Protein AF-A0A9W7CLB6-F1 (afdb_monomer_lite)

Radius of gyration: 30.17 Å; chains: 1; bounding box: 90×68×102 Å

Secondary structure (DSSP, 8-state):
---------GGGGGTT-EEEEEETTEEEEEEEEEEEEEEEEETTEEEEEEEEEEEETTS-EEEEEHHHHHHHHHHHHHHHHHTS---PPP-----------------------PPPPP------------------S--S-------TT-S-TT----GGGTT-TT--HHHHHHHHHHHHHTTT-------GGG----TT------SSGGGS-HHHHHHHHHHHHHHHHHEEEE-STTSSSTTS-EEEESS-B-TT-EEEETTSEEE-S-HHHHHHHS-TTSEEEETTTEEEE-EETTTTEE-GGGGPEETTTT--TT----EEEEEE--TTSPPEEEEEE-S-B-TTPEEEE--S-TTS-------------------

Organism: NCBI:txid1606542

pLDDT: mean 73.71, std 23.37, range [30.56, 98.38]

InterPro domains:
  IPR046341 SET domain superfamily [G3DSA:2.170.270.10] (236-364)
  IPR046341 SET domain superfamily [SSF82199] (236-361)

Structure (mmCIF, N/CA/C/O backbone):
data_AF-A0A9W7CLB6-F1
#
_entry.id   AF-A0A9W7CLB6-F1
#
loop_
_atom_site.group_PDB
_atom_site.id
_atom_site.type_symbol
_atom_site.label_atom_id
_atom_site.label_alt_id
_atom_site.label_comp_id
_atom_site.label_asym_id
_atom_site.label_entity_id
_atom_site.label_seq_id
_atom_site.pdbx_PDB_ins_code
_atom_site.Cartn_x
_atom_site.Cartn_y
_atom_site.Cartn_z
_atom_site.occupancy
_atom_site.B_iso_or_equiv
_atom_site.auth_seq_id
_atom_site.auth_comp_id
_atom_site.auth_asym_id
_atom_site.auth_atom_id
_atom_site.pdbx_PDB_model_num
ATOM 1 N N . MET A 1 1 ? 44.789 -1.490 -10.602 1.00 32.53 1 MET A N 1
ATOM 2 C CA . MET A 1 1 ? 44.683 -1.699 -9.144 1.00 32.53 1 MET A CA 1
ATOM 3 C C . MET A 1 1 ? 45.188 -0.434 -8.471 1.00 32.53 1 MET A C 1
ATOM 5 O O . MET A 1 1 ? 46.337 -0.093 -8.722 1.00 32.53 1 MET A O 1
ATOM 9 N N . PRO A 1 2 ? 44.352 0.323 -7.743 1.00 36.62 2 PRO A N 1
ATOM 10 C CA . PRO A 1 2 ? 44.818 1.525 -7.064 1.00 36.62 2 PRO A CA 1
ATOM 11 C C . PRO A 1 2 ? 45.708 1.137 -5.875 1.00 36.62 2 PRO A C 1
ATOM 13 O O . PRO A 1 2 ? 45.377 0.236 -5.103 1.00 36.62 2 PRO A O 1
ATOM 16 N N . ILE A 1 3 ? 46.862 1.792 -5.775 1.00 36.03 3 ILE A N 1
ATOM 17 C CA . ILE A 1 3 ? 47.863 1.595 -4.723 1.00 36.03 3 ILE A CA 1
ATOM 18 C C . ILE A 1 3 ? 47.366 2.326 -3.468 1.00 36.03 3 ILE A C 1
ATOM 20 O O . ILE A 1 3 ? 47.190 3.542 -3.491 1.00 36.03 3 ILE A O 1
ATOM 24 N N . ARG A 1 4 ? 47.108 1.584 -2.384 1.00 44.03 4 ARG A N 1
ATOM 25 C CA . ARG A 1 4 ? 46.712 2.137 -1.078 1.00 44.03 4 ARG A CA 1
ATOM 26 C C . ARG A 1 4 ? 47.956 2.682 -0.365 1.00 44.03 4 ARG A C 1
ATOM 28 O O . ARG A 1 4 ? 48.816 1.906 0.039 1.00 44.03 4 ARG A O 1
ATOM 35 N N . GLY A 1 5 ? 48.065 4.002 -0.229 1.00 43.81 5 GLY A N 1
ATOM 36 C CA . GLY A 1 5 ? 49.067 4.645 0.631 1.00 43.81 5 GLY A CA 1
ATOM 37 C C . GLY A 1 5 ? 48.574 4.756 2.084 1.00 43.81 5 GLY A C 1
ATOM 38 O O . GLY A 1 5 ? 47.368 4.910 2.292 1.00 43.81 5 GLY A O 1
ATOM 39 N N . PRO A 1 6 ? 49.456 4.693 3.100 1.00 46.22 6 PRO A N 1
ATOM 40 C CA . PRO A 1 6 ? 49.062 4.866 4.496 1.00 46.22 6 PRO A CA 1
ATOM 41 C C . PRO A 1 6 ? 48.657 6.326 4.755 1.00 46.22 6 PRO A C 1
ATOM 43 O O . PRO A 1 6 ? 49.488 7.227 4.809 1.00 46.22 6 PRO A O 1
ATOM 46 N N . SER A 1 7 ? 47.352 6.563 4.889 1.00 48.47 7 SER A N 1
ATOM 47 C CA . SER A 1 7 ? 46.765 7.881 5.147 1.00 48.47 7 SER A CA 1
ATOM 48 C C . SER A 1 7 ? 46.710 8.163 6.652 1.00 48.47 7 SER A C 1
ATOM 50 O O . SER A 1 7 ? 45.874 7.599 7.359 1.00 48.47 7 SER A O 1
ATOM 52 N N . SER A 1 8 ? 47.542 9.088 7.145 1.00 49.72 8 SER A N 1
ATOM 53 C CA . SER A 1 8 ? 47.421 9.657 8.494 1.00 49.72 8 SER A CA 1
ATOM 54 C C . SER A 1 8 ? 46.192 10.572 8.566 1.00 49.72 8 SER A C 1
ATOM 56 O O . SER A 1 8 ? 46.267 11.765 8.275 1.00 49.72 8 SER A O 1
ATOM 58 N N . SER A 1 9 ? 45.033 10.016 8.915 1.00 57.03 9 SER A N 1
ATOM 59 C CA . SER A 1 9 ? 43.810 10.794 9.133 1.00 57.03 9 SER A CA 1
ATOM 60 C C . SER A 1 9 ? 43.336 10.644 10.576 1.00 57.03 9 SER A C 1
ATOM 62 O O . SER A 1 9 ? 43.473 9.576 11.172 1.00 57.03 9 SER A O 1
ATOM 64 N N . ALA A 1 10 ? 42.762 11.716 11.130 1.00 66.31 10 ALA A N 1
ATOM 65 C CA . ALA A 1 10 ? 42.238 11.824 12.498 1.00 66.31 10 ALA A CA 1
ATOM 66 C C . ALA A 1 10 ? 41.215 10.729 12.892 1.00 66.31 10 ALA A C 1
ATOM 68 O O . ALA A 1 10 ? 40.840 10.595 14.058 1.00 66.31 10 ALA A O 1
ATOM 69 N N . HIS A 1 11 ? 40.775 9.926 11.924 1.00 75.62 11 HIS A N 1
ATOM 70 C CA . HIS A 1 11 ? 39.826 8.829 12.082 1.00 75.62 11 HIS A CA 1
ATOM 71 C C . HIS A 1 11 ? 40.475 7.511 12.519 1.00 75.62 11 HIS A C 1
ATOM 73 O O . HIS A 1 11 ? 39.757 6.579 12.875 1.00 75.62 11 HIS A O 1
ATOM 79 N N . SER A 1 12 ? 41.811 7.441 12.581 1.00 82.31 12 SER A N 1
ATOM 80 C CA . SER A 1 12 ? 42.527 6.285 13.140 1.00 82.31 12 SER A CA 1
ATOM 81 C C . SER A 1 12 ? 42.141 5.989 14.594 1.00 82.31 12 SER A C 1
ATOM 83 O O . SER A 1 12 ? 42.194 4.839 15.014 1.00 82.31 12 SER A O 1
ATOM 85 N N . SER A 1 13 ? 41.683 7.003 15.337 1.00 92.44 13 SER A N 1
ATOM 86 C CA . SER A 1 13 ? 41.226 6.880 16.728 1.00 92.44 13 SER A CA 1
ATOM 87 C C . SER A 1 13 ? 39.992 5.990 16.918 1.00 92.44 13 SER A C 1
ATOM 89 O O . SER A 1 13 ? 39.757 5.520 18.028 1.00 92.44 13 SER A O 1
ATOM 91 N N . LEU A 1 14 ? 39.206 5.750 15.862 1.00 95.12 14 LEU A N 1
ATOM 92 C CA . LEU A 1 14 ? 38.011 4.903 15.921 1.00 95.12 14 LEU A CA 1
ATOM 93 C C . LEU A 1 14 ? 38.302 3.436 15.580 1.00 95.12 14 LEU A C 1
ATOM 95 O O . LEU A 1 14 ? 37.466 2.577 15.852 1.00 95.12 14 LEU A O 1
ATOM 99 N N . ILE A 1 15 ? 39.467 3.126 15.003 1.00 97.00 15 ILE A N 1
ATOM 100 C CA . ILE A 1 15 ? 39.836 1.748 14.665 1.00 97.00 15 ILE A CA 1
ATOM 101 C C . ILE A 1 15 ? 40.026 0.953 15.963 1.00 97.00 15 ILE A C 1
ATOM 103 O O . ILE A 1 15 ? 40.732 1.376 16.875 1.00 97.00 15 ILE A O 1
ATOM 107 N N . GLY A 1 16 ? 39.370 -0.203 16.050 1.00 97.25 16 GLY A N 1
ATOM 108 C CA . GLY A 1 16 ? 39.305 -1.043 17.246 1.00 97.25 16 GLY A CA 1
ATOM 109 C C . GLY A 1 16 ? 38.159 -0.698 18.204 1.00 97.25 16 GLY A C 1
ATOM 110 O O . GLY A 1 16 ? 37.926 -1.447 19.153 1.00 97.25 16 GLY A O 1
ATOM 111 N N . ALA A 1 17 ? 37.411 0.388 17.971 1.00 97.75 17 ALA A N 1
ATOM 112 C CA . ALA A 1 17 ? 36.248 0.709 18.790 1.00 97.75 17 ALA A CA 1
ATOM 113 C C . ALA A 1 17 ? 35.102 -0.289 18.547 1.00 97.75 17 ALA A C 1
ATOM 115 O O . ALA A 1 17 ? 34.842 -0.716 17.417 1.00 97.75 17 ALA A O 1
ATOM 116 N N . ARG A 1 18 ? 34.400 -0.643 19.629 1.00 98.12 18 ARG A N 1
ATOM 117 C CA . ARG A 1 18 ? 33.198 -1.482 19.593 1.00 98.12 18 ARG A CA 1
ATOM 118 C C . ARG A 1 18 ? 31.977 -0.633 19.271 1.00 98.12 18 ARG A C 1
ATOM 120 O O . ARG A 1 18 ? 31.802 0.448 19.833 1.00 98.12 18 ARG A O 1
ATOM 127 N N . ILE A 1 19 ? 31.113 -1.152 18.411 1.00 98.06 19 ILE A N 1
ATOM 128 C CA . ILE A 1 19 ? 29.846 -0.522 18.050 1.00 98.06 19 ILE A CA 1
ATOM 129 C C . ILE A 1 19 ? 28.678 -1.483 18.256 1.00 98.06 19 ILE A C 1
ATOM 131 O O . ILE A 1 19 ? 28.870 -2.687 18.390 1.00 98.06 19 ILE A O 1
ATOM 135 N N . SER A 1 20 ? 27.467 -0.933 18.295 1.00 96.75 20 SER A N 1
ATOM 136 C CA . SER A 1 20 ? 26.214 -1.677 18.435 1.00 96.75 20 SER A CA 1
ATOM 137 C C . SER A 1 20 ? 25.175 -1.068 17.498 1.00 96.75 20 SER A C 1
ATOM 139 O O . SER A 1 20 ? 24.708 0.039 17.776 1.00 96.75 20 SER A O 1
ATOM 141 N N . LYS A 1 21 ? 24.788 -1.773 16.430 1.00 96.94 21 LYS A N 1
ATOM 142 C CA . LYS A 1 21 ? 23.794 -1.319 15.441 1.00 96.94 21 LYS A CA 1
ATOM 143 C C . LYS A 1 21 ? 22.551 -2.205 15.486 1.00 96.94 21 LYS A C 1
ATOM 145 O O . LYS A 1 21 ? 22.640 -3.420 15.643 1.00 96.94 21 LYS A O 1
ATOM 150 N N . ALA A 1 22 ? 21.376 -1.589 15.397 1.00 94.06 22 ALA A N 1
ATOM 151 C CA . ALA A 1 22 ? 20.113 -2.313 15.332 1.00 94.06 22 ALA A CA 1
ATOM 152 C C . ALA A 1 22 ? 19.725 -2.546 13.869 1.00 94.06 22 ALA A C 1
ATOM 154 O O . ALA A 1 22 ? 19.572 -1.589 13.112 1.00 94.06 22 ALA A O 1
ATOM 155 N N . PHE A 1 23 ? 19.519 -3.806 13.496 1.00 90.69 23 PHE A N 1
ATOM 156 C CA . PHE A 1 23 ? 18.953 -4.196 12.209 1.00 90.69 23 PHE A CA 1
ATOM 157 C C . PHE A 1 23 ? 17.572 -4.808 12.461 1.00 90.69 23 PHE A C 1
ATOM 159 O O . PHE A 1 23 ? 17.425 -5.960 12.882 1.00 90.69 23 PHE A O 1
ATOM 166 N N . GLY A 1 24 ? 16.532 -3.996 12.264 1.00 90.75 24 GLY A N 1
ATOM 167 C CA . GLY A 1 24 ? 15.174 -4.348 12.674 1.00 90.75 24 GLY A CA 1
ATOM 168 C C . GLY A 1 24 ? 15.062 -4.444 14.198 1.00 90.75 24 GLY A C 1
ATOM 169 O O . GLY A 1 24 ? 15.310 -3.468 14.899 1.00 90.75 24 GLY A O 1
ATOM 170 N N . GLN A 1 25 ? 14.677 -5.616 14.709 1.00 90.12 25 GLN A N 1
ATOM 171 C CA . GLN A 1 25 ? 14.531 -5.870 16.152 1.00 90.12 25 GLN A CA 1
ATOM 172 C C . GLN A 1 25 ? 15.773 -6.508 16.792 1.00 90.12 25 GLN A C 1
ATOM 174 O O . GLN A 1 25 ? 15.820 -6.665 18.011 1.00 90.12 25 GLN A O 1
ATOM 179 N N . THR A 1 26 ? 16.768 -6.891 15.988 1.00 92.50 26 THR A N 1
ATOM 180 C CA . THR A 1 26 ? 17.979 -7.553 16.485 1.00 92.50 26 THR A CA 1
ATOM 181 C C . THR A 1 26 ? 19.124 -6.556 16.518 1.00 92.50 26 THR A C 1
ATOM 183 O O . THR A 1 26 ? 19.287 -5.736 15.614 1.00 92.50 26 THR A O 1
ATOM 186 N N . LEU A 1 27 ? 19.897 -6.600 17.596 1.00 94.75 27 LEU A N 1
ATOM 187 C CA . LEU A 1 27 ? 21.010 -5.700 17.827 1.00 94.75 27 LEU A CA 1
ATOM 188 C C . LEU A 1 27 ? 22.315 -6.476 17.682 1.00 94.75 27 LEU A C 1
ATOM 190 O O . LEU A 1 27 ? 22.497 -7.504 18.332 1.00 94.75 27 LEU A O 1
ATOM 194 N N . TYR A 1 28 ? 23.195 -5.958 16.836 1.00 97.00 28 TYR A N 1
ATOM 195 C CA . TYR A 1 28 ? 24.441 -6.591 16.441 1.00 97.00 28 TYR A CA 1
ATOM 196 C C . TYR A 1 28 ? 25.599 -5.747 16.954 1.00 97.00 28 TYR A C 1
ATOM 198 O O . TYR A 1 28 ? 25.659 -4.535 16.720 1.00 97.00 28 TYR A O 1
ATOM 206 N N . ASP A 1 29 ? 26.495 -6.392 17.694 1.00 97.62 29 ASP A N 1
ATOM 207 C CA . ASP A 1 29 ? 27.717 -5.772 18.179 1.00 97.62 29 ASP A CA 1
ATOM 208 C C . ASP A 1 29 ? 28.848 -6.072 17.171 1.00 97.62 29 ASP A C 1
ATOM 210 O O . ASP A 1 29 ? 28.919 -7.159 16.594 1.00 97.62 29 ASP A O 1
ATOM 214 N N . GLY A 1 30 ? 29.715 -5.094 16.923 1.00 97.81 30 GLY A N 1
ATOM 215 C CA . GLY A 1 30 ? 30.791 -5.201 15.937 1.00 97.81 30 GLY A CA 1
ATOM 216 C C . GLY A 1 30 ? 32.005 -4.361 16.302 1.00 97.81 30 GLY A C 1
ATOM 217 O O . GLY A 1 30 ? 32.012 -3.660 17.318 1.00 97.81 30 GLY A O 1
ATOM 218 N N . THR A 1 31 ? 33.050 -4.445 15.483 1.00 98.38 31 THR A N 1
ATOM 219 C CA . THR A 1 31 ? 34.316 -3.730 15.694 1.00 98.38 31 THR A CA 1
ATOM 220 C C . THR A 1 31 ? 34.742 -3.027 14.412 1.00 98.38 31 THR A C 1
ATOM 222 O O . THR A 1 31 ? 34.723 -3.631 13.342 1.00 98.38 31 THR A O 1
ATOM 225 N N . ILE A 1 32 ? 35.147 -1.761 14.517 1.00 98.00 32 ILE A N 1
ATOM 226 C CA . ILE A 1 32 ? 35.712 -1.015 13.385 1.00 98.00 32 ILE A CA 1
ATOM 227 C C . ILE A 1 32 ? 37.117 -1.563 13.108 1.00 98.00 32 ILE A C 1
ATOM 229 O O . ILE A 1 32 ? 37.985 -1.488 13.977 1.00 98.00 32 ILE A O 1
ATOM 233 N N . VAL A 1 33 ? 37.349 -2.120 11.920 1.00 97.75 33 VAL A N 1
ATOM 234 C CA . VAL A 1 33 ? 38.601 -2.818 11.574 1.00 97.75 33 VAL A CA 1
ATOM 235 C C . VAL A 1 33 ? 39.525 -1.999 10.676 1.00 97.75 33 VAL A C 1
ATOM 237 O O . VAL A 1 33 ? 40.743 -2.133 10.783 1.00 97.75 33 VAL A O 1
ATOM 240 N N . SER A 1 34 ? 38.987 -1.122 9.827 1.00 96.12 34 SER A N 1
ATOM 241 C CA . SER A 1 34 ? 39.792 -0.256 8.960 1.00 96.12 34 SER A CA 1
ATOM 242 C C . SER A 1 34 ? 39.068 1.037 8.595 1.00 96.12 34 SER A C 1
ATOM 244 O O . SER A 1 34 ? 37.857 1.167 8.762 1.00 96.12 34 SER A O 1
ATOM 246 N N . ALA A 1 35 ? 39.836 2.009 8.106 1.00 95.44 35 ALA A N 1
ATOM 247 C CA . ALA A 1 35 ? 39.342 3.256 7.542 1.00 95.44 35 ALA A CA 1
ATOM 248 C C . ALA A 1 35 ? 39.885 3.383 6.118 1.00 95.44 35 ALA A C 1
ATOM 250 O O . ALA A 1 35 ? 41.103 3.399 5.929 1.00 95.44 35 ALA A O 1
ATOM 251 N N . ASP A 1 36 ? 38.995 3.467 5.138 1.00 93.88 36 ASP A N 1
ATOM 252 C CA . ASP A 1 36 ? 39.336 3.631 3.729 1.00 93.88 36 ASP A CA 1
ATOM 253 C C . ASP A 1 36 ? 38.816 4.991 3.232 1.00 93.88 36 ASP A C 1
ATOM 255 O O . ASP A 1 36 ? 37.812 5.519 3.711 1.00 93.88 36 ASP A O 1
ATOM 259 N N . LYS A 1 37 ? 39.519 5.594 2.270 1.00 91.94 37 LYS A N 1
ATOM 260 C CA . LYS A 1 37 ? 39.044 6.792 1.567 1.00 91.94 37 LYS A CA 1
ATOM 261 C C . LYS A 1 37 ? 38.362 6.369 0.275 1.00 91.94 37 LYS A C 1
ATOM 263 O O . LYS A 1 37 ? 38.975 5.689 -0.548 1.00 91.94 37 LYS A O 1
ATOM 268 N N . VAL A 1 38 ? 37.126 6.803 0.083 1.00 87.88 38 VAL A N 1
ATOM 269 C CA . VAL A 1 38 ? 36.344 6.584 -1.130 1.00 87.88 38 VAL A CA 1
ATOM 270 C C . VAL A 1 38 ? 36.201 7.919 -1.850 1.00 87.88 38 VAL A C 1
ATOM 272 O O . VAL A 1 38 ? 35.761 8.912 -1.280 1.00 87.88 38 VAL A O 1
ATOM 275 N N . VAL A 1 39 ? 36.603 7.952 -3.120 1.00 86.88 39 VAL A N 1
ATOM 276 C CA . VAL A 1 39 ? 36.433 9.132 -3.972 1.00 86.88 39 VAL A CA 1
ATOM 277 C C . VAL A 1 39 ? 35.115 8.978 -4.724 1.00 86.88 39 VAL A C 1
ATOM 279 O O . VAL A 1 39 ? 35.026 8.209 -5.683 1.00 86.88 39 VAL A O 1
ATOM 282 N N . GLY A 1 40 ? 34.086 9.678 -4.256 1.00 83.75 40 GLY A N 1
ATOM 283 C CA . GLY A 1 40 ? 32.790 9.790 -4.913 1.00 83.75 40 GLY A CA 1
ATOM 284 C C . GLY A 1 40 ? 32.780 10.895 -5.971 1.00 83.75 40 GLY A C 1
ATOM 285 O O . GLY A 1 40 ? 33.636 11.781 -5.990 1.00 83.75 40 GLY A O 1
ATOM 286 N N . LYS A 1 41 ? 31.794 10.845 -6.869 1.00 80.06 41 LYS A N 1
ATOM 287 C CA . LYS A 1 41 ? 31.455 11.964 -7.755 1.00 80.06 41 LYS A CA 1
ATOM 288 C C . LYS A 1 41 ? 30.032 12.392 -7.453 1.00 80.06 41 LYS A C 1
ATOM 290 O O . LYS A 1 41 ? 29.113 11.640 -7.764 1.00 80.06 41 LYS A O 1
ATOM 295 N N . ASP A 1 42 ? 29.870 13.592 -6.917 1.00 72.19 42 ASP A N 1
ATOM 296 C CA . ASP A 1 42 ? 28.565 14.235 -6.783 1.00 72.19 42 ASP A CA 1
ATOM 297 C C . ASP A 1 42 ? 28.570 15.531 -7.599 1.00 72.19 42 ASP A C 1
ATOM 299 O O . ASP A 1 42 ? 29.527 16.307 -7.557 1.00 72.19 42 ASP A O 1
ATOM 303 N N . GLY A 1 43 ? 27.575 15.706 -8.468 1.00 78.00 43 GLY A N 1
ATOM 304 C CA . GLY A 1 43 ? 27.499 16.855 -9.382 1.00 78.00 43 GLY A CA 1
ATOM 305 C C . GLY A 1 43 ? 28.699 17.052 -10.331 1.00 78.00 43 GLY A C 1
ATOM 306 O O . GLY A 1 43 ? 28.836 18.116 -10.927 1.00 78.00 43 GLY A O 1
ATOM 307 N N . GLY A 1 44 ? 29.582 16.057 -10.486 1.00 79.75 44 GLY A N 1
ATOM 308 C CA . GLY A 1 44 ? 30.807 16.155 -11.292 1.00 79.75 44 GLY A CA 1
ATOM 309 C C . GLY A 1 44 ? 32.051 16.640 -10.533 1.00 79.75 44 GLY A C 1
ATOM 310 O O . GLY A 1 44 ? 33.145 16.580 -11.097 1.00 79.75 44 GLY A O 1
ATOM 311 N N . ALA A 1 45 ? 31.920 17.038 -9.265 1.00 76.31 45 ALA A N 1
ATOM 312 C CA . ALA A 1 45 ? 33.049 17.298 -8.377 1.00 76.31 45 ALA A CA 1
ATOM 313 C C . ALA A 1 45 ? 33.498 15.996 -7.691 1.00 76.31 45 ALA A C 1
ATOM 315 O O . ALA A 1 45 ? 32.675 15.153 -7.329 1.00 76.31 45 ALA A O 1
ATOM 316 N N . ALA A 1 46 ? 34.811 15.809 -7.535 1.00 83.19 46 ALA A N 1
ATOM 317 C CA . ALA A 1 46 ? 35.353 14.701 -6.756 1.00 83.19 46 ALA A CA 1
ATOM 318 C C . ALA A 1 46 ? 35.199 15.023 -5.264 1.00 83.19 46 ALA A C 1
ATOM 320 O O . ALA A 1 46 ? 35.782 15.995 -4.786 1.00 83.19 46 ALA A O 1
ATOM 321 N N . ILE A 1 47 ? 34.417 14.217 -4.548 1.00 85.44 47 ILE A N 1
ATOM 322 C CA . ILE A 1 47 ? 34.261 14.315 -3.096 1.00 85.44 47 ILE A CA 1
ATOM 323 C C . ILE A 1 47 ? 35.030 13.150 -2.477 1.00 85.44 47 ILE A C 1
ATOM 325 O O . ILE A 1 47 ? 34.791 11.992 -2.814 1.00 85.44 47 ILE A O 1
ATOM 329 N N . GLU A 1 48 ? 35.986 13.452 -1.600 1.00 87.75 48 GLU A N 1
ATOM 330 C CA . GLU A 1 48 ? 36.672 12.438 -0.799 1.00 87.75 48 GLU A CA 1
ATOM 331 C C . GLU A 1 48 ? 35.882 12.192 0.487 1.00 87.75 48 GLU A C 1
ATOM 333 O O . GLU A 1 48 ? 35.919 13.005 1.411 1.00 87.75 48 GLU A O 1
ATOM 338 N N . GLU A 1 49 ? 35.195 11.056 0.570 1.00 90.38 49 GLU A N 1
ATOM 339 C CA . GLU A 1 49 ? 34.551 10.609 1.801 1.00 90.38 49 GLU A CA 1
ATOM 340 C C . GLU A 1 49 ? 35.381 9.509 2.452 1.00 90.38 49 GLU A C 1
ATOM 342 O O . GLU A 1 49 ? 35.883 8.591 1.806 1.00 90.38 49 GLU A O 1
ATOM 347 N N . SER A 1 50 ? 35.570 9.608 3.763 1.00 92.00 50 SER A N 1
ATOM 348 C CA . SER A 1 50 ? 36.228 8.557 4.534 1.00 92.00 50 SER A CA 1
ATOM 349 C C . SER A 1 50 ? 35.168 7.618 5.101 1.00 92.00 50 SER A C 1
ATOM 351 O O . SER A 1 50 ? 34.231 8.055 5.771 1.00 92.00 50 SER A O 1
ATOM 353 N N . VAL A 1 51 ? 35.340 6.330 4.828 1.00 95.19 51 VAL A N 1
ATOM 354 C CA . VAL A 1 51 ? 34.417 5.253 5.177 1.00 95.19 51 VAL A CA 1
ATOM 355 C C . VAL A 1 51 ? 35.124 4.304 6.145 1.00 95.19 51 VAL A C 1
ATOM 357 O O . VAL A 1 51 ? 36.316 4.021 6.012 1.00 95.19 51 VAL A O 1
ATOM 360 N N . LEU A 1 52 ? 34.408 3.858 7.172 1.00 96.44 52 LEU A N 1
ATOM 361 C CA . LEU A 1 52 ? 34.908 2.977 8.220 1.00 96.44 52 LEU A CA 1
ATOM 362 C C . LEU A 1 52 ? 34.334 1.579 8.021 1.00 96.44 52 LEU A C 1
ATOM 364 O O . LEU A 1 52 ? 33.122 1.397 8.079 1.00 96.44 52 LEU A O 1
ATOM 368 N N . HIS A 1 53 ? 35.209 0.599 7.834 1.00 97.56 53 HIS A N 1
ATOM 369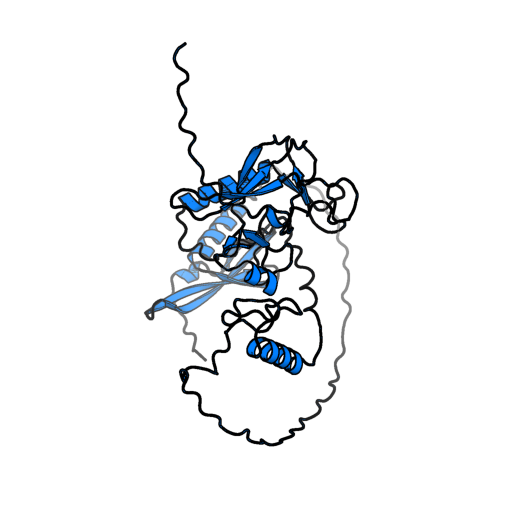 C CA . HIS A 1 53 ? 34.821 -0.793 7.667 1.00 97.56 53 HIS A CA 1
ATOM 370 C C . HIS A 1 53 ? 34.612 -1.446 9.035 1.00 97.56 53 HIS A C 1
ATOM 372 O O . HIS A 1 53 ? 35.484 -1.381 9.913 1.00 97.56 53 HIS A O 1
ATOM 378 N N . VAL A 1 54 ? 33.464 -2.084 9.222 1.00 98.06 54 VAL A N 1
ATOM 379 C CA . VAL A 1 54 ? 33.055 -2.758 10.453 1.00 98.06 54 VAL A CA 1
ATOM 380 C C . VAL A 1 54 ? 32.907 -4.242 10.188 1.00 98.06 54 VAL A C 1
ATOM 382 O O . VAL A 1 54 ? 32.251 -4.641 9.233 1.00 98.06 54 VAL A O 1
ATOM 385 N N . LYS A 1 55 ? 33.446 -5.054 11.098 1.00 98.25 55 LYS A N 1
ATOM 386 C CA . LYS A 1 55 ? 33.185 -6.490 11.164 1.00 98.25 55 LYS A CA 1
ATOM 387 C C . LYS A 1 55 ? 32.308 -6.797 12.377 1.00 98.25 55 LYS A C 1
ATOM 389 O O . LYS A 1 55 ? 32.703 -6.502 13.512 1.00 98.25 55 LYS A O 1
ATOM 394 N N . TYR A 1 56 ? 31.129 -7.357 12.143 1.00 98.06 56 TYR A N 1
ATOM 395 C CA . TYR A 1 56 ? 30.195 -7.773 13.186 1.00 98.06 56 TYR A CA 1
ATOM 396 C C . TYR A 1 56 ? 30.584 -9.139 13.770 1.00 98.06 56 TYR A C 1
ATOM 398 O O . TYR A 1 56 ? 31.303 -9.927 13.150 1.00 98.06 56 TYR A O 1
ATOM 406 N N . ASP A 1 57 ? 30.147 -9.411 15.004 1.00 96.94 57 ASP A N 1
ATOM 407 C CA . ASP A 1 57 ? 30.499 -10.643 15.730 1.00 96.94 57 ASP A CA 1
ATOM 408 C C . ASP A 1 57 ? 29.913 -11.921 15.091 1.00 96.94 57 ASP A C 1
ATOM 410 O O . ASP A 1 57 ? 30.392 -13.023 15.364 1.00 96.94 57 ASP A O 1
ATOM 414 N N . ASP A 1 58 ? 28.893 -11.790 14.241 1.00 96.00 58 ASP A N 1
ATOM 415 C CA . ASP A 1 58 ? 28.293 -12.875 13.453 1.00 96.00 58 ASP A CA 1
ATOM 416 C C . ASP A 1 58 ? 29.049 -13.182 12.147 1.00 96.00 58 ASP A C 1
ATOM 418 O O . ASP A 1 58 ? 28.770 -14.191 11.499 1.00 96.00 58 ASP A O 1
ATOM 422 N N . GLY A 1 59 ? 30.059 -12.373 11.812 1.00 96.69 59 GLY A N 1
ATOM 423 C CA . GLY A 1 59 ? 30.907 -12.538 10.637 1.00 96.69 59 GLY A CA 1
ATOM 424 C C . GLY A 1 59 ? 30.539 -11.642 9.456 1.00 96.69 59 GLY A C 1
ATOM 425 O O . GLY A 1 59 ? 31.303 -11.640 8.489 1.00 96.69 59 GLY A O 1
ATOM 426 N N . ASP A 1 60 ? 29.447 -10.877 9.543 1.00 96.94 60 ASP A N 1
ATOM 427 C CA . ASP A 1 60 ? 29.060 -9.918 8.508 1.00 96.94 60 ASP A CA 1
ATOM 428 C C . ASP A 1 60 ? 29.959 -8.671 8.529 1.00 96.94 60 ASP A C 1
ATOM 430 O O . ASP A 1 60 ? 30.573 -8.314 9.542 1.00 96.94 60 ASP A O 1
ATOM 434 N N . GLU A 1 61 ? 30.053 -8.001 7.383 1.00 97.06 61 GLU A N 1
ATOM 435 C CA . GLU A 1 61 ? 30.916 -6.839 7.170 1.00 97.06 61 GLU A CA 1
ATOM 436 C C . GLU A 1 61 ? 30.117 -5.699 6.516 1.00 97.06 61 GLU A C 1
ATOM 438 O O . GLU A 1 61 ? 29.336 -5.927 5.592 1.00 97.06 61 GLU A O 1
ATOM 443 N N . GLU A 1 62 ? 30.290 -4.468 7.004 1.00 97.06 62 GLU A N 1
ATOM 444 C CA . GLU A 1 62 ? 29.587 -3.274 6.514 1.00 97.06 62 GLU A CA 1
ATOM 445 C C . GLU A 1 62 ? 30.512 -2.053 6.524 1.00 97.06 62 GLU A C 1
ATOM 447 O O . GLU A 1 62 ? 31.340 -1.881 7.418 1.00 97.06 62 GLU A O 1
ATOM 452 N N . ASP A 1 63 ? 30.326 -1.177 5.545 1.00 97.12 63 ASP A N 1
ATOM 453 C CA . ASP A 1 63 ? 31.013 0.101 5.421 1.00 97.12 63 ASP A CA 1
ATOM 454 C C . ASP A 1 63 ? 30.125 1.238 5.951 1.00 97.12 63 ASP A C 1
ATOM 456 O O . ASP A 1 63 ? 29.005 1.433 5.480 1.00 97.12 63 ASP A O 1
ATOM 460 N N . LEU A 1 64 ? 30.618 1.999 6.931 1.00 96.25 64 LEU A N 1
ATOM 461 C CA . LEU A 1 64 ? 29.883 3.079 7.592 1.00 96.25 64 LEU A CA 1
ATOM 462 C C . LEU A 1 64 ? 30.504 4.450 7.335 1.00 96.25 64 LEU A C 1
ATOM 464 O O . LEU A 1 64 ? 31.725 4.611 7.312 1.00 96.25 64 LEU A O 1
ATOM 468 N N . SER A 1 65 ? 29.663 5.482 7.267 1.00 94.75 65 SER A N 1
ATOM 469 C CA . SER A 1 65 ? 30.149 6.863 7.344 1.00 94.75 65 SER A CA 1
ATOM 470 C C . SER A 1 65 ? 30.736 7.159 8.733 1.00 94.75 65 SER A C 1
ATOM 472 O O . SER A 1 65 ? 30.321 6.590 9.750 1.00 94.75 65 SER A O 1
ATOM 474 N N . ILE A 1 66 ? 31.691 8.090 8.811 1.00 94.69 66 ILE A N 1
ATOM 475 C CA . ILE A 1 66 ? 32.314 8.485 10.087 1.00 94.69 66 ILE A CA 1
ATOM 476 C C . ILE A 1 66 ? 31.279 8.958 11.114 1.00 94.69 66 ILE A C 1
ATOM 478 O O . ILE A 1 66 ? 31.393 8.643 12.303 1.00 94.69 66 ILE A O 1
ATOM 482 N N . ASP A 1 67 ? 30.284 9.729 10.681 1.00 94.81 67 ASP A N 1
ATOM 483 C CA . ASP A 1 67 ? 29.285 10.293 11.588 1.00 94.81 67 ASP A CA 1
ATOM 484 C C . ASP A 1 67 ? 28.323 9.231 12.116 1.00 94.81 67 ASP A C 1
ATOM 486 O O . ASP A 1 6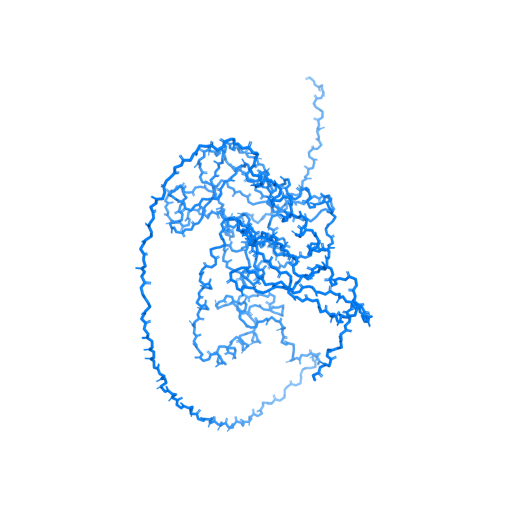7 ? 27.935 9.281 13.289 1.00 94.81 67 ASP A O 1
ATOM 490 N N . GLU A 1 68 ? 27.992 8.231 11.299 1.00 96.00 68 GLU A N 1
ATOM 491 C CA . GLU A 1 68 ? 27.245 7.060 11.747 1.00 96.00 68 GLU A CA 1
ATOM 492 C C . GLU A 1 68 ? 28.057 6.246 12.761 1.00 96.00 68 GLU A C 1
ATOM 494 O O . GLU A 1 68 ? 27.583 5.994 13.873 1.00 96.00 68 GLU A O 1
ATOM 499 N N . ALA A 1 69 ? 29.318 5.929 12.453 1.00 97.19 69 ALA A N 1
ATOM 500 C CA . ALA A 1 69 ? 30.188 5.171 13.349 1.00 97.19 69 ALA A CA 1
ATOM 501 C C . ALA A 1 69 ? 30.356 5.851 14.720 1.00 97.19 69 ALA A C 1
ATOM 503 O O . ALA A 1 69 ? 30.214 5.202 15.758 1.00 97.19 69 ALA A O 1
ATOM 504 N N . LYS A 1 70 ? 30.567 7.177 14.763 1.00 96.75 70 LYS A N 1
ATOM 505 C CA . LYS A 1 70 ? 30.659 7.942 16.024 1.00 96.75 70 LYS A CA 1
ATOM 506 C C . LYS A 1 70 ? 29.398 7.815 16.886 1.00 96.75 70 LYS A C 1
ATOM 508 O O . LYS A 1 70 ? 29.501 7.729 18.113 1.00 96.75 70 LYS A O 1
ATOM 513 N N . LYS A 1 71 ? 28.206 7.818 16.277 1.00 96.75 71 LYS A N 1
ATOM 514 C CA . LYS A 1 71 ? 26.930 7.641 16.996 1.00 96.75 71 LYS A CA 1
ATOM 515 C C . LYS A 1 71 ? 26.805 6.228 17.572 1.00 96.75 71 LYS A C 1
ATOM 517 O O . LYS A 1 71 ? 26.341 6.064 18.706 1.00 96.75 71 LYS A O 1
ATOM 522 N N . LEU A 1 72 ? 27.256 5.221 16.826 1.00 97.38 72 LEU A N 1
ATOM 523 C CA . LEU A 1 72 ? 27.191 3.822 17.250 1.00 97.38 72 LEU A CA 1
ATOM 524 C C . LEU A 1 72 ? 28.211 3.492 18.353 1.00 97.38 72 LEU A C 1
ATOM 526 O O . LEU A 1 72 ? 27.853 2.783 19.294 1.00 97.38 72 LEU A O 1
ATOM 530 N N . VAL A 1 73 ? 29.422 4.067 18.315 1.00 97.62 73 VAL A N 1
ATOM 531 C CA . VAL A 1 73 ? 30.411 3.957 19.411 1.00 97.62 73 VAL A CA 1
ATOM 532 C C . VAL A 1 73 ? 29.834 4.524 20.712 1.00 97.62 73 VAL A C 1
ATOM 534 O O . VAL A 1 73 ? 29.809 3.837 21.733 1.00 97.62 73 VAL A O 1
ATOM 537 N N . LYS A 1 74 ? 29.266 5.739 20.679 1.00 96.19 74 LYS A N 1
ATOM 538 C CA . LYS A 1 74 ? 28.630 6.352 21.865 1.00 96.19 74 LYS A CA 1
ATOM 539 C C . LYS A 1 74 ? 27.482 5.503 22.417 1.00 96.19 74 LYS A C 1
ATOM 541 O O . LYS A 1 74 ? 27.334 5.364 23.631 1.00 96.19 74 LYS A O 1
ATOM 546 N N . SER A 1 75 ? 26.669 4.922 21.535 1.00 92.69 75 SER A N 1
ATOM 547 C CA . SER A 1 75 ? 25.573 4.027 21.931 1.00 92.69 75 SER A CA 1
ATOM 548 C C . SER A 1 75 ? 26.090 2.769 22.636 1.00 92.69 75 SER A C 1
ATOM 550 O O . SER A 1 75 ? 25.540 2.370 23.667 1.00 92.69 75 SER A O 1
ATOM 552 N N . PHE A 1 76 ? 27.183 2.184 22.136 1.00 95.56 76 PHE A N 1
ATOM 553 C CA . PHE A 1 76 ? 27.831 1.033 22.762 1.00 95.56 76 PHE A CA 1
ATOM 554 C C . PHE A 1 76 ? 28.394 1.374 24.151 1.00 95.56 76 PHE A C 1
ATOM 556 O O . PHE A 1 76 ? 28.141 0.647 25.112 1.00 95.56 76 PHE A O 1
ATOM 563 N N . GLU A 1 77 ? 29.086 2.507 24.298 1.00 94.94 77 GLU A N 1
ATOM 564 C CA . GLU A 1 77 ? 29.620 2.965 25.589 1.00 94.94 77 GLU A CA 1
ATOM 565 C C . GLU A 1 77 ? 28.521 3.183 26.637 1.00 94.94 77 GLU A C 1
ATOM 567 O O . GLU A 1 77 ? 28.665 2.783 27.795 1.00 94.94 77 GLU A O 1
ATOM 572 N N . ASN A 1 78 ? 27.395 3.780 26.238 1.00 91.94 78 ASN A N 1
ATOM 573 C CA . ASN A 1 78 ? 26.253 3.992 27.127 1.00 91.94 78 ASN A CA 1
ATOM 574 C C . ASN A 1 78 ? 25.641 2.661 27.591 1.00 91.94 78 ASN A C 1
ATOM 576 O O . ASN A 1 78 ? 25.349 2.489 28.777 1.00 91.94 78 ASN A O 1
ATOM 580 N N . LYS A 1 79 ? 25.515 1.685 26.683 1.00 91.00 79 LYS A N 1
ATOM 581 C CA . LYS A 1 79 ? 25.057 0.321 26.994 1.00 91.00 79 LYS A CA 1
ATOM 582 C C . LYS A 1 79 ? 26.028 -0.399 27.937 1.00 91.00 79 LYS A C 1
ATOM 584 O O . LYS A 1 79 ? 25.586 -1.066 28.873 1.00 91.00 79 LYS A O 1
ATOM 589 N N . ALA A 1 80 ? 27.336 -0.244 27.731 1.00 90.19 80 ALA A N 1
ATOM 590 C CA . ALA A 1 80 ? 28.361 -0.821 28.599 1.00 90.19 80 ALA A CA 1
ATOM 591 C C . ALA A 1 80 ? 28.308 -0.231 30.019 1.00 90.19 80 ALA A C 1
ATOM 593 O O . ALA A 1 80 ? 28.354 -0.979 30.997 1.00 90.19 80 ALA A O 1
ATOM 594 N N . LYS A 1 81 ? 28.111 1.089 30.144 1.00 90.00 81 LYS A N 1
ATOM 595 C CA . LYS A 1 81 ? 27.926 1.761 31.441 1.00 90.00 81 LYS A CA 1
ATOM 596 C C . LYS A 1 81 ? 26.665 1.273 32.159 1.00 90.00 81 LYS A C 1
ATOM 598 O O . LYS A 1 81 ? 26.731 0.969 33.348 1.00 90.00 81 LYS A O 1
ATOM 603 N N . ALA A 1 82 ? 25.552 1.108 31.442 1.00 86.75 82 ALA A N 1
ATOM 604 C CA . ALA A 1 82 ? 24.291 0.627 32.015 1.00 86.75 82 ALA A CA 1
ATOM 605 C C . ALA A 1 82 ? 24.356 -0.829 32.517 1.00 86.75 82 ALA A C 1
ATOM 607 O O . ALA A 1 82 ? 23.645 -1.190 33.453 1.00 86.75 82 ALA A O 1
ATOM 608 N N . LYS A 1 83 ? 25.214 -1.665 31.917 1.00 80.75 83 LYS A N 1
ATOM 609 C CA . LYS A 1 83 ? 25.409 -3.067 32.320 1.00 80.75 83 LYS A CA 1
ATOM 610 C C . LYS A 1 83 ? 26.423 -3.261 33.447 1.00 80.75 83 LYS A C 1
ATOM 612 O O . LYS A 1 83 ? 26.560 -4.386 33.920 1.00 80.75 83 LYS A O 1
ATOM 617 N N . SER A 1 84 ? 27.131 -2.216 33.882 1.00 70.31 84 SER A N 1
ATOM 618 C CA . SER A 1 84 ? 28.059 -2.337 35.006 1.00 70.31 84 SER A CA 1
ATOM 619 C C . SER A 1 84 ? 27.269 -2.550 36.314 1.00 70.31 84 SER A C 1
ATOM 621 O O . SER A 1 84 ? 26.496 -1.680 36.722 1.00 70.31 84 SER A O 1
ATOM 623 N N . PRO A 1 85 ? 27.376 -3.726 36.962 1.00 62.88 85 PRO A N 1
ATOM 624 C CA . PRO A 1 85 ? 26.607 -4.018 38.163 1.00 62.88 85 PRO A CA 1
ATOM 625 C C . PRO A 1 85 ? 27.048 -3.086 39.293 1.00 62.88 85 PRO A C 1
ATOM 627 O O . PRO A 1 85 ? 28.233 -3.006 39.622 1.00 62.88 85 PRO A O 1
ATOM 630 N N . LYS A 1 86 ? 26.083 -2.404 39.923 1.00 56.66 86 LYS A N 1
ATOM 631 C CA . LYS A 1 86 ? 26.304 -1.700 41.195 1.00 56.66 86 LYS A CA 1
ATOM 632 C C . LYS A 1 86 ? 26.989 -2.678 42.169 1.00 56.66 86 LYS A C 1
ATOM 634 O O . LYS A 1 86 ? 26.496 -3.803 42.302 1.00 56.66 86 LYS A O 1
ATOM 639 N N . PRO A 1 87 ? 28.094 -2.295 42.839 1.00 51.19 87 PRO A N 1
ATOM 640 C CA . PRO A 1 87 ? 28.874 -3.205 43.671 1.00 51.19 87 PRO A CA 1
ATOM 641 C C . PRO A 1 87 ? 28.001 -3.753 44.802 1.00 51.19 87 PRO A C 1
ATOM 643 O O . PRO A 1 87 ? 27.718 -3.081 45.791 1.00 51.19 87 PRO A O 1
ATOM 646 N N . THR A 1 88 ? 27.546 -4.990 44.637 1.00 50.41 88 THR A N 1
ATOM 647 C CA . THR A 1 88 ? 26.777 -5.738 45.628 1.00 50.41 88 THR A CA 1
ATOM 648 C C . THR A 1 88 ? 27.737 -6.674 46.352 1.00 50.41 88 THR A C 1
ATOM 650 O O . THR A 1 88 ? 28.496 -7.425 45.737 1.00 50.41 88 THR A O 1
ATOM 653 N N . LYS A 1 89 ? 27.764 -6.567 47.686 1.00 50.12 89 LYS A N 1
ATOM 654 C CA . LYS A 1 89 ? 28.651 -7.330 48.575 1.00 50.12 89 LYS A CA 1
ATOM 655 C C . LYS A 1 89 ? 28.499 -8.839 48.332 1.00 50.12 89 LYS A C 1
ATOM 657 O O . LYS A 1 89 ? 27.408 -9.391 48.447 1.00 50.12 89 LYS A O 1
ATOM 662 N N . LYS A 1 90 ? 29.630 -9.480 48.023 1.00 43.44 90 LYS A N 1
ATOM 663 C CA . LYS A 1 90 ? 29.809 -10.916 47.756 1.00 43.44 90 LYS A CA 1
ATOM 664 C C . LYS A 1 90 ? 29.226 -11.806 48.866 1.00 43.44 90 LYS A C 1
ATOM 666 O O . LYS A 1 90 ? 29.617 -11.678 50.023 1.00 43.44 90 LYS A O 1
ATOM 671 N N . LYS A 1 91 ? 28.442 -12.816 48.479 1.00 40.94 91 LYS A N 1
ATOM 672 C CA . LYS A 1 91 ? 28.427 -14.136 49.132 1.00 40.94 91 LYS A CA 1
ATOM 673 C C . LYS A 1 91 ? 28.803 -15.190 48.092 1.00 40.94 91 LYS A C 1
ATOM 675 O O . LYS A 1 91 ? 28.296 -15.177 46.975 1.00 40.94 91 LYS A O 1
ATOM 680 N N . ALA A 1 92 ? 29.762 -16.031 48.461 1.00 45.84 92 ALA A N 1
ATOM 681 C CA . ALA A 1 92 ? 30.388 -17.039 47.620 1.00 45.84 92 ALA A CA 1
ATOM 682 C C . ALA A 1 92 ? 29.582 -18.348 47.609 1.00 45.84 92 ALA A C 1
ATOM 684 O O . ALA A 1 92 ? 29.125 -18.779 48.663 1.00 45.84 92 ALA A O 1
ATOM 685 N N . ASN A 1 93 ? 29.444 -18.970 46.434 1.00 36.12 93 ASN A N 1
ATOM 686 C CA . ASN A 1 93 ? 29.213 -20.408 46.195 1.00 36.12 93 ASN A CA 1
ATOM 687 C C . ASN A 1 93 ? 28.932 -20.614 44.696 1.00 36.12 93 ASN A C 1
ATOM 689 O O . ASN A 1 93 ? 28.398 -19.719 44.057 1.00 36.12 93 ASN A O 1
ATOM 693 N N . LYS A 1 94 ? 29.136 -21.766 44.056 1.00 37.56 94 LYS A N 1
ATOM 694 C CA . LYS A 1 94 ? 30.086 -22.885 44.157 1.00 37.56 94 LYS A CA 1
ATOM 695 C C . LYS A 1 94 ? 29.895 -23.633 42.824 1.00 37.56 94 LYS A C 1
ATOM 697 O O . LYS A 1 94 ? 28.775 -23.936 42.440 1.00 37.56 94 LYS A O 1
ATOM 702 N N . VAL A 1 95 ? 31.005 -23.860 42.133 1.00 43.75 95 VAL A N 1
ATOM 703 C CA . VAL A 1 95 ? 31.252 -24.605 40.881 1.00 43.75 95 VAL A CA 1
ATOM 704 C C . VAL A 1 95 ? 30.334 -25.811 40.587 1.00 43.75 95 VAL A C 1
ATOM 706 O O . VAL A 1 95 ? 30.145 -26.649 41.461 1.00 43.75 95 VAL A O 1
ATOM 709 N N . THR A 1 96 ? 29.923 -25.986 39.318 1.00 36.16 96 THR A N 1
ATOM 710 C CA . THR A 1 96 ? 29.695 -27.287 38.617 1.00 36.16 96 THR A CA 1
ATOM 711 C C . THR A 1 96 ? 29.653 -27.052 37.088 1.00 36.16 96 THR A C 1
ATOM 713 O O . THR A 1 96 ? 28.822 -26.301 36.601 1.00 36.16 96 THR A O 1
ATOM 716 N N . LYS A 1 97 ? 30.743 -27.339 36.356 1.00 37.44 97 LYS A N 1
ATOM 717 C CA . LYS A 1 97 ? 31.042 -28.498 35.469 1.00 37.44 97 LYS A CA 1
ATOM 718 C C . LYS A 1 97 ? 30.174 -28.670 34.199 1.00 37.44 97 LYS A C 1
ATOM 720 O O . LYS A 1 97 ? 29.016 -29.056 34.258 1.00 37.44 97 LYS A O 1
ATOM 725 N N . SER A 1 98 ? 30.838 -28.469 33.056 1.00 42.62 98 SER A N 1
ATOM 726 C CA . SER A 1 98 ? 30.422 -28.673 31.657 1.00 42.62 98 SER A CA 1
ATOM 727 C C . SER A 1 98 ? 30.498 -30.138 31.188 1.00 42.62 98 SER A C 1
ATOM 729 O O . SER A 1 98 ? 31.286 -30.906 31.748 1.00 42.62 98 SER A O 1
ATOM 731 N N . PRO A 1 99 ? 29.863 -30.480 30.048 1.00 42.94 99 PRO A N 1
ATOM 732 C CA . PRO A 1 99 ? 30.347 -31.559 29.186 1.00 42.94 99 PRO A CA 1
ATOM 733 C C . PRO A 1 99 ? 30.694 -31.114 27.751 1.00 42.94 99 PRO A C 1
ATOM 735 O O . PRO A 1 99 ? 29.975 -30.364 27.097 1.00 42.94 99 PRO A O 1
ATOM 738 N N . LYS A 1 100 ? 31.826 -31.654 27.281 1.00 41.91 100 LYS A N 1
ATOM 739 C CA . LYS A 1 100 ? 32.384 -31.638 25.918 1.00 41.91 100 LYS A CA 1
ATOM 740 C C . LYS A 1 100 ? 31.527 -32.447 24.933 1.00 41.91 100 LYS A C 1
ATOM 742 O O . LYS A 1 100 ? 31.179 -33.582 25.247 1.00 41.91 100 LYS A O 1
ATOM 747 N N . LEU A 1 101 ? 31.403 -31.976 23.689 1.00 39.41 101 LEU A N 1
ATOM 748 C CA . LEU A 1 101 ? 31.141 -32.825 22.517 1.00 39.41 101 LEU A CA 1
ATOM 749 C C . LEU A 1 101 ? 32.178 -32.566 21.410 1.00 39.41 101 LEU A C 1
ATOM 751 O O . LEU A 1 101 ? 32.620 -31.441 21.192 1.00 39.41 101 LEU A O 1
ATOM 755 N N . LYS A 1 102 ? 32.626 -33.668 20.800 1.00 41.22 102 LYS A N 1
ATOM 756 C CA . LYS A 1 102 ? 33.751 -33.802 19.858 1.00 41.22 102 LYS A CA 1
ATOM 757 C C . LYS A 1 102 ? 33.342 -33.508 18.399 1.00 41.22 102 LYS A C 1
ATOM 759 O O . LYS A 1 102 ? 32.181 -33.717 18.055 1.00 41.22 102 LYS A O 1
ATOM 764 N N . PRO A 1 103 ? 34.302 -33.154 17.522 1.00 43.06 103 PRO A N 1
ATOM 765 C CA . PRO A 1 103 ? 34.079 -32.928 16.095 1.00 43.06 103 PRO A CA 1
ATOM 766 C C . PRO A 1 103 ? 34.190 -34.228 15.275 1.00 43.06 103 PRO A C 1
ATOM 768 O O . PRO A 1 103 ? 34.985 -35.114 15.603 1.00 43.06 103 PRO A O 1
ATOM 771 N N . LYS A 1 104 ? 33.439 -34.328 14.170 1.00 43.28 104 LYS A N 1
ATOM 772 C CA . LYS A 1 104 ? 33.631 -35.345 13.119 1.00 43.28 104 LYS A CA 1
ATOM 773 C C . LYS A 1 104 ? 33.827 -34.690 11.752 1.00 43.28 104 LYS A C 1
ATOM 775 O O . LYS A 1 104 ? 33.393 -33.573 11.502 1.00 43.28 104 LYS A O 1
ATOM 780 N N . ALA A 1 105 ? 34.568 -35.406 10.919 1.00 37.00 105 ALA A N 1
ATOM 781 C CA . ALA A 1 105 ? 35.400 -34.906 9.842 1.00 37.00 105 ALA A CA 1
ATOM 782 C C . ALA A 1 105 ? 34.881 -35.254 8.430 1.00 37.00 105 ALA A C 1
ATOM 784 O O . ALA A 1 105 ? 34.223 -36.270 8.249 1.00 37.00 105 ALA A O 1
ATOM 785 N N . LYS A 1 106 ? 35.356 -34.455 7.460 1.00 36.50 106 LYS A N 1
ATOM 786 C CA . LYS A 1 106 ? 35.865 -34.796 6.109 1.00 36.50 106 LYS A CA 1
ATOM 787 C C . LYS A 1 106 ? 34.945 -35.376 5.003 1.00 36.50 106 LYS A C 1
ATOM 789 O O . LYS A 1 106 ? 34.551 -36.531 5.037 1.00 36.50 106 LYS A O 1
ATOM 794 N N . ALA A 1 107 ? 34.947 -34.599 3.905 1.00 36.12 107 ALA A N 1
ATOM 795 C CA . ALA A 1 107 ? 35.289 -34.955 2.511 1.00 36.12 107 ALA A CA 1
ATOM 796 C C . ALA A 1 107 ? 34.229 -35.594 1.585 1.00 36.12 107 ALA A C 1
ATOM 798 O O . ALA A 1 107 ? 33.784 -36.707 1.823 1.00 36.12 107 ALA A O 1
ATOM 799 N N . LYS A 1 108 ? 33.995 -34.991 0.404 1.00 39.00 108 LYS A N 1
ATOM 800 C CA . LYS A 1 108 ? 34.614 -35.361 -0.895 1.00 39.00 108 LYS A CA 1
ATOM 801 C C . LYS A 1 108 ? 34.019 -34.556 -2.066 1.00 39.00 108 LYS A C 1
ATOM 803 O O . LYS A 1 108 ? 32.943 -33.983 -1.973 1.00 39.00 108 LYS A O 1
ATOM 808 N N . ALA A 1 109 ? 34.797 -34.484 -3.142 1.00 37.53 109 ALA A N 1
ATOM 809 C CA . ALA A 1 109 ? 34.645 -33.622 -4.309 1.00 37.53 109 ALA A CA 1
ATOM 810 C C . ALA A 1 109 ? 33.956 -34.299 -5.519 1.00 37.53 109 ALA A C 1
ATOM 812 O O . ALA A 1 109 ? 34.117 -35.501 -5.682 1.00 37.53 109 ALA A O 1
ATOM 813 N N . LYS A 1 110 ? 33.308 -33.458 -6.359 1.00 40.34 110 LYS A N 1
ATOM 814 C CA . LYS A 1 110 ? 33.203 -33.397 -7.853 1.00 40.34 110 LYS A CA 1
ATOM 815 C C . LYS A 1 110 ? 32.898 -34.688 -8.662 1.00 40.34 110 LYS A C 1
ATOM 817 O O . LYS A 1 110 ? 33.505 -35.716 -8.402 1.00 40.34 110 LYS A O 1
ATOM 822 N N . PRO A 1 111 ? 32.071 -34.619 -9.738 1.00 47.03 111 PRO A N 1
ATOM 823 C CA . PRO A 1 111 ? 32.545 -34.090 -11.035 1.00 47.03 111 PRO A CA 1
ATOM 824 C C . PRO A 1 111 ? 31.550 -33.261 -11.883 1.00 47.03 111 PRO A C 1
ATOM 826 O O . PRO A 1 111 ? 30.342 -33.255 -11.677 1.00 47.03 111 PRO A O 1
ATOM 829 N N . LYS A 1 112 ? 32.143 -32.539 -12.849 1.00 41.41 112 LYS A N 1
ATOM 830 C CA . LYS A 1 112 ? 31.543 -31.711 -13.912 1.00 41.41 112 LYS A CA 1
ATOM 831 C C . LYS A 1 112 ? 30.820 -32.564 -14.966 1.00 41.41 112 LYS A C 1
ATOM 833 O O . LYS A 1 112 ? 31.356 -33.595 -15.358 1.00 41.41 112 LYS A O 1
ATOM 838 N N . LEU A 1 113 ? 29.726 -32.041 -15.527 1.00 43.16 113 LEU A N 1
ATOM 839 C CA . LEU A 1 113 ? 29.162 -32.484 -16.810 1.00 43.16 113 LEU A CA 1
ATOM 840 C C . LEU A 1 113 ? 29.338 -31.415 -17.912 1.00 43.16 113 LEU A C 1
ATOM 842 O O . LEU A 1 113 ? 29.440 -30.225 -17.595 1.00 43.16 113 LEU A O 1
ATOM 846 N N . PRO A 1 114 ? 29.442 -31.838 -19.189 1.00 51.69 114 PRO A N 1
ATOM 847 C CA . PRO A 1 114 ? 29.866 -31.015 -20.315 1.00 51.69 114 PRO A CA 1
ATOM 848 C C . PRO A 1 114 ? 28.732 -30.235 -20.997 1.00 51.69 114 PRO A C 1
ATOM 850 O O . PRO A 1 114 ? 27.549 -30.546 -20.898 1.00 51.69 114 PRO A O 1
ATOM 853 N N . LYS A 1 115 ? 29.172 -29.210 -21.725 1.00 44.25 115 LYS A N 1
ATOM 854 C CA . LYS A 1 115 ? 28.424 -28.212 -22.492 1.00 44.25 115 LYS A CA 1
ATOM 855 C C . LYS A 1 115 ? 28.239 -28.696 -23.941 1.00 44.25 115 LYS A C 1
ATOM 857 O O . LYS A 1 115 ? 29.253 -29.056 -24.540 1.00 44.25 115 LYS A O 1
ATOM 862 N N . PRO A 1 116 ? 27.039 -28.648 -24.546 1.00 50.16 116 PRO A N 1
ATOM 863 C CA . PRO A 1 116 ? 26.907 -28.758 -25.995 1.00 50.16 116 PRO A CA 1
ATOM 864 C C . PRO A 1 116 ? 26.928 -27.387 -26.676 1.00 50.16 116 PRO A C 1
ATOM 866 O O . PRO A 1 116 ? 26.490 -26.374 -26.127 1.00 50.16 116 PRO A O 1
ATOM 869 N N . ALA A 1 117 ? 27.500 -27.396 -27.875 1.00 41.75 117 ALA A N 1
ATOM 870 C CA . ALA A 1 117 ? 27.782 -26.264 -28.734 1.00 41.75 117 ALA A CA 1
ATOM 871 C C . ALA A 1 117 ? 26.560 -25.772 -29.526 1.00 41.75 117 ALA A C 1
ATOM 873 O O . ALA A 1 117 ? 25.551 -26.455 -29.673 1.00 41.75 117 ALA A O 1
ATOM 874 N N . ALA A 1 118 ? 26.723 -24.556 -30.041 1.00 38.56 118 ALA A N 1
ATOM 875 C CA . ALA A 1 118 ? 25.800 -23.811 -30.876 1.00 38.56 118 ALA A CA 1
ATOM 876 C C . ALA A 1 118 ? 25.443 -24.516 -32.192 1.00 38.56 118 ALA A C 1
ATOM 878 O O . ALA A 1 118 ? 26.266 -25.203 -32.796 1.00 38.56 118 ALA A O 1
ATOM 879 N N . THR A 1 119 ? 24.253 -24.212 -32.704 1.00 35.41 119 THR A N 1
ATOM 880 C CA . THR A 1 119 ? 23.943 -24.357 -34.128 1.00 35.41 119 THR A CA 1
ATOM 881 C C . THR A 1 119 ? 23.259 -23.083 -34.604 1.00 35.41 119 THR A C 1
ATOM 883 O O . THR A 1 119 ? 22.187 -22.709 -34.135 1.00 35.41 119 THR A O 1
ATOM 886 N N . ALA A 1 120 ? 23.949 -22.377 -35.496 1.00 39.12 120 ALA A N 1
ATOM 887 C CA . ALA A 1 120 ? 23.432 -21.252 -36.248 1.00 39.12 120 ALA A CA 1
ATOM 888 C C . ALA A 1 120 ? 22.618 -21.783 -37.432 1.00 39.12 120 ALA A C 1
ATOM 890 O O . ALA A 1 120 ? 23.076 -22.686 -38.130 1.00 39.12 120 ALA A O 1
ATOM 891 N N . THR A 1 121 ? 21.462 -21.175 -37.699 1.00 36.88 121 THR A N 1
ATOM 892 C CA . THR A 1 121 ? 20.785 -21.339 -38.989 1.00 36.88 121 THR A CA 1
ATOM 893 C C . THR A 1 121 ? 20.312 -19.984 -39.491 1.00 36.88 121 THR A C 1
ATOM 895 O O . THR A 1 121 ? 19.495 -19.305 -38.874 1.00 36.88 121 THR A O 1
ATOM 898 N N . THR A 1 122 ? 20.901 -19.591 -40.610 1.00 38.16 122 THR A N 1
ATOM 899 C CA . THR A 1 122 ? 20.578 -18.470 -41.484 1.00 38.16 122 THR A CA 1
ATOM 900 C C . THR A 1 122 ? 19.466 -18.870 -42.456 1.00 38.16 122 THR A C 1
ATOM 902 O O . THR A 1 122 ? 19.587 -19.888 -43.125 1.00 38.16 122 THR A O 1
ATOM 905 N N . ALA A 1 123 ? 18.431 -18.040 -42.612 1.00 36.97 123 ALA A N 1
ATOM 906 C CA . ALA A 1 123 ? 17.669 -17.883 -43.863 1.00 36.97 123 ALA A CA 1
ATOM 907 C C . ALA A 1 123 ? 16.785 -16.627 -43.736 1.00 36.97 123 ALA A C 1
ATOM 909 O O . ALA A 1 123 ? 16.000 -16.514 -42.805 1.00 36.97 123 ALA A O 1
ATOM 910 N N . LYS A 1 124 ? 17.077 -15.537 -44.449 1.00 36.53 124 LYS A N 1
ATOM 911 C CA . LYS A 1 124 ? 16.851 -15.236 -45.877 1.00 36.53 124 LYS A CA 1
ATOM 912 C C . LYS A 1 124 ? 15.489 -14.564 -46.089 1.00 36.53 124 LYS A C 1
ATOM 914 O O . LYS A 1 124 ? 14.430 -15.134 -45.865 1.00 36.53 124 LYS A O 1
ATOM 919 N N . ALA A 1 125 ? 15.598 -13.305 -46.494 1.00 39.25 125 ALA A N 1
ATOM 920 C CA . ALA A 1 125 ? 14.534 -12.367 -46.787 1.00 39.25 125 ALA A CA 1
ATOM 921 C C . ALA A 1 125 ? 13.732 -12.749 -48.038 1.00 39.25 125 ALA A C 1
ATOM 923 O O . ALA A 1 125 ? 14.296 -13.235 -49.018 1.00 39.25 125 ALA A O 1
ATOM 924 N N . THR A 1 126 ? 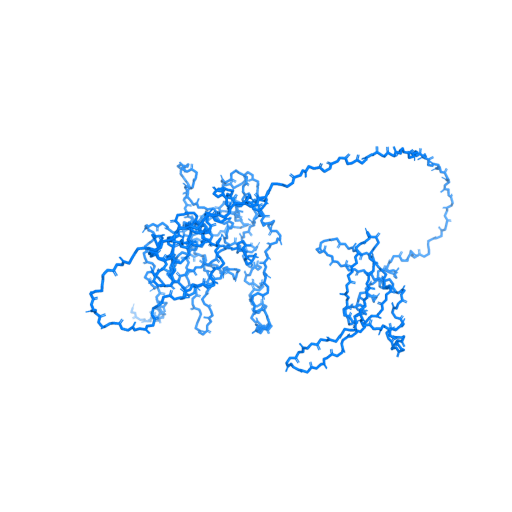12.451 -12.381 -48.040 1.00 39.75 126 THR A N 1
ATOM 925 C CA . THR A 1 126 ? 11.665 -12.155 -49.258 1.00 39.75 126 THR A CA 1
ATOM 926 C C . THR A 1 126 ? 10.878 -10.858 -49.119 1.00 39.75 126 THR A C 1
ATOM 928 O O . THR A 1 126 ? 10.152 -10.643 -48.148 1.00 39.75 126 THR A O 1
ATOM 931 N N . ALA A 1 127 ? 11.110 -9.981 -50.093 1.00 36.88 127 ALA A N 1
ATOM 932 C CA . ALA A 1 127 ? 10.614 -8.622 -50.204 1.00 36.88 127 ALA A CA 1
ATOM 933 C C . ALA A 1 127 ? 9.093 -8.564 -50.405 1.00 36.88 127 ALA A C 1
ATOM 935 O O . ALA A 1 127 ? 8.505 -9.421 -51.064 1.00 36.88 127 ALA A O 1
ATOM 936 N N . LYS A 1 128 ? 8.471 -7.508 -49.869 1.00 36.38 128 LYS A N 1
ATOM 937 C CA . LYS A 1 128 ? 7.068 -7.163 -50.102 1.00 36.38 128 LYS A CA 1
ATOM 938 C C . LYS A 1 128 ? 6.986 -5.821 -50.825 1.00 36.38 128 LYS A C 1
ATOM 940 O O . LYS A 1 128 ? 7.685 -4.878 -50.466 1.00 36.38 128 LYS A O 1
ATOM 945 N N . ALA A 1 129 ? 6.127 -5.801 -51.839 1.00 37.59 129 ALA A N 1
ATOM 946 C CA . ALA A 1 129 ? 5.856 -4.701 -52.748 1.00 37.59 129 ALA A CA 1
ATOM 947 C C . ALA A 1 129 ? 5.390 -3.417 -52.044 1.00 37.59 129 ALA A C 1
ATOM 949 O O . ALA A 1 129 ? 4.617 -3.441 -51.084 1.00 37.59 129 ALA A O 1
ATOM 950 N N . THR A 1 130 ? 5.879 -2.304 -52.581 1.00 34.59 130 THR A N 1
ATOM 951 C CA . THR A 1 130 ? 5.660 -0.920 -52.174 1.00 34.59 130 THR A CA 1
ATOM 952 C C . THR A 1 130 ? 4.309 -0.419 -52.686 1.00 34.59 130 THR A C 1
ATOM 954 O O . THR A 1 130 ? 4.079 -0.383 -53.891 1.00 34.59 130 THR A O 1
ATOM 957 N N . ALA A 1 131 ? 3.436 0.020 -51.779 1.00 39.91 131 ALA A N 1
ATOM 958 C CA . ALA A 1 131 ? 2.355 0.951 -52.090 1.00 39.91 131 ALA A CA 1
ATOM 959 C C . ALA A 1 131 ? 2.602 2.218 -51.268 1.00 39.91 131 ALA A C 1
ATOM 961 O O . ALA A 1 131 ? 2.612 2.196 -50.036 1.00 39.91 131 ALA A O 1
ATOM 962 N N . THR A 1 132 ? 2.904 3.299 -51.978 1.00 36.59 132 THR A N 1
ATOM 963 C CA . THR A 1 132 ? 3.314 4.593 -51.442 1.00 36.59 132 THR A CA 1
ATOM 964 C C . THR A 1 132 ? 2.113 5.285 -50.805 1.00 36.59 132 THR A C 1
ATOM 966 O O . THR A 1 132 ? 1.205 5.741 -51.493 1.00 36.59 132 THR A O 1
ATOM 969 N N . THR A 1 133 ? 2.099 5.376 -49.478 1.00 35.22 133 THR A N 1
ATOM 970 C CA . THR A 1 133 ? 1.252 6.325 -48.751 1.00 35.22 133 THR A CA 1
ATOM 971 C C . THR A 1 133 ? 2.156 7.157 -47.861 1.00 35.22 133 THR A C 1
ATOM 973 O O . THR A 1 133 ? 2.752 6.668 -46.903 1.00 35.22 133 THR A O 1
ATOM 976 N N . THR A 1 134 ? 2.295 8.419 -48.237 1.00 41.81 134 THR A N 1
ATOM 977 C CA . THR A 1 134 ? 3.093 9.442 -47.572 1.00 41.81 134 THR A CA 1
ATOM 978 C C . THR A 1 134 ? 2.456 9.775 -46.220 1.00 41.81 134 THR A C 1
ATOM 980 O O . THR A 1 134 ? 1.553 10.599 -46.133 1.00 41.81 134 THR A O 1
ATOM 983 N N . LEU A 1 135 ? 2.894 9.099 -45.156 1.00 36.31 135 LEU A N 1
ATOM 984 C CA . LEU A 1 135 ? 2.498 9.364 -43.771 1.00 36.31 135 LEU A CA 1
ATOM 985 C C . LEU A 1 135 ? 3.731 9.213 -42.868 1.00 36.31 135 LEU A C 1
ATOM 987 O O . LEU A 1 135 ? 4.239 8.114 -42.680 1.00 36.31 135 LEU A O 1
ATOM 991 N N . LEU A 1 136 ? 4.210 10.359 -42.373 1.00 35.12 136 LEU A N 1
ATOM 992 C CA . LEU A 1 136 ? 5.209 10.583 -41.317 1.00 35.12 136 LEU A CA 1
ATOM 993 C C . LEU A 1 136 ? 6.256 9.469 -41.093 1.00 35.12 136 LEU A C 1
ATOM 995 O O . LEU A 1 136 ? 6.064 8.526 -40.322 1.00 35.12 136 LEU A O 1
ATOM 999 N N . ALA A 1 137 ? 7.434 9.673 -41.681 1.00 30.56 137 ALA A N 1
ATOM 1000 C CA . ALA A 1 137 ? 8.653 8.898 -41.470 1.00 30.56 137 ALA A CA 1
ATOM 1001 C C . ALA A 1 137 ? 9.296 9.148 -40.085 1.00 30.56 137 ALA A C 1
ATOM 1003 O O . ALA A 1 137 ? 10.401 9.670 -39.972 1.00 30.56 137 ALA A O 1
ATOM 1004 N N . SER A 1 138 ? 8.609 8.755 -39.012 1.00 34.41 138 SER A N 1
ATOM 1005 C CA . SER A 1 138 ? 9.181 8.660 -37.656 1.00 34.41 138 SER A CA 1
ATOM 1006 C C . SER A 1 138 ? 8.718 7.403 -36.901 1.00 34.41 138 SER A C 1
ATOM 1008 O O . SER A 1 138 ? 8.715 7.341 -35.671 1.00 34.41 138 SER A O 1
ATOM 1010 N N . GLY A 1 139 ? 8.341 6.354 -37.637 1.00 42.31 139 GLY A N 1
ATOM 1011 C CA . GLY A 1 139 ? 8.014 5.038 -37.095 1.00 42.31 139 GLY A CA 1
ATOM 1012 C C . GLY A 1 139 ? 9.167 4.047 -37.248 1.00 42.31 139 GLY A C 1
ATOM 1013 O O . GLY A 1 139 ? 9.712 3.923 -38.336 1.00 42.31 139 GLY A O 1
ATOM 1014 N N . HIS A 1 140 ? 9.490 3.323 -36.166 1.00 38.25 140 HIS A N 1
ATOM 1015 C CA . HIS A 1 140 ? 9.689 1.854 -36.135 1.00 38.25 140 HIS A CA 1
ATOM 1016 C C . HIS A 1 140 ? 10.761 1.294 -35.190 1.00 38.25 140 HIS A C 1
ATOM 1018 O O . HIS A 1 140 ? 10.871 0.080 -35.121 1.00 38.25 140 HIS A O 1
ATOM 1024 N N . ASN A 1 141 ? 11.440 2.093 -34.358 1.00 41.31 141 ASN A N 1
ATOM 1025 C CA . ASN A 1 141 ? 12.372 1.533 -33.356 1.00 41.31 141 ASN A CA 1
ATOM 1026 C C . ASN A 1 141 ? 12.121 1.965 -31.909 1.00 41.31 141 ASN A C 1
ATOM 1028 O O . ASN A 1 141 ? 12.944 1.697 -31.034 1.00 41.31 141 ASN A O 1
ATOM 1032 N N . TRP A 1 142 ? 10.972 2.576 -31.609 1.00 34.69 142 TRP A N 1
ATOM 1033 C CA . TRP A 1 142 ? 10.615 2.804 -30.213 1.00 34.69 142 TRP A CA 1
ATOM 1034 C C . TRP A 1 142 ? 10.165 1.490 -29.565 1.00 34.69 142 TRP A C 1
ATOM 1036 O O . TRP A 1 142 ? 8.997 1.104 -29.630 1.00 34.69 142 TRP A O 1
ATOM 1046 N N . LYS A 1 143 ? 11.126 0.795 -28.953 1.00 41.00 143 LYS A N 1
ATOM 1047 C CA . LYS A 1 143 ? 10.878 -0.206 -27.921 1.00 41.00 143 LYS A CA 1
ATOM 1048 C C . LYS A 1 143 ? 10.765 0.566 -26.607 1.00 41.00 143 LYS A C 1
ATOM 1050 O O . LYS A 1 143 ? 11.764 1.159 -26.194 1.00 41.00 143 LYS A O 1
ATOM 1055 N N . PRO A 1 144 ? 9.593 0.627 -25.955 1.00 40.12 144 PRO A N 1
ATOM 1056 C CA . PRO A 1 144 ? 9.553 1.128 -24.593 1.00 40.12 144 PRO A CA 1
ATOM 1057 C C . PRO A 1 144 ? 10.607 0.367 -23.782 1.00 40.12 144 PRO A C 1
ATOM 1059 O O . PRO A 1 144 ? 10.599 -0.863 -23.801 1.00 40.12 144 PRO A O 1
ATOM 1062 N N . LYS A 1 145 ? 11.474 1.069 -23.040 1.00 44.16 145 LYS A N 1
ATOM 1063 C CA . LYS A 1 145 ? 12.228 0.471 -21.924 1.00 44.16 145 LYS A CA 1
ATOM 1064 C C . LYS A 1 145 ? 11.259 0.153 -20.774 1.00 44.16 145 LYS A C 1
ATOM 1066 O O . LYS A 1 145 ? 11.430 0.612 -19.656 1.00 44.16 145 LYS A O 1
ATOM 1071 N N . VAL A 1 146 ? 10.173 -0.551 -21.065 1.00 49.22 146 VAL A N 1
ATOM 1072 C CA . VAL A 1 146 ? 9.456 -1.308 -20.046 1.00 49.22 146 VAL A CA 1
ATOM 1073 C C . VAL A 1 146 ? 10.250 -2.596 -19.985 1.00 49.22 146 VAL A C 1
ATOM 1075 O O . VAL A 1 146 ? 10.456 -3.217 -21.029 1.00 49.22 146 VAL A O 1
ATOM 1078 N N . ILE A 1 147 ? 10.786 -2.932 -18.814 1.00 48.56 147 ILE A N 1
ATOM 1079 C CA . ILE A 1 147 ? 11.528 -4.179 -18.639 1.00 48.56 147 ILE A CA 1
ATOM 1080 C C . ILE A 1 147 ? 10.572 -5.287 -19.093 1.00 48.56 147 ILE A C 1
ATOM 1082 O O . ILE A 1 147 ? 9.504 -5.476 -18.504 1.00 48.56 147 ILE A O 1
ATOM 1086 N N . ALA A 1 148 ? 10.881 -5.929 -20.223 1.00 37.69 148 ALA A N 1
ATOM 1087 C CA . ALA A 1 148 ? 10.103 -7.058 -20.710 1.00 37.69 148 ALA A CA 1
ATOM 1088 C C . ALA A 1 148 ? 10.100 -8.100 -19.580 1.00 37.69 148 ALA A C 1
ATOM 1090 O O . ALA A 1 148 ? 11.166 -8.451 -19.079 1.00 37.69 148 ALA A O 1
ATOM 1091 N N . GLY A 1 149 ? 8.906 -8.449 -19.092 1.00 42.25 149 GLY A N 1
ATOM 1092 C CA . GLY A 1 149 ? 8.709 -9.203 -17.847 1.00 42.25 149 GLY A CA 1
ATOM 1093 C C . GLY A 1 149 ? 7.789 -8.546 -16.800 1.00 42.25 149 GLY A C 1
ATOM 1094 O O . GLY A 1 149 ? 7.380 -9.233 -15.879 1.00 42.25 149 GLY A O 1
ATOM 1095 N N . GLN A 1 150 ? 7.409 -7.265 -16.939 1.00 57.84 150 GLN A N 1
ATOM 1096 C CA . GLN A 1 150 ? 6.535 -6.525 -15.988 1.00 57.84 150 GLN A CA 1
ATOM 1097 C C . GLN A 1 150 ? 5.021 -6.605 -16.280 1.00 57.84 150 GLN A C 1
ATOM 1099 O O . GLN A 1 150 ? 4.240 -5.768 -15.827 1.00 57.84 150 GLN A O 1
ATOM 1104 N N . ARG A 1 151 ? 4.593 -7.532 -17.136 1.00 66.12 151 ARG A N 1
ATOM 1105 C CA . ARG A 1 151 ? 3.213 -7.605 -17.636 1.00 66.12 151 ARG A CA 1
ATOM 1106 C C . ARG A 1 151 ? 2.539 -8.847 -17.096 1.00 66.12 151 ARG A C 1
ATOM 1108 O O . ARG A 1 151 ? 3.166 -9.904 -17.036 1.00 66.12 151 ARG A O 1
ATOM 1115 N N . ARG A 1 152 ? 1.249 -8.750 -16.765 1.00 69.38 152 ARG A N 1
ATOM 1116 C CA . ARG A 1 152 ? 0.475 -9.964 -16.483 1.00 69.38 152 ARG A CA 1
ATOM 1117 C C . ARG A 1 152 ? 0.456 -10.840 -17.740 1.00 69.38 152 ARG A C 1
ATOM 1119 O O . ARG A 1 152 ? 0.301 -10.294 -18.836 1.00 69.38 152 ARG A O 1
ATOM 1126 N N . PRO A 1 153 ? 0.591 -12.171 -17.608 1.00 69.06 153 PRO A N 1
ATOM 1127 C CA . PRO A 1 153 ? 0.403 -13.077 -18.735 1.00 69.06 153 PRO A CA 1
ATOM 1128 C C . PRO A 1 153 ? -0.903 -12.753 -19.477 1.00 69.06 153 PRO A C 1
ATOM 1130 O O . PRO A 1 153 ? -1.948 -12.587 -18.848 1.00 69.06 153 PRO A O 1
ATOM 1133 N N . GLY A 1 154 ? -0.826 -12.593 -20.801 1.00 71.44 154 GLY A N 1
ATOM 1134 C CA . GLY A 1 154 ? -1.961 -12.197 -21.647 1.00 71.44 154 GLY A CA 1
ATOM 1135 C C . GLY A 1 154 ? -2.253 -10.689 -21.716 1.00 71.44 154 GLY A C 1
ATOM 1136 O O . GLY A 1 154 ? -3.252 -10.298 -22.314 1.00 71.44 154 GLY A O 1
ATOM 1137 N N . SER A 1 155 ? -1.415 -9.827 -21.122 1.00 76.69 155 SER A N 1
ATOM 1138 C CA . SER A 1 155 ? -1.561 -8.365 -21.182 1.00 76.69 155 SER A CA 1
ATOM 1139 C C . SER A 1 155 ? -0.404 -7.670 -21.909 1.00 76.69 155 SER A C 1
ATOM 1141 O O . SER A 1 155 ? 0.693 -7.474 -21.391 1.00 76.69 155 SER A O 1
ATOM 1143 N N . HIS A 1 156 ? -0.674 -7.169 -23.109 1.00 73.56 156 HIS A N 1
ATOM 1144 C CA . HIS A 1 156 ? 0.326 -6.624 -24.029 1.00 73.56 156 HIS A CA 1
ATOM 1145 C C . HIS A 1 156 ? 0.248 -5.086 -24.168 1.00 73.56 156 HIS A C 1
ATOM 1147 O O . HIS A 1 156 ? 0.844 -4.496 -25.057 1.00 73.56 156 HIS A O 1
ATOM 1153 N N . GLY A 1 157 ? -0.468 -4.366 -23.304 1.00 74.31 157 GLY A N 1
ATOM 1154 C CA . GLY A 1 157 ? -0.672 -2.918 -23.445 1.00 74.31 157 GLY A CA 1
ATOM 1155 C C . GLY A 1 157 ? 0.572 -2.001 -23.322 1.00 74.31 157 GLY A C 1
ATOM 1156 O O . GLY A 1 157 ? 1.163 -1.930 -22.251 1.00 74.31 157 GLY A O 1
ATOM 1157 N N . CYS A 1 158 ? 0.951 -1.205 -24.330 1.00 79.50 158 CYS A N 1
ATOM 1158 C CA . CYS A 1 158 ? 1.908 -0.080 -24.214 1.00 79.50 158 CYS A CA 1
ATOM 1159 C C . CYS A 1 158 ? 1.250 1.293 -24.438 1.00 79.50 158 CYS A C 1
ATOM 1161 O O . CYS A 1 158 ? 0.095 1.368 -24.847 1.00 79.50 158 CYS A O 1
ATOM 1163 N N . VAL A 1 159 ? 2.017 2.382 -24.274 1.00 75.50 159 VAL A N 1
ATOM 1164 C CA . VAL A 1 159 ? 1.572 3.764 -24.557 1.00 75.50 159 VAL A CA 1
ATOM 1165 C C . VAL A 1 159 ? 0.899 3.873 -25.933 1.00 75.50 159 VAL A C 1
ATOM 1167 O O . VAL A 1 159 ? -0.188 4.434 -26.046 1.00 75.50 159 VAL A O 1
ATOM 1170 N N . LYS A 1 160 ? 1.498 3.279 -26.978 1.00 80.88 160 LYS A N 1
ATOM 1171 C CA . LYS A 1 160 ? 0.991 3.357 -28.360 1.00 80.88 160 LYS A CA 1
ATOM 1172 C C . LYS A 1 160 ? -0.389 2.721 -28.523 1.00 80.88 160 LYS A C 1
ATOM 1174 O O . LYS A 1 160 ? -1.211 3.238 -29.268 1.00 80.88 160 LYS A O 1
ATOM 1179 N N . CYS A 1 161 ? -0.661 1.617 -27.830 1.00 82.50 161 CYS A N 1
ATOM 1180 C CA . CYS A 1 161 ? -1.978 0.977 -27.843 1.00 82.50 161 CYS A CA 1
ATOM 1181 C C . CYS A 1 161 ? -2.843 1.389 -26.647 1.00 82.50 161 CYS A C 1
ATOM 1183 O O . CYS A 1 161 ? -3.792 0.683 -26.308 1.00 82.50 161 CYS A O 1
ATOM 1185 N N . ARG A 1 162 ? -2.494 2.507 -25.991 1.00 79.50 162 ARG A N 1
ATOM 1186 C CA . ARG A 1 162 ? -3.167 3.044 -24.801 1.00 79.50 162 ARG A CA 1
ATOM 1187 C C . ARG A 1 162 ? -3.357 2.004 -23.699 1.00 79.50 162 ARG A C 1
ATOM 1189 O O . ARG A 1 162 ? -4.370 1.986 -23.019 1.00 79.50 162 ARG A O 1
ATOM 1196 N N . TYR A 1 163 ? -2.376 1.122 -23.562 1.00 79.62 163 TYR A N 1
ATOM 1197 C CA . TYR A 1 163 ? -2.333 0.066 -22.562 1.00 79.62 163 TYR A CA 1
ATOM 1198 C C . TYR A 1 163 ? -3.472 -0.956 -22.630 1.00 79.62 163 TYR A C 1
ATOM 1200 O O . TYR A 1 163 ? -3.652 -1.713 -21.685 1.00 79.62 163 TYR A O 1
ATOM 1208 N N . ARG A 1 164 ? -4.182 -1.051 -23.765 1.00 79.31 164 ARG A N 1
ATOM 1209 C CA . ARG A 1 164 ? -5.179 -2.107 -23.980 1.00 79.31 164 ARG A CA 1
ATOM 1210 C C . ARG A 1 164 ? -4.574 -3.484 -23.679 1.00 79.31 164 ARG A C 1
ATOM 1212 O O . ARG A 1 164 ? -3.501 -3.760 -24.224 1.00 79.31 164 ARG A O 1
ATOM 1219 N N . PRO A 1 165 ? -5.245 -4.355 -22.901 1.00 76.88 165 PRO A N 1
ATOM 1220 C CA . PRO A 1 165 ? -4.736 -5.692 -22.590 1.00 76.88 165 PRO A CA 1
ATOM 1221 C C . PRO A 1 165 ? -4.375 -6.507 -23.838 1.00 76.88 165 PRO A C 1
ATOM 1223 O O . PRO A 1 165 ? -3.348 -7.170 -23.858 1.00 76.88 165 PRO A O 1
ATOM 1226 N N . SER A 1 166 ? -5.120 -6.345 -24.937 1.00 82.62 166 SER A N 1
ATOM 1227 C CA . SER A 1 166 ? -4.814 -6.976 -26.231 1.00 82.62 166 SER A CA 1
ATOM 1228 C C . SER A 1 166 ? -3.467 -6.559 -26.847 1.00 82.62 166 SER A C 1
ATOM 1230 O O . SER A 1 166 ? -2.957 -7.235 -27.732 1.00 82.62 166 SER A O 1
ATOM 1232 N N . GLY A 1 167 ? -2.906 -5.416 -26.439 1.00 84.44 167 GLY A N 1
ATOM 1233 C CA . GLY A 1 167 ? -1.711 -4.811 -27.030 1.00 84.44 167 GLY A CA 1
ATOM 1234 C C . GLY A 1 167 ? -1.887 -4.291 -28.456 1.00 84.44 167 GLY A C 1
ATOM 1235 O O . GLY A 1 167 ? -2.965 -4.343 -29.048 1.00 84.44 167 GLY A O 1
ATOM 1236 N N . CYS A 1 168 ? -0.799 -3.759 -29.019 1.00 86.44 168 CYS A N 1
ATOM 1237 C CA . CYS A 1 168 ? -0.635 -3.620 -30.469 1.00 86.44 168 CYS A CA 1
ATOM 1238 C C . CYS A 1 168 ? 0.286 -4.717 -31.008 1.00 86.44 168 CYS A C 1
ATOM 1240 O O . CYS A 1 168 ? 0.990 -5.370 -30.240 1.00 86.44 168 CYS A O 1
ATOM 1242 N N . LYS A 1 169 ? 0.369 -4.842 -32.340 1.00 86.94 169 LYS A N 1
ATOM 1243 C CA . LYS A 1 169 ? 1.272 -5.789 -33.023 1.00 86.94 169 LYS A CA 1
ATOM 1244 C C . LYS A 1 169 ? 2.708 -5.761 -32.482 1.00 86.94 169 LYS A C 1
ATOM 1246 O O . LYS A 1 169 ? 3.312 -6.807 -32.311 1.00 86.94 169 LYS A O 1
ATOM 1251 N N . GLY A 1 170 ? 3.236 -4.573 -32.174 1.00 85.88 170 GLY A N 1
ATOM 1252 C CA . GLY A 1 170 ? 4.587 -4.435 -31.621 1.00 85.88 170 GLY A CA 1
ATOM 1253 C C . GLY A 1 170 ? 4.727 -4.987 -30.202 1.00 85.88 170 GLY A C 1
ATOM 1254 O O . GLY A 1 170 ? 5.776 -5.515 -29.859 1.00 85.88 170 GLY A O 1
ATOM 1255 N N . CYS A 1 171 ? 3.682 -4.897 -29.381 1.00 81.69 171 CYS A N 1
ATOM 1256 C CA . CYS A 1 171 ? 3.705 -5.464 -28.039 1.00 81.69 171 CYS A CA 1
ATOM 1257 C C . CYS A 1 171 ? 3.559 -6.976 -28.039 1.00 81.69 171 CYS A C 1
ATOM 1259 O O . CYS A 1 171 ? 4.258 -7.626 -27.276 1.00 81.69 171 CYS A O 1
ATOM 1261 N N . ILE A 1 172 ? 2.684 -7.504 -28.897 1.00 84.00 172 ILE A N 1
ATOM 1262 C CA . ILE A 1 172 ? 2.504 -8.947 -29.081 1.00 84.00 172 ILE A CA 1
ATOM 1263 C C . ILE A 1 172 ? 3.831 -9.555 -29.547 1.00 84.00 172 ILE A C 1
ATOM 1265 O O . ILE A 1 172 ? 4.377 -10.408 -28.862 1.00 84.00 172 ILE A O 1
ATOM 1269 N N . ALA A 1 173 ? 4.431 -9.007 -30.611 1.00 84.12 173 ALA A N 1
ATOM 1270 C CA . ALA A 1 173 ? 5.716 -9.485 -31.125 1.00 84.12 173 ALA A CA 1
ATOM 1271 C C . ALA A 1 173 ? 6.861 -9.369 -30.102 1.00 84.12 173 ALA A C 1
ATOM 1273 O O . ALA A 1 173 ? 7.745 -10.219 -30.055 1.00 84.12 173 ALA A O 1
ATOM 1274 N N . ASN A 1 174 ? 6.875 -8.314 -29.278 1.00 80.50 174 ASN A N 1
ATOM 1275 C CA . ASN A 1 174 ? 7.888 -8.163 -28.233 1.00 80.50 174 ASN A CA 1
ATOM 1276 C C . ASN A 1 174 ? 7.705 -9.177 -27.095 1.00 80.50 174 ASN A C 1
ATOM 1278 O O . ASN A 1 174 ? 8.698 -9.641 -26.544 1.00 80.50 174 ASN A O 1
ATOM 1282 N N . ASP A 1 175 ? 6.461 -9.497 -26.741 1.00 78.00 175 ASP A N 1
ATOM 1283 C CA . ASP A 1 175 ? 6.152 -10.519 -25.742 1.00 78.00 175 ASP A CA 1
ATOM 1284 C C . ASP A 1 175 ? 6.523 -11.914 -26.266 1.00 78.00 175 ASP A C 1
ATOM 1286 O O . ASP A 1 175 ? 7.278 -12.631 -25.617 1.00 78.00 175 ASP A O 1
ATOM 1290 N N . GLU A 1 176 ? 6.119 -12.252 -27.494 1.00 81.81 176 GLU A N 1
ATOM 1291 C CA . GLU A 1 176 ? 6.514 -13.491 -28.182 1.00 81.81 176 GLU A CA 1
ATOM 1292 C C . GLU A 1 176 ? 8.039 -13.649 -28.248 1.00 81.81 176 GLU A C 1
ATOM 1294 O O . GLU A 1 176 ? 8.568 -14.708 -27.916 1.00 81.81 176 GLU A O 1
ATOM 1299 N N . ALA A 1 177 ? 8.767 -12.589 -28.620 1.00 82.38 177 ALA A N 1
ATOM 1300 C CA . ALA A 1 177 ? 10.227 -12.608 -28.675 1.00 82.38 177 ALA A CA 1
ATOM 1301 C C . ALA A 1 177 ? 10.866 -12.810 -27.292 1.00 82.38 177 ALA A C 1
ATOM 1303 O O . ALA A 1 177 ? 11.845 -13.548 -27.171 1.00 82.38 177 ALA A O 1
ATOM 1304 N N . PHE A 1 178 ? 10.315 -12.180 -26.249 1.00 77.81 178 PHE A N 1
ATOM 1305 C CA . PHE A 1 178 ? 10.774 -12.365 -24.873 1.00 77.81 178 PHE A CA 1
ATOM 1306 C C . PHE A 1 178 ? 10.614 -13.826 -24.436 1.00 77.81 178 PHE A C 1
ATOM 1308 O O . PHE A 1 178 ? 11.580 -14.440 -23.981 1.00 77.81 178 PHE A O 1
ATOM 1315 N N . TRP A 1 179 ? 9.436 -14.415 -24.649 1.00 74.06 179 TRP A N 1
ATOM 1316 C CA . TRP A 1 179 ? 9.168 -15.811 -24.292 1.00 74.06 179 TRP A CA 1
ATOM 1317 C C . TRP A 1 179 ? 9.980 -16.807 -25.120 1.00 74.06 179 TRP A C 1
ATOM 1319 O O . TRP A 1 179 ? 10.500 -17.777 -24.566 1.00 74.06 179 TRP A O 1
ATOM 1329 N N . ALA A 1 180 ? 10.168 -16.540 -26.414 1.00 81.12 180 ALA A N 1
ATOM 1330 C CA . ALA A 1 180 ? 11.043 -17.338 -27.267 1.00 81.12 180 ALA A CA 1
ATOM 1331 C C . ALA A 1 180 ? 12.499 -17.313 -26.769 1.00 81.12 180 ALA A C 1
ATOM 1333 O O . ALA A 1 180 ? 13.166 -18.346 -26.768 1.00 81.12 180 ALA A O 1
ATOM 1334 N N . SER A 1 181 ? 12.988 -16.159 -26.295 1.00 78.88 181 SER A N 1
ATOM 1335 C CA . SER A 1 181 ? 14.355 -16.026 -25.769 1.00 78.88 181 SER A CA 1
ATOM 1336 C C . SER A 1 181 ? 14.568 -16.682 -24.400 1.00 78.88 181 SER A C 1
ATOM 1338 O O . SER A 1 181 ? 15.680 -17.111 -24.105 1.00 78.88 181 SER A O 1
ATOM 1340 N N . ASN A 1 182 ? 13.509 -16.827 -23.596 1.00 75.25 182 ASN A N 1
ATOM 1341 C CA . ASN A 1 182 ? 13.554 -17.446 -22.265 1.00 75.25 182 ASN A CA 1
ATOM 1342 C C . ASN A 1 182 ? 13.193 -18.945 -22.278 1.00 75.25 182 ASN A C 1
ATOM 1344 O O . ASN A 1 182 ? 12.787 -19.505 -21.262 1.00 75.25 182 ASN A O 1
ATOM 1348 N N . GLY A 1 183 ? 13.328 -19.610 -23.430 1.00 73.31 183 GLY A N 1
ATOM 1349 C CA . GLY A 1 183 ? 13.147 -21.060 -23.547 1.00 73.31 183 GLY A CA 1
ATOM 1350 C C . GLY A 1 183 ? 11.699 -21.536 -23.428 1.00 73.31 183 GLY A C 1
ATOM 1351 O O . GLY A 1 183 ? 11.479 -22.705 -23.128 1.00 73.31 183 GLY A O 1
ATOM 1352 N N . GLY A 1 184 ? 10.711 -20.652 -23.623 1.00 61.22 184 GLY A N 1
ATOM 1353 C CA . GLY A 1 184 ? 9.289 -21.004 -23.550 1.00 61.22 184 GLY A CA 1
ATOM 1354 C C . GLY A 1 184 ? 8.826 -21.492 -22.175 1.00 61.22 184 GLY A C 1
ATOM 1355 O O . GLY A 1 184 ? 7.685 -21.931 -22.036 1.00 61.22 184 GLY A O 1
ATOM 1356 N N . VAL A 1 185 ? 9.684 -21.419 -21.154 1.00 53.00 185 VAL A N 1
ATOM 1357 C CA . VAL A 1 185 ? 9.320 -21.825 -19.807 1.00 53.00 185 VAL A CA 1
ATOM 1358 C C . VAL A 1 185 ? 8.384 -20.744 -19.276 1.00 53.00 185 VAL A C 1
ATOM 1360 O O . VAL A 1 185 ? 8.816 -19.666 -18.872 1.00 53.00 185 VAL A O 1
ATOM 1363 N N . GLN A 1 186 ? 7.080 -21.035 -19.262 1.00 53.31 186 GLN A N 1
ATOM 1364 C CA . GLN A 1 186 ? 6.127 -20.402 -18.348 1.00 53.31 186 GLN A CA 1
ATOM 1365 C C . GLN A 1 186 ? 6.473 -20.808 -16.907 1.00 53.31 186 GLN A C 1
ATOM 1367 O O . GLN A 1 186 ? 5.630 -21.264 -16.137 1.00 53.31 186 GLN A O 1
ATOM 1372 N N . GLU A 1 187 ? 7.718 -20.627 -16.486 1.00 48.06 187 GLU A N 1
ATOM 1373 C CA . GLU A 1 187 ? 7.972 -20.426 -15.080 1.00 48.06 187 GLU A CA 1
ATOM 1374 C C . GLU A 1 187 ? 7.422 -19.031 -14.835 1.00 48.06 187 GLU A C 1
ATOM 1376 O O . GLU A 1 187 ? 8.110 -18.023 -14.976 1.00 48.06 187 GLU A O 1
ATOM 1381 N N . LYS A 1 188 ? 6.109 -18.982 -14.547 1.00 45.44 188 LYS A N 1
ATOM 1382 C CA . LYS A 1 188 ? 5.507 -17.944 -13.715 1.00 45.44 188 LYS A CA 1
ATOM 1383 C C . LYS A 1 188 ? 6.567 -17.720 -12.646 1.00 45.44 188 LYS A C 1
ATOM 1385 O O . LYS A 1 188 ? 6.755 -18.679 -11.893 1.00 45.44 188 LYS A O 1
ATOM 1390 N N . PRO A 1 189 ? 7.336 -16.608 -12.686 1.00 43.66 189 PRO A N 1
ATOM 1391 C CA . PRO A 1 189 ? 8.568 -16.473 -11.914 1.00 43.66 189 PRO A CA 1
ATOM 1392 C C . PRO A 1 189 ? 8.210 -16.948 -10.530 1.00 43.66 189 PRO A C 1
ATOM 1394 O O . PRO A 1 189 ? 7.246 -16.390 -10.000 1.00 43.66 189 PRO A O 1
ATOM 1397 N N . ALA A 1 190 ? 8.801 -18.078 -10.097 1.00 40.34 190 ALA A N 1
ATOM 1398 C CA . ALA A 1 190 ? 8.293 -18.865 -8.974 1.00 40.34 190 ALA A CA 1
ATOM 1399 C C . ALA A 1 190 ? 7.930 -17.862 -7.899 1.00 40.34 190 ALA A C 1
ATOM 1401 O O . ALA A 1 190 ? 8.866 -17.199 -7.455 1.00 40.34 190 ALA A O 1
ATOM 1402 N N . GLN A 1 191 ? 6.613 -17.639 -7.676 1.00 40.69 191 GLN A N 1
ATOM 1403 C CA . GLN A 1 191 ? 6.094 -16.405 -7.056 1.00 40.69 191 GLN A CA 1
ATOM 1404 C C . GLN A 1 191 ? 7.080 -16.022 -5.973 1.00 40.69 191 GLN A C 1
ATOM 1406 O O . GLN A 1 191 ? 7.176 -16.847 -5.063 1.00 40.69 191 GLN A O 1
ATOM 1411 N N . PRO A 1 192 ? 7.889 -14.950 -6.133 1.00 33.91 192 PRO A N 1
ATOM 1412 C CA . PRO A 1 192 ? 9.136 -14.777 -5.388 1.00 33.91 192 PRO A CA 1
ATOM 1413 C C . PRO A 1 192 ? 8.824 -15.059 -3.935 1.00 33.91 192 PRO A C 1
ATOM 1415 O O . PRO A 1 192 ? 8.049 -14.286 -3.379 1.00 33.91 192 PRO A O 1
ATOM 1418 N N . ALA A 1 193 ? 9.274 -16.237 -3.457 1.00 34.47 193 ALA A N 1
ATOM 1419 C CA . ALA A 1 193 ? 8.618 -17.056 -2.426 1.00 34.47 193 ALA A CA 1
ATOM 1420 C C . ALA A 1 193 ? 7.519 -16.275 -1.721 1.00 34.47 193 ALA A C 1
ATOM 1422 O O . ALA A 1 193 ? 7.891 -15.569 -0.791 1.00 34.47 193 ALA A O 1
ATOM 1423 N N . ALA A 1 194 ? 6.288 -16.297 -2.286 1.00 36.81 194 ALA A N 1
ATOM 1424 C CA . ALA A 1 194 ? 5.190 -15.355 -2.035 1.00 36.81 194 ALA A CA 1
ATOM 1425 C C . ALA A 1 194 ? 5.628 -14.317 -1.020 1.00 36.81 194 ALA A C 1
ATOM 1427 O O . ALA A 1 194 ? 5.618 -14.641 0.164 1.00 36.81 194 ALA A O 1
ATOM 1428 N N . LEU A 1 195 ? 6.135 -13.164 -1.476 1.00 34.25 195 LEU A N 1
ATOM 1429 C CA . LEU A 1 195 ? 6.571 -12.077 -0.608 1.00 34.25 195 LEU A CA 1
ATOM 1430 C C . LEU A 1 195 ? 5.317 -11.595 0.127 1.00 34.25 195 LEU A C 1
ATOM 1432 O O . LEU A 1 195 ? 4.658 -10.616 -0.228 1.00 34.25 195 LEU A O 1
ATOM 1436 N N . VAL A 1 196 ? 4.954 -12.393 1.125 1.00 34.38 196 VAL A N 1
ATOM 1437 C CA . VAL A 1 196 ? 4.107 -12.176 2.263 1.00 34.38 196 VAL A CA 1
ATOM 1438 C C . VAL A 1 196 ? 4.850 -11.022 2.882 1.00 34.38 196 VAL A C 1
ATOM 1440 O O . VAL A 1 196 ? 5.811 -11.201 3.628 1.00 34.38 196 VAL A O 1
ATOM 1443 N N . CYS A 1 197 ? 4.533 -9.816 2.404 1.00 38.69 197 CYS A N 1
ATOM 1444 C CA . CYS A 1 197 ? 4.975 -8.595 3.038 1.00 38.69 197 CYS A CA 1
ATOM 1445 C C . CYS A 1 197 ? 4.498 -8.774 4.472 1.00 38.69 197 CYS A C 1
ATOM 1447 O O . CYS A 1 197 ? 3.301 -8.664 4.736 1.00 38.69 197 CYS A O 1
ATOM 1449 N N . MET A 1 198 ? 5.406 -9.184 5.356 1.00 35.88 198 MET A N 1
ATOM 1450 C CA . MET A 1 198 ? 5.101 -9.362 6.763 1.00 35.88 198 MET A CA 1
ATOM 1451 C C . MET A 1 198 ? 4.347 -8.101 7.201 1.00 35.88 198 MET A C 1
ATOM 1453 O O . MET A 1 198 ? 4.719 -7.012 6.748 1.00 35.88 198 MET A O 1
ATOM 1457 N N . PRO A 1 199 ? 3.289 -8.204 8.016 1.00 43.41 199 PRO A N 1
ATOM 1458 C CA . PRO A 1 199 ? 2.462 -7.056 8.398 1.00 43.41 199 PRO A CA 1
ATOM 1459 C C . PRO A 1 199 ? 3.292 -5.886 8.964 1.00 43.41 199 PRO A C 1
ATOM 1461 O O . PRO A 1 199 ? 2.907 -4.725 8.824 1.00 43.41 199 PRO A O 1
ATOM 1464 N N . ASP A 1 200 ? 4.478 -6.186 9.500 1.00 40.78 200 ASP A N 1
ATOM 1465 C CA . ASP A 1 200 ? 5.429 -5.219 10.050 1.00 40.78 200 ASP A CA 1
ATOM 1466 C C . ASP A 1 200 ? 6.286 -4.493 8.999 1.00 40.78 200 ASP A C 1
ATOM 1468 O O . ASP A 1 200 ? 6.817 -3.415 9.263 1.00 40.78 200 ASP A O 1
ATOM 1472 N N . ARG A 1 201 ? 6.406 -5.039 7.785 1.00 44.28 201 ARG A N 1
ATOM 1473 C CA . ARG A 1 201 ? 7.109 -4.422 6.655 1.00 44.28 201 ARG A CA 1
ATOM 1474 C C . ARG A 1 201 ? 6.105 -3.726 5.737 1.00 44.28 201 ARG A C 1
ATOM 1476 O O . ARG A 1 201 ? 5.899 -4.128 4.592 1.00 44.28 201 ARG A O 1
ATOM 1483 N N . LEU A 1 202 ? 5.527 -2.624 6.222 1.00 51.81 202 LEU A N 1
ATOM 1484 C CA . LEU A 1 202 ? 5.141 -1.535 5.320 1.00 51.81 202 LEU A CA 1
ATOM 1485 C C . LEU A 1 202 ? 6.445 -1.011 4.711 1.00 51.81 202 LEU A C 1
ATOM 1487 O O . LEU A 1 202 ? 7.108 -0.150 5.288 1.00 51.81 202 LEU A O 1
ATOM 1491 N N . VAL A 1 203 ? 6.876 -1.618 3.601 1.00 46.09 203 VAL A N 1
ATOM 1492 C CA . VAL A 1 203 ? 8.075 -1.182 2.887 1.00 46.09 203 VAL A CA 1
ATOM 1493 C C . VAL A 1 203 ? 7.703 0.087 2.144 1.00 46.09 203 VAL A C 1
ATOM 1495 O O . VAL A 1 203 ? 7.176 0.100 1.035 1.00 46.09 203 VAL A O 1
ATOM 1498 N N . MET A 1 204 ? 7.948 1.181 2.840 1.00 46.75 204 MET A N 1
ATOM 1499 C CA . MET A 1 204 ? 8.013 2.513 2.291 1.00 46.75 204 MET A CA 1
ATOM 1500 C C . MET A 1 204 ? 9.367 2.631 1.623 1.00 46.75 204 MET A C 1
ATOM 1502 O O . MET A 1 204 ? 10.314 3.129 2.226 1.00 46.75 204 MET A O 1
ATOM 1506 N N . LYS A 1 205 ? 9.513 2.088 0.412 1.00 43.72 205 LYS A N 1
ATOM 1507 C CA . LYS A 1 205 ? 10.723 2.409 -0.336 1.00 43.72 205 LYS A CA 1
ATOM 1508 C C . LYS A 1 205 ? 10.729 3.918 -0.556 1.00 43.72 205 LYS A C 1
ATOM 1510 O O . LYS A 1 205 ? 9.680 4.492 -0.849 1.00 43.72 205 LYS A O 1
ATOM 1515 N N . GLU A 1 206 ? 11.905 4.512 -0.396 1.00 41.19 206 GLU A N 1
ATOM 1516 C CA . GLU A 1 206 ? 12.292 5.916 -0.572 1.00 41.19 206 GLU A CA 1
ATOM 1517 C C . GLU A 1 206 ? 12.016 6.437 -1.996 1.00 41.19 206 GLU A C 1
ATOM 1519 O O . GLU A 1 206 ? 12.864 7.035 -2.652 1.00 41.19 206 GLU A O 1
ATOM 1524 N N . LEU A 1 207 ? 10.824 6.207 -2.538 1.00 39.16 207 LEU A N 1
ATOM 1525 C CA . LEU A 1 207 ? 10.366 6.851 -3.752 1.00 39.16 207 LEU A CA 1
ATOM 1526 C C . LEU A 1 207 ? 10.068 8.289 -3.361 1.00 39.16 207 LEU A C 1
ATOM 1528 O O . LEU A 1 207 ? 8.947 8.637 -2.998 1.00 39.16 207 LEU A O 1
ATOM 1532 N N . THR A 1 208 ? 11.111 9.111 -3.419 1.00 44.19 208 THR A N 1
ATOM 1533 C CA . THR A 1 208 ? 11.089 10.572 -3.281 1.00 44.19 208 THR A CA 1
ATOM 1534 C C . THR A 1 208 ? 10.855 11.119 -1.869 1.00 44.19 208 THR A C 1
ATOM 1536 O O . THR A 1 208 ? 10.244 12.171 -1.717 1.00 44.19 208 THR A O 1
ATOM 1539 N N . TYR A 1 209 ? 11.374 10.459 -0.826 1.00 46.31 209 TYR A N 1
ATOM 1540 C CA . TYR A 1 209 ? 11.427 11.070 0.516 1.00 46.31 209 TYR A CA 1
ATOM 1541 C C . TYR A 1 209 ? 12.443 12.219 0.622 1.00 46.31 209 TYR A C 1
ATOM 1543 O O . TYR A 1 209 ? 12.324 13.040 1.525 1.00 46.31 209 TYR A O 1
ATOM 1551 N N . GLU A 1 210 ? 13.374 12.338 -0.329 1.00 50.38 210 GLU A N 1
ATOM 1552 C CA . GLU A 1 210 ? 14.385 13.408 -0.362 1.00 50.38 210 GLU A CA 1
ATOM 1553 C C . GLU A 1 210 ? 13.804 14.827 -0.530 1.00 50.38 210 GLU A C 1
ATOM 1555 O O . GLU A 1 210 ? 14.534 15.797 -0.369 1.00 50.38 210 GLU A O 1
ATOM 1560 N N . PHE A 1 211 ? 12.499 14.980 -0.800 1.00 52.66 211 PHE A N 1
ATOM 1561 C CA . PHE A 1 211 ? 11.867 16.292 -1.023 1.00 52.66 211 PHE A CA 1
ATOM 1562 C C . PHE A 1 211 ? 10.535 16.498 -0.289 1.00 52.66 211 PHE A C 1
ATOM 1564 O O . PHE A 1 211 ? 9.792 17.420 -0.624 1.00 52.66 211 PHE A O 1
ATOM 1571 N N . VAL A 1 212 ? 10.178 15.636 0.669 1.00 62.78 212 VAL A N 1
ATOM 1572 C CA . VAL A 1 212 ? 8.953 15.838 1.459 1.00 62.78 212 VAL A CA 1
ATOM 1573 C C . VAL A 1 212 ? 9.312 16.601 2.726 1.00 62.78 212 VAL A C 1
ATOM 1575 O O . VAL A 1 212 ? 10.041 16.073 3.565 1.00 62.78 212 VAL A O 1
ATOM 1578 N N . GLU A 1 213 ? 8.770 17.811 2.861 1.00 78.62 213 GLU A N 1
ATOM 1579 C CA . GLU A 1 213 ? 8.886 18.655 4.055 1.00 78.62 213 GLU A CA 1
ATOM 1580 C C . GLU A 1 213 ? 8.562 17.854 5.328 1.00 78.62 213 GLU A C 1
ATOM 1582 O O . GLU A 1 213 ? 7.597 17.081 5.367 1.00 78.62 213 GLU A O 1
ATOM 1587 N N . GLU A 1 214 ? 9.340 18.051 6.394 1.00 81.38 214 GLU A N 1
ATOM 1588 C CA . GLU A 1 214 ? 9.213 17.314 7.664 1.00 81.38 214 GLU A CA 1
ATOM 1589 C C . GLU A 1 214 ? 7.777 17.361 8.230 1.00 81.38 214 GLU A C 1
ATOM 1591 O O . GLU A 1 214 ? 7.254 16.373 8.755 1.00 81.38 214 GLU A O 1
ATOM 1596 N N . GLU A 1 215 ? 7.083 18.486 8.036 1.00 83.56 215 GLU A N 1
ATOM 1597 C CA . GLU A 1 215 ? 5.695 18.671 8.459 1.00 83.56 215 GLU A CA 1
ATOM 1598 C C . GLU A 1 215 ? 4.711 17.746 7.714 1.00 83.56 215 GLU A C 1
ATOM 1600 O O . GLU A 1 215 ? 3.765 17.218 8.313 1.00 83.56 215 GLU A O 1
ATOM 1605 N N . GLU A 1 216 ? 4.914 17.516 6.412 1.00 79.19 216 GLU A N 1
ATOM 1606 C CA . GLU A 1 216 ? 4.098 16.570 5.645 1.00 79.19 216 GLU A CA 1
ATOM 1607 C C . GLU A 1 216 ? 4.350 15.138 6.107 1.00 79.19 216 GLU A C 1
ATOM 1609 O O . GLU A 1 216 ? 3.387 14.388 6.295 1.00 79.19 216 GLU A O 1
ATOM 1614 N N . GLN A 1 217 ? 5.608 14.778 6.375 1.00 77.56 217 GLN A N 1
ATOM 1615 C CA . GLN A 1 217 ? 5.951 13.460 6.911 1.00 77.56 217 GLN A CA 1
ATOM 1616 C C . GLN A 1 217 ? 5.257 13.219 8.255 1.00 77.56 217 GLN A C 1
ATOM 1618 O O . GLN A 1 217 ? 4.639 12.172 8.464 1.00 77.56 217 GLN A O 1
ATOM 1623 N N . TYR A 1 218 ? 5.272 14.208 9.150 1.00 81.25 218 TYR A N 1
ATOM 1624 C CA . TYR A 1 218 ? 4.601 14.117 10.443 1.00 81.25 218 TYR A CA 1
ATOM 1625 C C . TYR A 1 218 ? 3.080 13.933 10.305 1.00 81.25 218 TYR A C 1
ATOM 1627 O O . TYR A 1 218 ? 2.498 13.039 10.931 1.00 81.25 218 TYR A O 1
ATOM 1635 N N . LYS A 1 219 ? 2.420 14.710 9.431 1.00 82.31 219 LYS A N 1
ATOM 1636 C CA . LYS A 1 219 ? 0.983 14.544 9.121 1.00 82.31 219 LYS A CA 1
ATOM 1637 C C . LYS A 1 219 ? 0.680 13.139 8.597 1.00 82.31 219 LYS A C 1
ATOM 1639 O O . LYS A 1 219 ? -0.332 12.543 8.972 1.00 82.31 219 LYS A O 1
ATOM 1644 N N . TRP A 1 220 ? 1.564 12.603 7.766 1.00 82.75 220 TRP A N 1
ATOM 1645 C CA . TRP A 1 220 ? 1.460 11.272 7.179 1.00 82.75 220 TRP A CA 1
ATOM 1646 C C . TRP A 1 220 ? 1.551 10.170 8.248 1.00 82.75 220 TRP A C 1
ATOM 1648 O O . TRP A 1 220 ? 0.666 9.314 8.343 1.00 82.75 220 TRP A O 1
ATOM 1658 N N . TYR A 1 221 ? 2.539 10.251 9.147 1.00 84.38 221 TYR A N 1
ATOM 1659 C CA . TYR A 1 221 ? 2.661 9.349 10.298 1.00 84.38 221 TYR A CA 1
ATOM 1660 C C . TYR A 1 221 ? 1.448 9.414 11.229 1.00 84.38 221 TYR A C 1
ATOM 1662 O O . TYR A 1 221 ? 0.967 8.376 11.696 1.00 84.38 221 TYR A O 1
ATOM 1670 N N . GLN A 1 222 ? 0.900 10.608 11.474 1.00 87.56 222 GLN A N 1
ATOM 1671 C CA . GLN A 1 222 ? -0.332 10.753 12.249 1.00 87.56 222 GLN A CA 1
ATOM 1672 C C . GLN A 1 222 ? -1.529 10.076 11.565 1.00 87.56 222 GLN A C 1
ATOM 1674 O O . GLN A 1 222 ? -2.333 9.434 12.242 1.00 87.56 222 GLN A O 1
ATOM 1679 N N . GLN A 1 223 ? -1.666 10.196 10.239 1.00 88.19 223 GLN A N 1
ATOM 1680 C CA . GLN A 1 223 ? -2.726 9.522 9.475 1.00 88.19 223 GLN A CA 1
ATOM 1681 C C . GLN A 1 223 ? -2.594 7.995 9.560 1.00 88.19 223 GLN A C 1
ATOM 1683 O O . GLN A 1 223 ? -3.574 7.315 9.868 1.00 88.19 223 GLN A O 1
ATOM 1688 N N . LEU A 1 224 ? -1.384 7.459 9.388 1.00 89.94 224 LEU A N 1
ATOM 1689 C CA . LEU A 1 224 ? -1.136 6.021 9.499 1.00 89.94 224 LEU A CA 1
ATOM 1690 C C . LEU A 1 224 ? -1.396 5.509 10.922 1.00 89.94 224 LEU A C 1
ATOM 1692 O O . LEU A 1 224 ? -2.004 4.457 11.111 1.00 89.94 224 LEU A O 1
ATOM 1696 N N . THR A 1 225 ? -0.994 6.276 11.936 1.00 91.06 225 THR A N 1
ATOM 1697 C CA . THR A 1 225 ? -1.274 5.958 13.344 1.00 91.06 225 THR A CA 1
ATOM 1698 C C . THR A 1 225 ? -2.777 5.925 13.609 1.00 91.06 225 THR A C 1
ATOM 1700 O O . THR A 1 225 ? -3.269 5.010 14.266 1.00 91.06 225 THR A O 1
ATOM 1703 N N . LYS A 1 226 ? -3.542 6.874 13.050 1.00 93.56 226 LYS A N 1
ATOM 1704 C CA . LYS A 1 226 ? -5.010 6.862 13.133 1.00 93.56 226 LYS A CA 1
ATOM 1705 C C . LYS A 1 226 ? -5.596 5.595 12.511 1.00 93.56 226 LYS A C 1
ATOM 1707 O O . LYS A 1 226 ? -6.452 4.985 13.146 1.00 93.56 226 LYS A O 1
ATOM 1712 N N . LEU A 1 227 ? -5.113 5.163 11.343 1.00 94.50 227 LEU A N 1
ATOM 1713 C CA . LEU A 1 227 ? -5.552 3.904 10.732 1.00 94.50 227 LEU A CA 1
ATOM 1714 C C . LEU A 1 227 ? -5.215 2.676 11.592 1.00 94.50 227 LEU A C 1
ATOM 1716 O O . LEU A 1 227 ? -6.087 1.861 11.875 1.00 94.50 227 LEU A O 1
ATOM 1720 N N . ARG A 1 228 ? -3.990 2.581 12.112 1.00 94.31 228 ARG A N 1
ATOM 1721 C CA . ARG A 1 228 ? -3.577 1.492 13.023 1.00 94.31 228 ARG A CA 1
ATOM 1722 C C . ARG A 1 228 ? -4.320 1.492 14.368 1.00 94.31 228 ARG A C 1
ATOM 1724 O O . ARG A 1 228 ? -4.343 0.490 15.087 1.00 94.31 228 ARG A O 1
ATOM 1731 N N . ASN A 1 229 ? -4.928 2.619 14.733 1.00 95.81 229 ASN A N 1
ATOM 1732 C CA . ASN A 1 229 ? -5.780 2.730 15.914 1.00 95.81 229 ASN A CA 1
ATOM 1733 C C . ASN A 1 229 ? -7.223 2.287 15.650 1.00 95.81 229 ASN A C 1
ATOM 1735 O O . ASN A 1 229 ? -7.927 1.965 16.606 1.00 95.81 229 ASN A O 1
ATOM 1739 N N . ILE A 1 230 ? -7.680 2.273 14.393 1.00 97.62 230 ILE A N 1
ATOM 1740 C CA . ILE A 1 230 ? -9.027 1.801 14.045 1.00 97.62 230 ILE A CA 1
ATOM 1741 C C . ILE A 1 230 ? -9.040 0.354 13.557 1.00 97.62 230 ILE A C 1
ATOM 1743 O O . ILE A 1 230 ? -10.060 -0.304 13.731 1.00 97.62 230 ILE A O 1
ATOM 1747 N N . ALA A 1 231 ? -7.939 -0.134 12.982 1.00 97.44 231 ALA A N 1
ATOM 1748 C CA . ALA A 1 231 ? -7.848 -1.467 12.407 1.00 97.44 231 ALA A CA 1
ATOM 1749 C C . ALA A 1 231 ? -6.486 -2.118 12.685 1.00 97.44 231 ALA A C 1
ATOM 1751 O O . ALA A 1 231 ? -5.467 -1.433 12.801 1.00 97.44 231 ALA A O 1
ATOM 1752 N N . GLU A 1 232 ? -6.474 -3.442 12.788 1.00 96.00 232 GLU A N 1
ATOM 1753 C CA . GLU A 1 232 ? -5.265 -4.261 12.890 1.00 96.00 232 GLU A CA 1
ATOM 1754 C C . GLU A 1 232 ? -5.198 -5.275 11.756 1.00 96.00 232 GLU A C 1
ATOM 1756 O O . GLU A 1 232 ? -6.222 -5.807 11.336 1.00 96.00 232 GLU A O 1
ATOM 1761 N N . ILE A 1 233 ? -3.986 -5.529 11.263 1.00 95.69 233 ILE A N 1
ATOM 1762 C CA . ILE A 1 233 ? -3.743 -6.578 10.274 1.00 95.69 233 ILE A CA 1
ATOM 1763 C C . ILE A 1 233 ? -3.644 -7.902 11.028 1.00 95.69 233 ILE A C 1
ATOM 1765 O O . ILE A 1 233 ? -2.854 -8.012 11.966 1.00 95.69 233 ILE A O 1
ATOM 1769 N N . VAL A 1 234 ? -4.411 -8.900 10.603 1.00 94.81 234 VAL A N 1
ATOM 1770 C CA . VAL A 1 234 ? -4.423 -10.244 11.195 1.00 94.81 234 VAL A CA 1
ATOM 1771 C C . VAL A 1 234 ? -4.187 -11.292 10.116 1.00 94.81 234 VAL A C 1
ATOM 1773 O O . VAL A 1 234 ? -4.463 -11.044 8.946 1.00 94.81 234 VAL A O 1
ATOM 1776 N N . SER A 1 235 ? -3.694 -12.462 10.507 1.00 93.94 235 SER A N 1
ATOM 1777 C CA . SER A 1 235 ? -3.513 -13.631 9.629 1.00 93.94 235 SER A CA 1
ATOM 1778 C C . SER A 1 235 ? -4.099 -14.909 10.238 1.00 93.94 235 SER A C 1
ATOM 1780 O O . SER A 1 235 ? -3.673 -16.011 9.903 1.00 93.94 235 SER A O 1
ATOM 1782 N N . ASP A 1 236 ? -4.997 -14.757 11.211 1.00 93.19 236 ASP A N 1
ATOM 1783 C CA . ASP A 1 236 ? -5.627 -15.853 11.948 1.00 93.19 236 ASP A CA 1
ATOM 1784 C C . ASP A 1 236 ? -7.051 -16.131 11.427 1.00 93.19 236 ASP A C 1
ATOM 1786 O O . ASP A 1 236 ? -7.425 -15.705 10.334 1.00 93.19 236 ASP A O 1
ATOM 1790 N N . GLU A 1 237 ? -7.839 -16.894 12.183 1.00 92.94 237 GLU A N 1
ATOM 1791 C CA . GLU A 1 237 ? -9.194 -17.322 11.805 1.00 92.94 237 GLU A CA 1
ATOM 1792 C C . GLU A 1 237 ? -10.237 -16.194 11.836 1.00 92.94 237 GLU A C 1
ATOM 1794 O O . GLU A 1 237 ? -11.372 -16.400 11.413 1.00 92.94 237 GLU A O 1
ATOM 1799 N N . ARG A 1 238 ? -9.883 -14.992 12.314 1.00 92.25 238 ARG A N 1
ATOM 1800 C CA . ARG A 1 238 ? -10.810 -13.848 12.359 1.00 92.25 238 ARG A CA 1
ATOM 1801 C C . ARG A 1 238 ? -11.076 -13.226 10.990 1.00 92.25 238 ARG A C 1
ATOM 1803 O O . ARG A 1 238 ? -11.966 -12.390 10.884 1.00 92.25 238 ARG A O 1
ATOM 1810 N N . GLN A 1 239 ? -10.295 -13.590 9.975 1.00 93.12 239 GLN A N 1
ATOM 1811 C CA . GLN A 1 239 ? -10.431 -13.085 8.612 1.00 93.12 239 GLN A CA 1
ATOM 1812 C C . GLN A 1 239 ? -10.850 -14.190 7.637 1.00 93.12 239 GLN A C 1
ATOM 1814 O O . GLN A 1 239 ? -10.606 -15.376 7.859 1.00 93.12 239 GLN A O 1
ATOM 1819 N N . SER A 1 240 ? -11.488 -13.784 6.548 1.00 89.88 240 SER A N 1
ATOM 1820 C CA . SER A 1 240 ? -12.155 -14.675 5.594 1.00 89.88 240 SER A CA 1
ATOM 1821 C C . SER A 1 240 ? -11.216 -15.461 4.667 1.00 89.88 240 SER A C 1
ATOM 1823 O O . SER A 1 240 ? -11.573 -16.546 4.205 1.00 89.88 240 SER A O 1
ATOM 1825 N N . HIS A 1 241 ? -10.001 -14.979 4.403 1.00 86.69 241 HIS A N 1
ATOM 1826 C CA . HIS A 1 241 ? -9.068 -15.588 3.457 1.00 86.69 241 HIS A CA 1
ATOM 1827 C C . HIS A 1 241 ? -8.080 -16.567 4.125 1.00 86.69 241 HIS A C 1
ATOM 1829 O O . HIS A 1 241 ? -7.024 -16.186 4.638 1.00 86.69 241 HIS A O 1
ATOM 1835 N N . ARG A 1 242 ? -8.377 -17.874 4.100 1.00 83.12 242 ARG A N 1
ATOM 1836 C CA . ARG A 1 242 ? -7.504 -18.916 4.686 1.00 83.12 242 ARG A CA 1
ATOM 1837 C C . ARG A 1 242 ? -6.082 -18.862 4.100 1.00 83.12 242 ARG A C 1
ATOM 1839 O O . ARG A 1 242 ? -5.869 -19.239 2.953 1.00 83.12 242 ARG A O 1
ATOM 1846 N N . GLY A 1 243 ? -5.108 -18.441 4.908 1.00 83.50 243 GLY A N 1
ATOM 1847 C CA . GLY A 1 243 ? -3.693 -18.370 4.520 1.00 83.50 243 GLY A CA 1
ATOM 1848 C C . GLY A 1 243 ? -3.203 -16.998 4.048 1.00 83.50 243 GLY A C 1
ATOM 1849 O O . GLY A 1 243 ? -2.049 -16.893 3.635 1.00 83.50 243 GLY A O 1
ATOM 1850 N N . GLY A 1 244 ? -4.033 -15.955 4.120 1.00 90.19 244 GLY A N 1
ATOM 1851 C CA . GLY A 1 244 ? -3.593 -14.583 3.872 1.00 90.19 244 GLY A CA 1
ATOM 1852 C C . GLY A 1 244 ? -3.734 -13.666 5.075 1.00 90.19 244 GLY A C 1
ATOM 1853 O O . GLY A 1 244 ? -3.475 -14.049 6.215 1.00 90.19 244 GLY A O 1
ATOM 1854 N N . TYR A 1 245 ? -4.097 -12.423 4.780 1.00 93.31 245 TYR A N 1
ATOM 1855 C CA . TYR A 1 245 ? -4.267 -11.367 5.763 1.00 93.31 245 TYR A CA 1
ATOM 1856 C C . TYR A 1 245 ? -5.643 -10.737 5.616 1.00 93.31 245 TYR A C 1
ATOM 1858 O O . TYR A 1 245 ? -6.166 -10.660 4.510 1.00 93.31 245 TYR A O 1
ATOM 1866 N N . GLY A 1 246 ? -6.164 -10.222 6.721 1.00 95.06 246 GLY A N 1
ATOM 1867 C CA . GLY A 1 246 ? -7.342 -9.368 6.748 1.00 95.06 246 GLY A CA 1
ATOM 1868 C C . GLY A 1 246 ? -7.119 -8.175 7.666 1.00 95.06 246 GLY A C 1
ATOM 1869 O O . GLY A 1 246 ? -6.123 -8.102 8.396 1.00 95.06 246 GLY A O 1
ATOM 1870 N N . LEU A 1 247 ? -8.060 -7.238 7.645 1.00 96.81 247 LEU A N 1
ATOM 1871 C CA . LEU A 1 247 ? -8.078 -6.093 8.549 1.00 96.81 247 LEU A CA 1
ATOM 1872 C C . LEU A 1 247 ? -9.275 -6.197 9.483 1.00 96.81 247 LEU A C 1
ATOM 1874 O O . LEU A 1 247 ? -10.410 -6.220 9.029 1.00 96.81 247 LEU A O 1
ATOM 1878 N N . ILE A 1 248 ? -9.021 -6.212 10.788 1.00 97.81 248 ILE A N 1
ATOM 1879 C CA . ILE A 1 248 ? -10.059 -6.306 11.818 1.00 97.81 248 ILE A CA 1
ATOM 1880 C C . ILE A 1 248 ? -10.247 -4.955 12.495 1.00 97.81 248 ILE A C 1
ATOM 1882 O O . ILE A 1 248 ? -9.273 -4.297 12.872 1.00 97.81 248 ILE A O 1
ATOM 1886 N N . ALA A 1 249 ? -11.496 -4.540 12.696 1.00 98.31 249 ALA A N 1
ATOM 1887 C CA . ALA A 1 249 ? -11.824 -3.314 13.407 1.00 98.31 249 ALA A CA 1
ATOM 1888 C C . ALA A 1 249 ? -11.437 -3.410 14.897 1.00 98.31 249 ALA A C 1
ATOM 1890 O O . ALA A 1 249 ? -11.928 -4.252 15.646 1.00 98.31 249 ALA A O 1
ATOM 1891 N N . LYS A 1 250 ? -10.600 -2.489 15.384 1.00 98.19 250 LYS A N 1
ATOM 1892 C CA . LYS A 1 250 ? -10.163 -2.429 16.797 1.00 98.19 250 LYS A CA 1
ATOM 1893 C C . LYS A 1 250 ? -11.184 -1.771 17.725 1.00 98.19 250 LYS A C 1
ATOM 1895 O O . LYS A 1 250 ? -11.069 -1.868 18.950 1.00 98.19 250 LYS A O 1
ATOM 1900 N N . LYS A 1 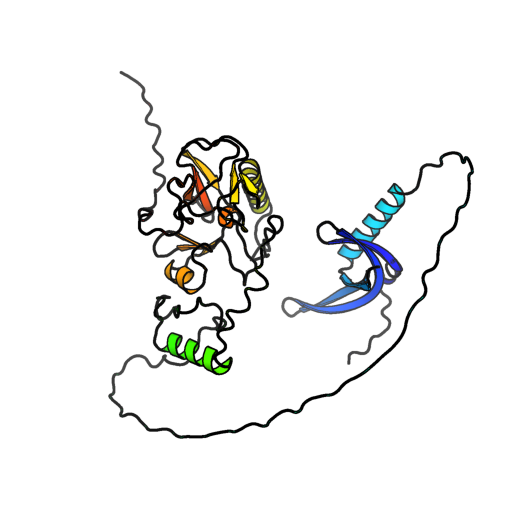251 ? -12.169 -1.079 17.158 1.00 98.31 251 LYS A N 1
ATOM 1901 C CA . LYS A 1 251 ? -13.253 -0.380 17.857 1.00 98.31 251 LYS A CA 1
ATOM 1902 C C . LYS A 1 251 ? -14.478 -0.298 16.953 1.00 98.31 251 LYS A C 1
ATOM 1904 O O . LYS A 1 251 ? -14.350 -0.474 15.747 1.00 98.31 251 LYS A O 1
ATOM 1909 N N . ASN A 1 252 ? -15.629 0.031 17.531 1.00 98.38 252 ASN A N 1
ATOM 1910 C CA . ASN A 1 252 ? -16.843 0.268 16.755 1.00 98.38 252 ASN A CA 1
ATOM 1911 C C . ASN A 1 252 ? -16.633 1.460 15.807 1.00 98.38 252 ASN A C 1
ATOM 1913 O O . ASN A 1 252 ? -16.181 2.525 16.241 1.00 98.38 252 ASN A O 1
ATOM 1917 N N . LEU A 1 253 ? -16.964 1.282 14.531 1.00 98.12 253 LEU A N 1
ATOM 1918 C CA . LEU A 1 253 ? -16.917 2.322 13.506 1.00 98.12 253 LEU A CA 1
ATOM 1919 C C . LEU A 1 253 ? -18.342 2.637 13.067 1.00 98.12 253 LEU A C 1
ATOM 1921 O O . LEU A 1 253 ? -19.148 1.733 12.863 1.00 98.12 253 LEU A O 1
ATOM 1925 N N . LYS A 1 254 ? -18.655 3.925 12.940 1.00 98.31 254 LYS A N 1
ATOM 1926 C CA . LYS A 1 254 ? -19.982 4.376 12.521 1.00 98.31 254 LYS A CA 1
ATOM 1927 C C . LYS A 1 254 ? -20.063 4.521 11.012 1.00 98.31 254 LYS A C 1
ATOM 1929 O O . LYS A 1 254 ? -19.100 4.993 10.399 1.00 98.31 254 LYS A O 1
ATOM 1934 N N . ALA A 1 255 ? -21.214 4.186 10.441 1.00 98.06 255 ALA A N 1
ATOM 1935 C CA . ALA A 1 255 ? -21.535 4.507 9.057 1.00 98.06 255 ALA A CA 1
ATOM 1936 C C . ALA A 1 255 ? -21.281 6.002 8.774 1.00 98.06 255 ALA A C 1
ATOM 1938 O O . ALA A 1 255 ? -21.528 6.863 9.620 1.00 98.06 255 ALA A O 1
ATOM 1939 N N . GLY A 1 256 ? -20.730 6.308 7.602 1.00 96.31 256 GLY A N 1
ATOM 1940 C CA . GLY A 1 256 ? -20.315 7.651 7.196 1.00 96.31 256 GLY A CA 1
ATOM 1941 C C . GLY A 1 256 ? -18.962 8.106 7.755 1.00 96.31 256 GLY A C 1
ATOM 1942 O O . GLY A 1 256 ? -18.466 9.159 7.355 1.00 96.31 256 GLY A O 1
ATOM 1943 N N . SER A 1 257 ? -18.320 7.337 8.646 1.00 97.31 257 SER A N 1
ATOM 1944 C CA . SER A 1 257 ? -16.959 7.656 9.096 1.00 97.31 257 SER A CA 1
ATOM 1945 C C . SER A 1 257 ? -15.982 7.578 7.926 1.00 97.31 257 SER A C 1
ATOM 1947 O O . SER A 1 257 ? -16.016 6.627 7.146 1.00 97.31 257 SER A O 1
ATOM 1949 N N . SER A 1 258 ? -15.072 8.548 7.835 1.00 96.44 258 SER A N 1
ATOM 1950 C CA . SER A 1 258 ? -14.055 8.587 6.786 1.00 96.44 258 SER A CA 1
ATOM 1951 C C . SER A 1 258 ? -12.640 8.513 7.352 1.00 96.44 258 SER A C 1
ATOM 1953 O O . SER A 1 258 ? -12.303 9.254 8.281 1.00 96.44 258 SER A O 1
ATOM 1955 N N . PHE A 1 259 ? -11.788 7.703 6.738 1.00 96.00 259 PHE A N 1
ATOM 1956 C CA . PHE A 1 259 ? -10.365 7.596 7.054 1.00 96.00 259 PHE A CA 1
ATOM 1957 C C . PHE A 1 259 ? -9.529 7.775 5.792 1.00 96.00 259 PHE A C 1
ATOM 1959 O O . PHE A 1 259 ? -10.054 7.740 4.686 1.00 96.00 259 PHE A O 1
ATOM 1966 N N . VAL A 1 260 ? -8.231 8.012 5.946 1.00 94.75 260 VAL A N 1
ATOM 1967 C CA . VAL A 1 260 ? -7.310 8.183 4.819 1.00 94.75 260 VAL A CA 1
ATOM 1968 C C . VAL A 1 260 ? -6.181 7.188 4.976 1.00 94.75 260 VAL A C 1
ATOM 1970 O O . VAL A 1 260 ? -5.573 7.151 6.044 1.00 94.75 260 VAL A O 1
ATOM 1973 N N . ASP A 1 261 ? -5.904 6.429 3.918 1.00 95.06 261 ASP A N 1
ATOM 1974 C CA . ASP A 1 261 ? -4.707 5.610 3.802 1.00 95.06 261 ASP A CA 1
ATOM 1975 C C . ASP A 1 261 ? -3.585 6.416 3.151 1.00 95.06 261 ASP A C 1
ATOM 1977 O O . ASP A 1 261 ? -3.604 6.641 1.937 1.00 95.06 261 ASP A O 1
ATOM 1981 N N . PRO A 1 262 ? -2.603 6.869 3.948 1.00 90.94 262 PRO A N 1
ATOM 1982 C CA . PRO A 1 262 ? -1.514 7.659 3.417 1.00 90.94 262 PRO A CA 1
ATOM 1983 C C . PRO A 1 262 ? -0.515 6.783 2.635 1.00 90.94 262 PRO A C 1
ATOM 1985 O O . PRO A 1 262 ? 0.217 7.309 1.803 1.00 90.94 262 PRO A O 1
ATOM 1988 N N . THR A 1 263 ? -0.522 5.458 2.845 1.00 91.06 263 THR A N 1
ATOM 1989 C CA . THR A 1 263 ? 0.429 4.485 2.270 1.00 91.06 263 THR A CA 1
ATOM 1990 C C . THR A 1 263 ? 0.134 4.109 0.816 1.00 91.06 263 THR A C 1
ATOM 1992 O O . THR A 1 263 ? 0.988 3.534 0.137 1.00 91.06 263 THR A O 1
ATOM 1995 N N . ALA A 1 264 ? -1.065 4.423 0.326 1.00 92.62 264 ALA A N 1
ATOM 1996 C CA . ALA A 1 264 ? -1.487 4.121 -1.033 1.00 92.62 264 ALA A CA 1
ATOM 1997 C C . ALA A 1 264 ? -1.016 5.206 -2.019 1.00 92.62 264 ALA A C 1
ATOM 1999 O O . ALA A 1 264 ? -1.076 6.401 -1.721 1.00 92.62 264 ALA A O 1
ATOM 2000 N N . ILE A 1 265 ? -0.563 4.803 -3.211 1.00 90.31 265 ILE A N 1
ATOM 2001 C CA . ILE A 1 265 ? 0.055 5.720 -4.182 1.00 90.31 265 ILE A CA 1
ATOM 2002 C C . ILE A 1 265 ? -0.934 6.040 -5.299 1.00 90.31 265 ILE A C 1
ATOM 2004 O O . ILE A 1 265 ? -1.392 5.148 -6.006 1.00 90.31 265 ILE A O 1
ATOM 2008 N N . LEU A 1 266 ? -1.228 7.321 -5.518 1.00 91.19 266 LEU A N 1
ATOM 2009 C CA . LEU A 1 266 ? -1.965 7.748 -6.706 1.00 91.19 266 LEU A CA 1
ATOM 2010 C C . LEU A 1 266 ? -1.067 7.733 -7.939 1.00 91.19 266 LEU A C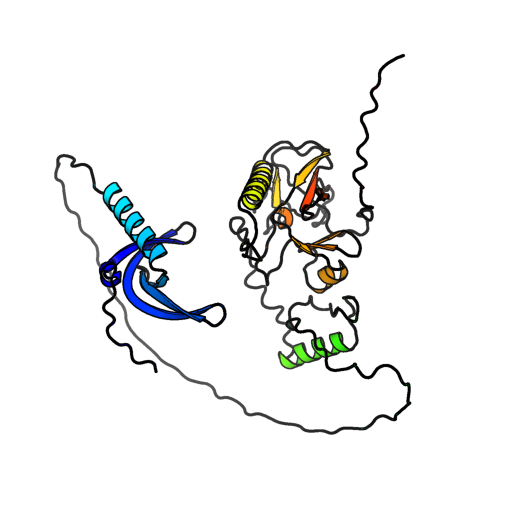 1
ATOM 2012 O O . LEU A 1 266 ? -0.075 8.456 -8.006 1.00 91.19 266 LEU A O 1
ATOM 2016 N N . VAL A 1 267 ? -1.489 6.992 -8.959 1.00 89.44 267 VAL A N 1
ATOM 2017 C CA . VAL A 1 267 ? -0.835 6.952 -10.262 1.00 89.44 267 VAL A CA 1
ATOM 2018 C C . VAL A 1 267 ? -1.731 7.631 -11.296 1.00 89.44 267 VAL A C 1
ATOM 2020 O O . VAL A 1 267 ? -2.848 7.191 -11.573 1.00 89.44 267 VAL A O 1
ATOM 2023 N N . GLN A 1 268 ? -1.224 8.711 -11.898 1.00 88.31 268 GLN A N 1
ATOM 2024 C CA . GLN A 1 268 ? -1.897 9.456 -12.971 1.00 88.31 268 GLN A CA 1
ATOM 2025 C C . GLN A 1 268 ? -1.728 8.750 -14.322 1.00 88.31 268 GLN A C 1
ATOM 2027 O O . GLN A 1 268 ? -1.071 9.240 -15.243 1.00 88.31 268 GLN A O 1
ATOM 2032 N N . ARG A 1 269 ? -2.264 7.533 -14.417 1.00 87.25 269 ARG A N 1
ATOM 2033 C CA . ARG A 1 269 ? -2.302 6.732 -15.642 1.00 87.25 269 ARG A CA 1
ATOM 2034 C C . ARG A 1 269 ? -3.664 6.059 -15.782 1.00 87.25 269 ARG A C 1
ATOM 2036 O O . ARG A 1 269 ? -4.313 5.794 -14.771 1.00 87.25 269 ARG A O 1
ATOM 2043 N N . PRO A 1 270 ? -4.088 5.732 -17.015 1.00 86.62 270 PRO A N 1
ATOM 2044 C CA . PRO A 1 270 ? -5.344 5.031 -17.226 1.00 86.62 270 PRO A CA 1
ATOM 2045 C C . PRO A 1 270 ? -5.427 3.731 -16.434 1.00 86.62 270 PRO A C 1
ATOM 2047 O O . PRO A 1 270 ? -4.436 3.014 -16.350 1.00 86.62 270 PRO A O 1
ATOM 2050 N N . SER A 1 271 ? -6.602 3.378 -15.919 1.00 86.69 271 SER A N 1
ATOM 2051 C CA . SER A 1 271 ? -6.800 2.119 -15.180 1.00 86.69 271 SER A CA 1
ATOM 2052 C C . SER A 1 271 ? -6.468 0.876 -16.024 1.00 86.69 271 SER A C 1
ATOM 2054 O O . SER A 1 271 ? -6.048 -0.143 -15.485 1.00 86.69 271 SER A O 1
ATOM 2056 N N . ASP A 1 272 ? -6.553 0.972 -17.356 1.00 84.25 272 ASP A N 1
ATOM 2057 C CA . ASP A 1 272 ? -6.087 -0.073 -18.282 1.00 84.25 272 ASP A CA 1
ATOM 2058 C C . ASP A 1 272 ? -4.575 -0.326 -18.181 1.00 84.25 272 ASP A C 1
ATOM 2060 O O . ASP A 1 272 ? -4.116 -1.450 -18.376 1.00 84.25 272 ASP A O 1
ATOM 2064 N N . TYR A 1 273 ? -3.795 0.698 -17.811 1.00 85.75 273 TYR A N 1
ATOM 2065 C CA . TYR A 1 273 ? -2.390 0.525 -17.455 1.00 85.75 273 TYR A CA 1
ATOM 2066 C C . TYR A 1 273 ? -2.251 -0.422 -16.270 1.00 85.75 273 TYR A C 1
ATOM 2068 O O . TYR A 1 273 ? -1.507 -1.393 -16.366 1.00 85.75 273 TYR A O 1
ATOM 2076 N N . ALA A 1 274 ? -2.969 -0.156 -15.176 1.00 87.88 274 ALA A N 1
ATOM 2077 C CA . ALA A 1 274 ? -2.909 -0.990 -13.984 1.00 87.88 274 ALA A CA 1
ATOM 2078 C C . ALA A 1 274 ? -3.347 -2.421 -14.297 1.00 87.88 274 ALA A C 1
ATOM 2080 O O . ALA A 1 274 ? -2.595 -3.344 -14.022 1.00 87.88 274 ALA A O 1
ATOM 2081 N N . LYS A 1 275 ? -4.470 -2.605 -15.005 1.00 85.81 275 LYS A N 1
ATOM 2082 C CA . LYS A 1 275 ? -4.942 -3.925 -15.466 1.00 85.81 275 LYS A CA 1
ATOM 2083 C C . LYS A 1 275 ? -3.865 -4.731 -16.192 1.00 85.81 275 LYS A C 1
ATOM 2085 O O . LYS A 1 275 ? -3.778 -5.942 -16.008 1.00 85.81 275 LYS A O 1
ATOM 2090 N N . ALA A 1 276 ? -3.058 -4.066 -17.018 1.00 81.81 276 ALA A N 1
ATOM 2091 C CA . ALA A 1 276 ? -2.026 -4.722 -17.811 1.00 81.81 276 ALA A CA 1
ATOM 2092 C C . ALA A 1 276 ? -0.742 -5.070 -17.027 1.00 81.81 276 ALA A C 1
ATOM 2094 O O . ALA A 1 276 ? 0.017 -5.932 -17.479 1.00 81.81 276 ALA A O 1
ATOM 2095 N N . HIS A 1 277 ? -0.478 -4.413 -15.891 1.00 82.00 277 HIS A N 1
ATOM 2096 C CA . HIS A 1 277 ? 0.807 -4.505 -15.176 1.00 82.00 277 HIS A CA 1
ATOM 2097 C C . HIS A 1 277 ? 0.688 -4.988 -13.722 1.00 82.00 277 HIS A C 1
ATOM 2099 O O . HIS A 1 277 ? 1.648 -5.533 -13.193 1.00 82.00 277 HIS A O 1
ATOM 2105 N N . LEU A 1 278 ? -0.468 -4.818 -13.083 1.00 87.50 278 LEU A N 1
ATOM 2106 C CA . LEU A 1 278 ? -0.710 -5.090 -11.667 1.00 87.50 278 LEU A CA 1
ATOM 2107 C C . LEU A 1 278 ? -1.793 -6.161 -11.504 1.00 87.50 278 LEU A C 1
ATOM 2109 O O . LEU A 1 278 ? -2.717 -6.256 -12.323 1.00 87.50 278 LEU A O 1
ATOM 2113 N N . GLY A 1 279 ? -1.684 -6.976 -10.452 1.00 88.06 279 GLY A N 1
ATOM 2114 C CA . GLY A 1 279 ? -2.714 -7.932 -10.060 1.00 88.06 279 GLY A CA 1
ATOM 2115 C C . GLY A 1 279 ? -4.062 -7.256 -9.810 1.00 88.06 279 GLY A C 1
ATOM 2116 O O . GLY A 1 279 ? -4.156 -6.051 -9.607 1.00 88.06 279 GLY A O 1
ATOM 2117 N N . GLU A 1 280 ? -5.136 -8.039 -9.844 1.00 89.19 280 GLU A N 1
ATOM 2118 C CA . GLU A 1 280 ? -6.510 -7.522 -9.737 1.00 89.19 280 GLU A CA 1
ATOM 2119 C C . GLU A 1 280 ? -6.776 -6.758 -8.432 1.00 89.19 280 GLU A C 1
ATOM 2121 O O . GLU A 1 280 ? -7.502 -5.765 -8.446 1.00 89.19 280 GLU A O 1
ATOM 2126 N N . TYR A 1 281 ? -6.111 -7.172 -7.351 1.00 92.12 281 TYR A N 1
ATOM 2127 C CA . TYR A 1 281 ? -6.184 -6.561 -6.020 1.00 92.12 281 TYR A CA 1
ATOM 2128 C C . TYR A 1 281 ? -5.007 -5.621 -5.710 1.00 92.12 281 TYR A C 1
ATOM 2130 O O . TYR A 1 281 ? -4.970 -4.988 -4.659 1.00 92.12 281 TYR A O 1
ATOM 2138 N N . ASP A 1 282 ? -4.041 -5.492 -6.622 1.00 93.44 282 ASP A N 1
ATOM 2139 C CA . ASP A 1 282 ? -2.854 -4.650 -6.423 1.00 93.44 282 ASP A CA 1
ATOM 2140 C C . ASP A 1 282 ? -3.141 -3.161 -6.713 1.00 93.44 282 ASP A C 1
ATOM 2142 O O . ASP A 1 282 ? -2.269 -2.305 -6.537 1.00 93.44 282 ASP A O 1
ATOM 2146 N N . TYR A 1 283 ? -4.358 -2.821 -7.154 1.00 95.00 283 TYR A N 1
ATOM 2147 C CA . TYR A 1 283 ? -4.780 -1.448 -7.424 1.00 95.00 283 TYR A CA 1
ATOM 2148 C C . TYR A 1 283 ? -6.297 -1.242 -7.272 1.00 95.00 283 TYR A C 1
ATOM 2150 O O . TYR A 1 283 ? -7.086 -2.179 -7.358 1.00 95.00 283 TYR A O 1
ATOM 2158 N N . ILE A 1 284 ? -6.706 0.021 -7.128 1.00 95.25 284 ILE A N 1
ATOM 2159 C CA . ILE A 1 284 ? -8.103 0.476 -7.179 1.00 95.25 284 ILE A CA 1
ATOM 2160 C C . ILE A 1 284 ? -8.247 1.485 -8.321 1.00 95.25 284 ILE A C 1
ATOM 2162 O O . ILE A 1 284 ? -7.578 2.521 -8.341 1.00 95.25 284 ILE A O 1
ATOM 2166 N N . ALA A 1 285 ? -9.124 1.207 -9.280 1.00 93.12 285 ALA A N 1
ATOM 2167 C CA . ALA A 1 285 ? -9.422 2.095 -10.395 1.00 93.12 285 ALA A CA 1
ATOM 2168 C C . ALA A 1 285 ? -10.234 3.318 -9.940 1.00 93.12 285 ALA A C 1
ATOM 2170 O O . ALA A 1 285 ? -11.293 3.187 -9.331 1.00 93.12 285 ALA A O 1
ATOM 2171 N N . PHE A 1 286 ? -9.785 4.519 -10.314 1.00 90.75 286 PHE A N 1
ATOM 2172 C CA . PHE A 1 286 ? -10.511 5.772 -10.090 1.00 90.75 286 PHE A CA 1
ATOM 2173 C C . PHE A 1 286 ? -10.769 6.470 -11.428 1.00 90.75 286 PHE A C 1
ATOM 2175 O O . PHE A 1 286 ? -10.088 7.419 -11.833 1.00 90.75 286 PHE A O 1
ATOM 2182 N N . GLY A 1 287 ? -11.794 5.980 -12.126 1.00 87.31 287 GLY A N 1
ATOM 2183 C CA . GLY A 1 287 ? -12.181 6.465 -13.447 1.00 87.31 287 GLY A CA 1
ATOM 2184 C C . GLY A 1 287 ? -11.228 6.017 -14.560 1.00 87.31 287 GLY A C 1
ATOM 2185 O O . GLY A 1 287 ? -10.535 5.003 -14.455 1.00 87.31 287 GLY A O 1
ATOM 2186 N N . ALA A 1 288 ? -11.222 6.769 -15.664 1.00 86.19 288 ALA A N 1
ATOM 2187 C CA . ALA A 1 288 ? -10.507 6.390 -16.885 1.00 86.19 288 ALA A CA 1
ATOM 2188 C C . ALA A 1 288 ? -9.007 6.721 -16.869 1.00 86.19 288 ALA A C 1
ATOM 2190 O O . ALA A 1 288 ? -8.261 6.130 -17.642 1.00 86.19 288 ALA A O 1
ATOM 2191 N N . SER A 1 289 ? -8.571 7.654 -16.017 1.00 87.06 289 SER A N 1
ATOM 2192 C CA . SER A 1 289 ? -7.242 8.281 -16.127 1.00 87.06 289 SER A CA 1
ATOM 2193 C C . SER A 1 289 ? -6.362 8.136 -14.894 1.00 87.06 289 SER A C 1
ATOM 2195 O O . SER A 1 289 ? -5.208 8.549 -14.955 1.00 87.06 289 SER A O 1
ATOM 2197 N N . ASN A 1 290 ? -6.885 7.597 -13.792 1.00 90.75 290 ASN A N 1
ATOM 2198 C CA . ASN A 1 290 ? -6.127 7.433 -12.558 1.00 90.75 290 ASN A CA 1
ATOM 2199 C C . ASN A 1 290 ? -6.458 6.097 -11.899 1.00 90.75 290 ASN A C 1
ATOM 2201 O O . ASN A 1 290 ? -7.589 5.615 -11.975 1.00 90.75 290 ASN A O 1
ATOM 2205 N N . PHE A 1 291 ? -5.493 5.566 -11.163 1.00 93.69 291 PHE A N 1
ATOM 2206 C CA . PHE A 1 291 ? -5.712 4.477 -10.224 1.00 93.69 291 PHE A CA 1
ATOM 2207 C C . PHE A 1 291 ? -4.875 4.701 -8.966 1.00 93.69 291 PHE A C 1
ATOM 2209 O O . PHE A 1 291 ? -3.888 5.439 -8.978 1.00 93.69 291 PHE A O 1
ATOM 2216 N N . ILE A 1 292 ? -5.286 4.073 -7.873 1.00 94.88 292 ILE A N 1
ATOM 2217 C CA . ILE A 1 292 ? -4.489 3.968 -6.659 1.00 94.88 292 ILE A CA 1
ATOM 2218 C C . ILE A 1 292 ? -3.750 2.634 -6.703 1.00 94.88 292 ILE A C 1
ATOM 2220 O O . ILE A 1 292 ? -4.383 1.587 -6.776 1.00 94.88 292 ILE A O 1
ATOM 2224 N N . GLN A 1 293 ? -2.425 2.669 -6.666 1.00 93.50 293 GLN A N 1
ATOM 2225 C CA . GLN A 1 293 ? -1.576 1.497 -6.511 1.00 93.50 293 GLN A CA 1
ATOM 2226 C C . GLN A 1 293 ? -1.532 1.095 -5.036 1.00 93.50 293 GLN A C 1
ATOM 2228 O O . GLN A 1 293 ? -1.215 1.912 -4.164 1.00 93.50 293 GLN A O 1
ATOM 2233 N N . LEU A 1 294 ? -1.850 -0.168 -4.774 1.00 94.44 294 LEU A N 1
ATOM 2234 C CA . LEU A 1 294 ? -1.839 -0.768 -3.447 1.00 94.44 294 LEU A CA 1
ATOM 2235 C C . LEU A 1 294 ? -0.626 -1.657 -3.236 1.00 94.44 294 LEU A C 1
ATOM 2237 O O . LEU A 1 294 ? -0.102 -1.695 -2.131 1.00 94.44 294 LEU A O 1
ATOM 2241 N N . ARG A 1 295 ? -0.167 -2.355 -4.269 1.00 91.81 295 ARG A N 1
ATOM 2242 C CA . ARG A 1 295 ? 1.025 -3.189 -4.187 1.00 91.81 295 ARG A CA 1
ATOM 2243 C C . ARG A 1 295 ? 1.757 -3.190 -5.513 1.00 91.81 295 ARG A C 1
ATOM 2245 O O . ARG A 1 295 ? 1.145 -3.186 -6.575 1.00 91.81 295 ARG A O 1
ATOM 2252 N N . ASP A 1 296 ? 3.077 -3.193 -5.433 1.00 85.88 296 ASP A N 1
ATOM 2253 C CA . ASP A 1 296 ? 3.954 -3.425 -6.573 1.00 85.88 296 ASP A CA 1
ATOM 2254 C C . ASP A 1 296 ? 5.209 -4.142 -6.071 1.00 85.88 296 ASP A C 1
ATOM 2256 O O . ASP A 1 296 ? 6.009 -3.583 -5.314 1.00 85.88 296 ASP A O 1
ATOM 2260 N N . GLU A 1 297 ? 5.357 -5.405 -6.470 1.00 79.12 297 GLU A N 1
ATOM 2261 C CA . GLU A 1 297 ? 6.472 -6.266 -6.064 1.00 79.12 297 GLU A CA 1
ATOM 2262 C C . GLU A 1 297 ? 7.827 -5.746 -6.572 1.00 79.12 297 GLU A C 1
ATOM 2264 O O . GLU A 1 297 ? 8.853 -5.986 -5.935 1.00 79.12 297 GLU A O 1
ATOM 2269 N N . TYR A 1 298 ? 7.847 -5.004 -7.685 1.00 72.81 298 TYR A N 1
ATOM 2270 C CA . TYR A 1 298 ? 9.077 -4.455 -8.260 1.00 72.81 298 TYR A CA 1
ATOM 2271 C C . TYR A 1 298 ? 9.557 -3.211 -7.517 1.00 72.81 298 TYR A C 1
ATOM 2273 O O . TYR A 1 298 ? 10.760 -2.948 -7.436 1.00 72.81 298 TYR A O 1
ATOM 2281 N N . ILE A 1 299 ? 8.613 -2.431 -6.992 1.00 72.75 299 ILE A N 1
ATOM 2282 C CA . ILE A 1 299 ? 8.863 -1.164 -6.300 1.00 72.75 299 ILE A CA 1
ATOM 2283 C C . ILE A 1 299 ? 8.887 -1.362 -4.763 1.00 72.75 299 ILE A C 1
ATOM 2285 O O . ILE A 1 299 ? 8.888 -0.409 -3.986 1.00 72.75 299 ILE A O 1
ATOM 2289 N N . PRO A 1 300 ? 9.193 -2.593 -4.319 1.00 77.12 300 PRO A N 1
ATOM 2290 C CA . PRO A 1 300 ? 8.652 -3.240 -3.110 1.00 77.12 300 PRO A CA 1
ATOM 2291 C C . PRO A 1 300 ? 7.712 -2.342 -2.298 1.00 77.12 300 PRO A C 1
ATOM 2293 O O . PRO A 1 300 ? 8.038 -1.903 -1.199 1.00 77.12 300 PRO A O 1
ATOM 2296 N N . HIS A 1 301 ? 6.549 -2.045 -2.872 1.00 82.81 301 HIS A N 1
ATOM 2297 C CA . HIS A 1 301 ? 5.531 -1.195 -2.266 1.00 82.81 301 HIS A CA 1
ATOM 2298 C C . HIS A 1 301 ? 4.342 -2.054 -1.848 1.00 82.81 301 HIS A C 1
ATOM 2300 O O . HIS A 1 301 ? 3.899 -2.921 -2.601 1.00 82.81 301 HIS A O 1
ATOM 2306 N N . CYS A 1 302 ? 3.826 -1.813 -0.645 1.00 89.31 302 CYS A N 1
ATOM 2307 C CA . CYS A 1 302 ? 2.599 -2.428 -0.154 1.00 89.31 302 CYS A CA 1
ATOM 2308 C C . CYS A 1 302 ? 1.880 -1.452 0.782 1.00 89.31 302 CYS A C 1
ATOM 2310 O O . CYS A 1 302 ? 2.383 -1.117 1.855 1.00 89.31 302 CYS A O 1
ATOM 2312 N N . ALA A 1 303 ? 0.698 -1.012 0.373 1.00 92.88 303 ALA A N 1
ATOM 2313 C CA . ALA A 1 303 ? -0.190 -0.156 1.134 1.00 92.88 303 ALA A CA 1
ATOM 2314 C C . ALA A 1 303 ? -0.895 -0.943 2.248 1.00 92.88 303 ALA A C 1
ATOM 2316 O O . ALA A 1 303 ? -1.104 -2.152 2.151 1.00 92.88 303 ALA A O 1
ATOM 2317 N N . PHE A 1 304 ? -1.326 -0.239 3.290 1.00 93.94 304 PHE A N 1
ATOM 2318 C CA . PHE A 1 304 ? -2.139 -0.774 4.377 1.00 93.94 304 PHE A CA 1
ATOM 2319 C C . PHE A 1 304 ? -3.479 -1.309 3.849 1.00 93.94 304 PHE A C 1
ATOM 2321 O O . PHE A 1 304 ? -3.893 -2.405 4.218 1.00 93.94 304 PHE A O 1
ATOM 2328 N N . THR A 1 305 ? -4.102 -0.588 2.910 1.00 95.81 305 THR A N 1
ATOM 2329 C CA . THR A 1 305 ? -5.346 -0.996 2.233 1.00 95.81 305 THR A CA 1
ATOM 2330 C C . THR A 1 305 ? -5.228 -2.319 1.481 1.00 95.81 305 THR A C 1
ATOM 2332 O O . THR A 1 305 ? -6.219 -3.030 1.396 1.00 95.81 305 THR A O 1
ATOM 2335 N N . TYR A 1 306 ? -4.039 -2.722 1.017 1.00 95.31 306 TYR A N 1
ATOM 2336 C CA . TYR A 1 306 ? -3.858 -4.018 0.342 1.00 95.31 306 TYR A CA 1
ATOM 2337 C C . TYR A 1 306 ? -4.256 -5.225 1.222 1.00 95.31 306 TYR A C 1
ATOM 2339 O O . TYR A 1 306 ? -4.411 -6.337 0.732 1.00 95.31 306 TYR A O 1
ATOM 2347 N N . ARG A 1 307 ? -4.405 -5.027 2.539 1.00 95.00 307 ARG A N 1
ATOM 2348 C CA . ARG A 1 307 ? -4.847 -6.055 3.494 1.00 95.00 307 ARG A CA 1
ATOM 2349 C C . ARG A 1 307 ? -6.364 -6.120 3.689 1.00 95.00 307 ARG A C 1
ATOM 2351 O O . ARG A 1 307 ? -6.814 -6.907 4.513 1.00 95.00 307 ARG A O 1
ATOM 2358 N N . LEU A 1 308 ? -7.143 -5.285 2.996 1.00 95.56 308 LEU A N 1
ATOM 2359 C CA . LEU A 1 308 ? -8.602 -5.398 2.976 1.00 95.56 308 LEU A CA 1
ATOM 2360 C C . LEU A 1 308 ? -8.991 -6.504 2.000 1.00 95.56 308 LEU A C 1
ATOM 2362 O O . LEU A 1 308 ? -8.675 -6.406 0.815 1.00 95.56 308 LEU A O 1
ATOM 2366 N N . ASN A 1 309 ? -9.706 -7.514 2.486 1.00 95.00 309 ASN A N 1
ATOM 2367 C CA . ASN A 1 309 ? -10.251 -8.557 1.629 1.00 95.00 309 ASN A CA 1
ATOM 2368 C C . ASN A 1 309 ? -11.435 -8.023 0.806 1.00 95.00 309 ASN A C 1
ATOM 2370 O O . ASN A 1 309 ? -12.158 -7.109 1.221 1.00 95.00 309 ASN A O 1
ATOM 2374 N N . GLU A 1 310 ? -11.612 -8.588 -0.388 1.00 94.31 310 GLU A N 1
ATOM 2375 C CA . GLU A 1 310 ? -12.787 -8.348 -1.228 1.00 94.31 310 GLU A CA 1
ATOM 2376 C C . GLU A 1 310 ? -14.011 -9.011 -0.589 1.00 94.31 310 GLU A C 1
ATOM 2378 O O . GLU A 1 310 ? -13.972 -10.178 -0.191 1.00 94.31 310 GLU A O 1
ATOM 2383 N N . ALA A 1 311 ? -15.115 -8.279 -0.508 1.00 92.62 311 ALA A N 1
ATOM 2384 C CA . ALA A 1 311 ? -16.386 -8.845 -0.095 1.00 92.62 311 ALA A CA 1
ATOM 2385 C C . ALA A 1 311 ? -16.886 -9.868 -1.130 1.00 92.62 311 ALA A C 1
ATOM 2387 O O . ALA A 1 311 ? -16.903 -9.597 -2.326 1.00 92.62 311 ALA A O 1
ATOM 2388 N N . ASN A 1 312 ? -17.339 -11.032 -0.664 1.00 86.69 312 ASN A N 1
ATOM 2389 C CA . ASN A 1 312 ? -17.812 -12.163 -1.475 1.00 86.69 312 ASN A CA 1
ATOM 2390 C C . ASN A 1 312 ? -16.725 -12.858 -2.311 1.00 86.69 312 ASN A C 1
ATOM 2392 O O . ASN A 1 312 ? -17.047 -13.615 -3.229 1.00 86.69 312 ASN A O 1
ATOM 2396 N N . HIS A 1 313 ? -15.437 -12.673 -2.002 1.00 83.25 313 HIS A N 1
ATOM 2397 C CA . HIS A 1 313 ? -14.364 -13.333 -2.758 1.00 83.25 313 HIS A CA 1
ATOM 2398 C C . HIS A 1 313 ? -14.361 -14.861 -2.604 1.00 83.25 313 HIS A C 1
ATOM 2400 O O . HIS A 1 313 ? -13.924 -15.573 -3.508 1.00 83.25 313 HIS A O 1
ATOM 2406 N N . THR A 1 314 ? -14.872 -15.375 -1.482 1.00 81.00 314 THR A N 1
ATOM 2407 C CA . THR A 1 314 ? -15.028 -16.816 -1.241 1.00 81.00 314 THR A CA 1
ATOM 2408 C C . THR A 1 314 ? -16.306 -17.394 -1.846 1.00 81.00 314 THR A C 1
ATOM 2410 O O . THR A 1 314 ? -16.468 -18.611 -1.846 1.00 81.00 314 THR A O 1
ATOM 2413 N N . LYS A 1 315 ? -17.189 -16.550 -2.406 1.00 79.75 315 LYS A N 1
ATOM 2414 C CA . LYS A 1 315 ? -18.572 -16.898 -2.782 1.00 79.75 315 LYS A CA 1
ATOM 2415 C C . LYS A 1 315 ? -19.427 -17.392 -1.608 1.00 79.75 315 LYS A C 1
ATOM 2417 O O . LYS A 1 315 ? -20.464 -18.004 -1.841 1.00 79.75 315 LYS A O 1
ATOM 2422 N N . ASP A 1 316 ? -19.001 -17.135 -0.374 1.00 76.38 316 ASP A N 1
ATOM 2423 C CA . ASP A 1 316 ? -19.834 -17.391 0.793 1.00 76.38 316 ASP A CA 1
ATOM 2424 C C . ASP A 1 316 ? -20.927 -16.322 0.863 1.00 76.38 316 ASP A C 1
ATOM 2426 O O . ASP A 1 316 ? -20.640 -15.120 0.888 1.00 76.38 316 ASP A O 1
ATOM 2430 N N . ASP A 1 317 ? -22.179 -16.768 0.901 1.00 65.69 317 ASP A N 1
ATOM 2431 C CA . ASP A 1 317 ? -23.336 -15.889 1.011 1.00 65.69 317 ASP A CA 1
ATOM 2432 C C . ASP A 1 317 ? -23.279 -15.120 2.342 1.00 65.69 317 ASP A C 1
ATOM 2434 O O . ASP A 1 317 ? -23.390 -15.698 3.424 1.00 65.69 317 ASP A O 1
ATOM 2438 N N . GLY A 1 318 ? -23.094 -13.798 2.273 1.00 82.94 318 GLY A N 1
ATOM 2439 C CA . GLY A 1 318 ? -23.221 -12.906 3.432 1.00 82.94 318 GLY A CA 1
ATOM 2440 C C . GLY A 1 318 ? -22.065 -11.936 3.669 1.00 82.94 318 GLY A C 1
ATOM 2441 O O . GLY A 1 318 ? -22.172 -11.079 4.549 1.00 82.94 318 GLY A O 1
ATOM 2442 N N . GLN A 1 319 ? -20.980 -11.998 2.893 1.00 91.00 319 GLN A N 1
ATOM 2443 C CA . GLN A 1 319 ? -19.915 -10.998 2.985 1.00 91.00 319 GLN A CA 1
ATOM 2444 C C . GLN A 1 319 ? -20.361 -9.671 2.355 1.00 91.00 319 GLN A C 1
ATOM 2446 O O . GLN A 1 319 ? -20.359 -9.485 1.141 1.00 91.00 319 GLN A O 1
ATOM 2451 N N . VAL A 1 320 ? -20.730 -8.701 3.190 1.00 93.56 320 VAL A N 1
ATOM 2452 C CA . VAL A 1 320 ? -21.155 -7.373 2.721 1.00 93.56 320 VAL A CA 1
ATOM 2453 C C . VAL A 1 320 ? -20.006 -6.372 2.870 1.00 93.56 320 VAL A C 1
ATOM 2455 O O . VAL A 1 320 ? -19.515 -6.201 3.995 1.00 93.56 320 VAL A O 1
ATOM 2458 N N . PRO A 1 321 ? -19.603 -5.661 1.793 1.00 95.69 321 PRO A N 1
ATOM 2459 C CA . PRO A 1 321 ? -18.544 -4.662 1.880 1.00 95.69 321 PRO A CA 1
ATOM 2460 C C . PRO A 1 321 ? -18.954 -3.541 2.839 1.00 95.69 321 PRO A C 1
ATOM 2462 O O . PRO A 1 321 ? -20.039 -2.964 2.729 1.00 95.69 321 PRO A O 1
ATOM 2465 N N . CYS A 1 322 ? -18.074 -3.225 3.785 1.00 97.12 322 CYS A N 1
ATOM 2466 C CA . CYS A 1 322 ? -18.265 -2.151 4.761 1.00 97.12 322 CYS A CA 1
ATOM 2467 C C . CYS A 1 322 ? -17.333 -0.955 4.518 1.00 97.12 322 CYS A C 1
ATOM 2469 O O . CYS A 1 322 ? -17.485 0.080 5.166 1.00 97.12 322 CYS A O 1
ATOM 2471 N N . VAL A 1 323 ? -16.395 -1.076 3.572 1.00 97.12 323 VAL A N 1
ATOM 2472 C CA . VAL A 1 323 ? -15.482 -0.015 3.147 1.00 97.12 323 VAL A CA 1
ATOM 2473 C C . VAL A 1 323 ? -15.729 0.322 1.681 1.00 97.12 323 VAL A C 1
ATOM 2475 O O . VAL A 1 323 ? -15.638 -0.528 0.796 1.00 97.12 323 VAL A O 1
ATOM 2478 N N . LYS A 1 324 ? -15.995 1.598 1.417 1.00 95.62 324 LYS A N 1
ATOM 2479 C CA . LYS A 1 324 ? -16.072 2.174 0.077 1.00 95.62 324 LYS A CA 1
ATOM 2480 C C . LYS A 1 324 ? -14.880 3.092 -0.153 1.00 95.62 324 LYS A C 1
ATOM 2482 O O . LYS A 1 324 ? -14.518 3.902 0.700 1.00 95.62 324 LYS A O 1
ATOM 2487 N N . TRP A 1 325 ? -14.276 2.988 -1.328 1.00 95.38 325 TRP A N 1
ATOM 2488 C CA . TRP A 1 325 ? -13.140 3.828 -1.690 1.00 95.38 325 TRP A CA 1
ATOM 2489 C C . TRP A 1 325 ? -13.599 5.236 -2.040 1.00 95.38 325 TRP A C 1
ATOM 2491 O O . TRP A 1 325 ? -14.586 5.424 -2.747 1.00 95.38 325 TRP A O 1
ATOM 2501 N N . SER A 1 326 ? -12.849 6.237 -1.610 1.00 94.62 326 SER A N 1
ATOM 2502 C CA . SER A 1 326 ? -13.018 7.616 -2.057 1.00 94.62 326 SER A CA 1
ATOM 2503 C C . SER A 1 326 ? -11.662 8.212 -2.403 1.00 94.62 326 SER A C 1
ATOM 2505 O O . SER A 1 326 ? -10.625 7.758 -1.921 1.00 94.62 326 SER A O 1
ATOM 2507 N N . LEU A 1 327 ? -11.653 9.229 -3.261 1.00 93.12 327 LEU A N 1
ATOM 2508 C CA . LEU A 1 327 ? -10.440 9.972 -3.573 1.00 93.12 327 LEU A CA 1
ATOM 2509 C C . LEU A 1 327 ? -10.479 11.314 -2.842 1.00 93.12 327 LEU A C 1
ATOM 2511 O O . LEU A 1 327 ? -11.200 12.227 -3.244 1.00 93.12 327 LEU A O 1
ATOM 2515 N N . ASN A 1 328 ? -9.698 11.446 -1.770 1.00 90.69 328 ASN A N 1
ATOM 2516 C CA . ASN A 1 328 ? -9.644 12.674 -0.986 1.00 90.69 328 ASN A CA 1
ATOM 2517 C C . ASN A 1 328 ? -8.688 13.674 -1.648 1.00 90.69 328 ASN A C 1
ATOM 2519 O O . ASN A 1 328 ? -7.469 13.501 -1.613 1.00 90.69 328 ASN A O 1
ATOM 2523 N N . ARG A 1 329 ? -9.244 14.720 -2.269 1.00 89.19 329 ARG A N 1
ATOM 2524 C CA . ARG A 1 329 ? -8.488 15.835 -2.854 1.00 89.19 329 ARG A CA 1
ATOM 2525 C C . ARG A 1 329 ? -8.538 17.027 -1.905 1.00 89.19 329 ARG A C 1
ATOM 2527 O O . ARG A 1 329 ? -9.526 17.758 -1.882 1.00 89.19 329 ARG A O 1
ATOM 2534 N N . LYS A 1 330 ? -7.475 17.244 -1.133 1.00 81.69 330 LYS A N 1
ATOM 2535 C CA . LYS A 1 330 ? -7.301 18.511 -0.409 1.00 81.69 330 LYS A CA 1
ATOM 2536 C C . LYS A 1 330 ? -6.900 19.603 -1.401 1.00 81.69 330 LYS A C 1
ATOM 2538 O O . LYS A 1 330 ? -6.148 19.335 -2.333 1.00 81.69 330 LYS A O 1
ATOM 2543 N N . SER A 1 331 ? -7.392 20.826 -1.205 1.00 69.69 331 SER A N 1
ATOM 2544 C CA . SER A 1 331 ? -6.999 21.979 -2.026 1.00 69.69 331 SER A CA 1
ATOM 2545 C C . SER A 1 331 ? -5.477 22.142 -1.993 1.00 69.69 331 SER A C 1
ATOM 2547 O O . SER A 1 331 ? -4.916 22.328 -0.918 1.00 69.69 331 SER A O 1
ATOM 2549 N N . GLY A 1 332 ? -4.819 22.018 -3.149 1.00 74.56 332 GLY A N 1
ATOM 2550 C CA . GLY A 1 332 ? -3.358 22.099 -3.274 1.00 74.56 332 GLY A CA 1
ATOM 2551 C C . GLY A 1 332 ? -2.575 20.855 -2.826 1.00 74.56 332 GLY A C 1
ATOM 2552 O O . GLY A 1 332 ? -1.358 20.842 -2.961 1.00 74.56 332 GLY A O 1
ATOM 2553 N N . GLY A 1 333 ? -3.238 19.807 -2.326 1.00 78.25 333 GLY A N 1
ATOM 2554 C CA . GLY A 1 333 ? -2.588 18.573 -1.878 1.00 78.25 333 GLY A CA 1
ATOM 2555 C C . GLY A 1 333 ? -2.635 17.447 -2.913 1.00 78.25 333 GLY A C 1
ATOM 2556 O O . GLY A 1 333 ? -3.502 17.412 -3.791 1.00 78.25 333 GLY A O 1
ATOM 2557 N N . ARG A 1 334 ? -1.730 16.469 -2.774 1.00 82.88 334 ARG A N 1
ATOM 2558 C CA . ARG A 1 334 ? -1.816 15.197 -3.512 1.00 82.88 334 ARG A CA 1
ATOM 2559 C C . ARG A 1 334 ? -3.102 14.471 -3.114 1.00 82.88 334 ARG A C 1
ATOM 2561 O O . ARG A 1 334 ? -3.473 14.465 -1.940 1.00 82.88 334 ARG A O 1
ATOM 2568 N N . ALA A 1 335 ? -3.795 13.871 -4.082 1.00 89.56 335 ALA A N 1
ATOM 2569 C CA . ALA A 1 335 ? -4.991 13.104 -3.760 1.00 89.56 335 ALA A CA 1
ATOM 2570 C C . ALA A 1 335 ? -4.603 11.816 -3.020 1.00 89.56 335 ALA A C 1
ATOM 2572 O O . ALA A 1 335 ? -3.648 11.147 -3.411 1.00 89.56 335 ALA A O 1
ATOM 2573 N N . GLN A 1 336 ? -5.342 11.490 -1.964 1.00 92.12 336 GLN A N 1
ATOM 2574 C CA . GLN A 1 336 ? -5.083 10.334 -1.104 1.00 92.12 336 GLN A CA 1
ATOM 2575 C C . GLN A 1 336 ? -6.255 9.350 -1.174 1.00 92.12 336 GLN A C 1
ATOM 2577 O O . GLN A 1 336 ? -7.398 9.755 -1.413 1.00 92.12 336 GLN A O 1
ATOM 2582 N N . LEU A 1 337 ? -5.981 8.065 -0.943 1.00 95.69 337 LEU A N 1
ATOM 2583 C CA . LEU A 1 337 ? -7.029 7.057 -0.831 1.00 95.69 337 LEU A CA 1
ATOM 2584 C C . LEU A 1 337 ? -7.798 7.256 0.477 1.00 95.69 337 LEU A C 1
ATOM 2586 O O . LEU A 1 337 ? -7.214 7.270 1.557 1.00 95.69 337 LEU A O 1
ATOM 2590 N N . GLY A 1 338 ? -9.112 7.412 0.375 1.00 96.06 338 GLY A N 1
ATOM 2591 C CA . GLY A 1 338 ? -10.025 7.485 1.503 1.00 96.06 338 GLY A CA 1
ATOM 2592 C C . GLY A 1 338 ? -10.820 6.194 1.679 1.00 96.06 338 GLY A C 1
ATOM 2593 O O . GLY A 1 338 ? -11.241 5.578 0.700 1.00 96.06 338 GLY A O 1
ATOM 2594 N N . TRP A 1 339 ? -11.053 5.811 2.931 1.00 97.00 339 TRP A N 1
ATOM 2595 C CA . TRP A 1 339 ? -12.003 4.775 3.333 1.00 97.00 339 TRP A CA 1
ATOM 2596 C C . TRP A 1 339 ? -13.271 5.461 3.824 1.00 97.00 339 TRP A C 1
ATOM 2598 O O . TRP A 1 339 ? -13.200 6.250 4.761 1.00 97.00 339 TRP A O 1
ATOM 2608 N N . GLU A 1 340 ? -14.412 5.168 3.218 1.00 97.12 340 GLU A N 1
ATOM 2609 C CA . GLU A 1 340 ? -15.734 5.576 3.689 1.00 97.12 340 GLU A CA 1
ATOM 2610 C C . GLU A 1 340 ? -16.443 4.341 4.253 1.00 97.12 340 GLU A C 1
ATOM 2612 O O . GLU A 1 340 ? -16.644 3.359 3.538 1.00 97.12 340 GLU A O 1
ATOM 2617 N N . ILE A 1 341 ? -16.791 4.368 5.539 1.00 98.00 341 ILE A N 1
ATOM 2618 C CA . ILE A 1 341 ? -17.490 3.263 6.199 1.00 98.00 341 ILE A CA 1
ATOM 2619 C C . ILE A 1 341 ? -18.967 3.295 5.797 1.00 98.00 341 ILE A C 1
ATOM 2621 O O . ILE A 1 341 ? -19.662 4.264 6.088 1.00 98.00 341 ILE A O 1
ATOM 2625 N N . THR A 1 342 ? -19.463 2.257 5.126 1.00 97.06 342 THR A N 1
ATOM 2626 C CA . THR A 1 342 ? -20.816 2.252 4.531 1.00 97.06 342 THR A CA 1
ATOM 2627 C C . THR A 1 342 ? -21.915 1.808 5.494 1.00 97.06 342 THR A C 1
ATOM 2629 O O . THR A 1 342 ? -23.082 2.125 5.278 1.00 97.06 342 THR A O 1
ATOM 2632 N N . ARG A 1 343 ? -21.557 1.102 6.568 1.00 97.50 343 ARG A N 1
ATOM 2633 C CA . ARG A 1 343 ? -22.465 0.626 7.620 1.00 97.50 343 ARG A CA 1
ATOM 2634 C C . ARG A 1 343 ? -21.756 0.615 8.967 1.00 97.50 343 ARG A C 1
ATOM 2636 O O . ARG A 1 343 ? -20.532 0.651 9.007 1.00 97.50 343 ARG A O 1
ATOM 2643 N N . ASP A 1 344 ? -22.505 0.541 10.059 1.00 98.12 344 ASP A N 1
ATOM 2644 C CA . ASP A 1 344 ? -21.892 0.339 11.371 1.00 98.12 344 ASP A CA 1
ATOM 2645 C C . ASP A 1 344 ? -21.089 -0.977 11.375 1.00 98.12 344 ASP A C 1
ATOM 2647 O O . ASP A 1 344 ? -21.557 -2.008 10.884 1.00 98.12 344 ASP A O 1
ATOM 2651 N N . VAL A 1 345 ? -19.864 -0.907 11.898 1.00 98.19 345 VAL A N 1
ATOM 2652 C CA . VAL A 1 345 ? -18.931 -2.033 12.033 1.00 98.19 345 VAL A CA 1
ATOM 2653 C C . VAL A 1 345 ? -18.620 -2.205 13.509 1.00 98.19 345 VAL A C 1
ATOM 2655 O O . VAL A 1 345 ? -18.222 -1.244 14.179 1.00 98.19 345 VAL A O 1
ATOM 2658 N N . VAL A 1 346 ? -18.795 -3.414 14.033 1.00 98.19 346 VAL A N 1
ATOM 2659 C CA . VAL A 1 346 ? -18.504 -3.697 15.443 1.00 98.19 346 VAL A CA 1
ATOM 2660 C C . VAL A 1 346 ? -17.022 -4.008 15.647 1.00 98.19 346 VAL A C 1
ATOM 2662 O O . VAL A 1 346 ? -16.323 -4.480 14.753 1.00 98.19 346 VAL A O 1
ATOM 2665 N N . LYS A 1 347 ? -16.506 -3.739 16.848 1.00 98.06 347 LYS A N 1
ATOM 2666 C CA . LYS A 1 347 ? -15.152 -4.156 17.227 1.00 98.06 347 LYS A CA 1
ATOM 2667 C C . LYS A 1 347 ? -14.995 -5.669 17.028 1.00 98.06 347 LYS A C 1
ATOM 2669 O O . LYS A 1 347 ? -15.804 -6.438 17.535 1.00 98.06 347 LYS A O 1
ATOM 2674 N N . GLY A 1 348 ? -13.905 -6.075 16.386 1.00 97.62 348 GLY A N 1
ATOM 2675 C CA . GLY A 1 348 ? -13.592 -7.471 16.087 1.00 97.62 348 GLY A CA 1
ATOM 2676 C C . GLY A 1 348 ? -14.114 -7.948 14.732 1.00 97.62 348 GLY A C 1
ATOM 2677 O O . GLY A 1 348 ? -13.744 -9.036 14.311 1.00 97.62 348 GLY A O 1
ATOM 2678 N N . GLU A 1 349 ? -14.921 -7.144 14.040 1.00 97.38 349 GLU A N 1
ATOM 2679 C CA . GLU A 1 349 ? -15.415 -7.462 12.704 1.00 97.38 349 GLU A CA 1
ATOM 2680 C C . GLU A 1 349 ? -14.349 -7.205 11.630 1.00 97.38 349 GLU A C 1
ATOM 2682 O O . GLU A 1 349 ? -13.563 -6.255 11.727 1.00 97.38 349 GLU A O 1
ATOM 2687 N N . GLU A 1 350 ? -14.333 -8.044 10.594 1.00 97.12 350 GLU A N 1
ATOM 2688 C CA . GLU A 1 350 ? -13.478 -7.852 9.428 1.00 97.12 350 GLU A CA 1
ATOM 2689 C C . GLU A 1 350 ? -13.963 -6.682 8.563 1.00 97.12 350 GLU A C 1
ATOM 2691 O O . GLU A 1 350 ? -15.145 -6.535 8.246 1.00 97.12 350 GLU A O 1
ATOM 2696 N N . LEU A 1 351 ? -13.018 -5.839 8.163 1.00 97.62 351 LEU A N 1
ATOM 2697 C CA . LEU A 1 351 ? -13.232 -4.785 7.193 1.00 97.62 351 LEU A CA 1
ATOM 2698 C C . LEU A 1 351 ? -13.105 -5.365 5.784 1.00 97.62 351 LEU A C 1
ATOM 2700 O O . LEU A 1 351 ? -12.059 -5.893 5.408 1.00 97.62 351 LEU A O 1
ATOM 2704 N N . LEU A 1 352 ? -14.170 -5.222 4.999 1.00 96.50 352 LEU A N 1
ATOM 2705 C CA . LEU A 1 352 ? -14.266 -5.737 3.636 1.00 96.50 352 LEU A CA 1
ATOM 2706 C C . LEU A 1 352 ? -14.504 -4.589 2.655 1.00 96.50 352 LEU A C 1
ATOM 2708 O O . LEU A 1 352 ? -15.341 -3.715 2.903 1.00 96.50 352 LEU A O 1
ATOM 2712 N N . GLY A 1 353 ? -13.776 -4.601 1.541 1.00 95.25 353 GLY A N 1
ATOM 2713 C CA . GLY A 1 353 ? -13.931 -3.646 0.441 1.00 95.25 353 GLY A CA 1
ATOM 2714 C C . GLY A 1 353 ? -14.551 -4.286 -0.799 1.00 95.25 353 GLY A C 1
ATOM 2715 O O . GLY A 1 353 ? -14.742 -5.497 -0.841 1.00 95.25 353 GLY A O 1
ATOM 2716 N N . SER A 1 354 ? -14.837 -3.478 -1.823 1.00 92.12 354 SER A N 1
ATOM 2717 C CA . SER A 1 354 ? -15.083 -3.995 -3.176 1.00 92.12 354 SER A CA 1
ATOM 2718 C C . SER A 1 354 ? -14.159 -3.336 -4.191 1.00 92.12 354 SER A C 1
ATOM 2720 O O . SER A 1 354 ? -14.111 -2.112 -4.313 1.00 92.12 354 SER A O 1
ATOM 2722 N N . TYR A 1 355 ? -13.379 -4.145 -4.887 1.00 90.31 355 TYR A N 1
ATOM 2723 C CA . TYR A 1 355 ? -12.304 -3.771 -5.784 1.00 90.31 355 TYR A CA 1
ATOM 2724 C C . TYR A 1 355 ? -12.782 -3.895 -7.224 1.00 90.31 355 TYR A C 1
ATOM 2726 O O . TYR A 1 355 ? -13.151 -4.966 -7.691 1.00 90.31 355 TYR A O 1
ATOM 2734 N N . ASN A 1 356 ? -12.690 -2.792 -7.969 1.00 83.44 356 ASN A N 1
ATOM 2735 C CA . ASN A 1 356 ? -12.761 -2.776 -9.433 1.00 83.44 356 ASN A CA 1
ATOM 2736 C C . ASN A 1 356 ? -14.007 -3.445 -10.059 1.00 83.44 356 ASN A C 1
ATOM 2738 O O . ASN A 1 356 ? -13.990 -3.749 -11.254 1.00 83.44 356 ASN A O 1
ATOM 2742 N N . THR A 1 357 ? -15.088 -3.641 -9.299 1.00 77.00 357 THR A N 1
ATOM 2743 C CA . THR A 1 357 ? -16.328 -4.237 -9.802 1.00 77.00 357 THR A CA 1
ATOM 2744 C C . THR A 1 357 ? -17.007 -3.278 -10.778 1.00 77.00 357 THR A C 1
ATOM 2746 O O . THR A 1 357 ? -16.998 -2.058 -10.585 1.00 77.00 357 THR A O 1
ATOM 2749 N N . ALA A 1 358 ? -17.581 -3.812 -11.861 1.00 58.75 358 ALA A N 1
ATOM 2750 C CA . ALA A 1 358 ? -18.249 -3.011 -12.895 1.00 58.75 358 ALA A CA 1
ATOM 2751 C C . ALA A 1 358 ? -19.416 -2.175 -12.334 1.00 58.75 358 ALA A C 1
ATOM 2753 O O . ALA A 1 358 ? -19.707 -1.098 -12.854 1.00 58.75 358 ALA A O 1
ATOM 2754 N N . ASP A 1 359 ? -20.006 -2.653 -11.236 1.00 50.78 359 ASP A N 1
ATOM 2755 C CA . ASP A 1 359 ? -21.097 -2.008 -10.511 1.00 50.78 359 ASP A CA 1
ATOM 2756 C C . ASP A 1 359 ? -20.628 -0.990 -9.475 1.00 50.78 359 ASP A C 1
ATOM 2758 O O . ASP A 1 359 ? -21.466 -0.353 -8.838 1.00 50.78 359 ASP A O 1
ATOM 2762 N N . THR A 1 360 ? -19.313 -0.769 -9.317 1.00 52.44 360 THR A N 1
ATOM 2763 C CA . THR A 1 360 ? -18.852 0.426 -8.608 1.00 52.44 360 THR A CA 1
ATOM 2764 C C . THR A 1 360 ? -19.332 1.599 -9.457 1.00 52.44 360 THR A C 1
ATOM 2766 O O . THR A 1 360 ? -18.787 1.793 -10.550 1.00 52.44 360 THR A O 1
ATOM 2769 N N . PRO A 1 361 ? -20.356 2.369 -9.029 1.00 43.16 361 PRO A N 1
ATOM 2770 C CA . PRO A 1 361 ? -20.916 3.416 -9.864 1.00 43.16 361 PRO A CA 1
ATOM 2771 C C . PRO A 1 361 ? -19.743 4.291 -10.238 1.00 43.16 361 PRO A C 1
ATOM 2773 O O . PRO A 1 361 ? -19.027 4.715 -9.324 1.00 43.16 361 PRO A O 1
ATOM 2776 N N . SER A 1 362 ? -19.500 4.477 -11.546 1.00 43.44 362 SER A N 1
ATOM 2777 C CA . SER A 1 362 ? -18.432 5.338 -12.053 1.00 4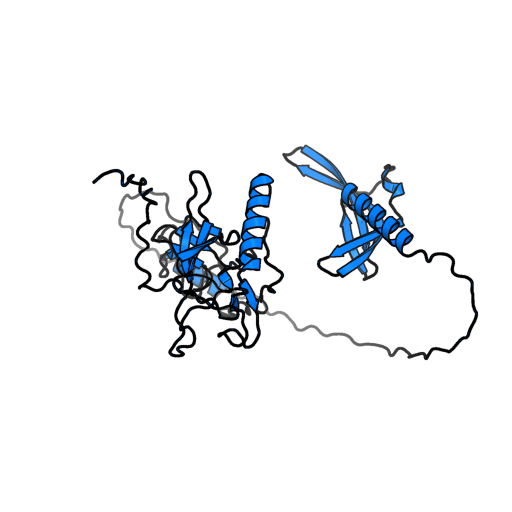3.44 362 SER A CA 1
ATOM 2778 C C . SER A 1 362 ? -18.405 6.537 -11.128 1.00 43.44 362 SER A C 1
ATOM 2780 O O . SER A 1 362 ? -19.424 7.232 -11.065 1.00 43.44 362 SER A O 1
ATOM 2782 N N . GLN A 1 363 ? -17.365 6.653 -10.296 1.00 46.88 363 GLN A N 1
ATOM 2783 C CA . GLN A 1 363 ? -17.356 7.599 -9.191 1.00 46.88 363 GLN A CA 1
ATOM 2784 C C . GLN A 1 363 ? -17.341 8.983 -9.820 1.00 46.88 363 GLN A C 1
ATOM 2786 O O . GLN A 1 363 ? -16.284 9.562 -10.065 1.00 46.88 363 GLN A O 1
ATOM 2791 N N . ARG A 1 364 ? -18.527 9.476 -10.189 1.00 41.00 364 ARG A N 1
ATOM 2792 C CA . ARG A 1 364 ? -18.757 10.833 -10.634 1.00 41.00 364 ARG A CA 1
ATOM 2793 C C . ARG A 1 364 ? -18.256 11.622 -9.459 1.00 41.00 364 ARG A C 1
ATOM 2795 O O . ARG A 1 364 ? -18.769 11.464 -8.355 1.00 41.00 364 ARG A O 1
ATOM 2802 N N . SER A 1 365 ? -17.160 12.329 -9.700 1.00 40.16 365 SER A N 1
ATOM 2803 C CA . SER A 1 365 ? -16.501 13.190 -8.742 1.00 40.16 365 SER A CA 1
ATOM 2804 C C . SER A 1 365 ? -17.577 13.862 -7.907 1.00 40.16 365 SER A C 1
ATOM 2806 O O . SER A 1 365 ? -18.293 14.723 -8.421 1.00 40.16 365 SER A O 1
ATOM 2808 N N . PHE A 1 366 ? -17.713 13.448 -6.648 1.00 38.31 366 PHE A N 1
ATOM 2809 C CA . PHE A 1 366 ? -18.363 14.280 -5.660 1.00 38.31 366 PHE A CA 1
ATOM 2810 C C . PHE A 1 366 ? -17.431 15.480 -5.541 1.00 38.31 366 PHE A C 1
ATOM 2812 O O . PHE A 1 366 ? -16.469 15.487 -4.775 1.00 38.31 366 PHE A O 1
ATOM 2819 N N . VAL A 1 367 ? -17.645 16.468 -6.414 1.00 38.00 367 VAL A N 1
ATOM 2820 C CA . VAL A 1 367 ? -17.218 17.828 -6.142 1.00 38.00 367 VAL A CA 1
ATOM 2821 C C . VAL A 1 367 ? -17.833 18.091 -4.787 1.00 38.00 367 VAL A C 1
ATOM 2823 O O . VAL A 1 367 ? -19.047 17.976 -4.626 1.00 38.00 367 VAL A O 1
ATOM 2826 N N . CYS A 1 368 ? -16.976 18.298 -3.796 1.00 34.78 368 CYS A N 1
ATOM 2827 C CA . CYS A 1 368 ? -17.379 18.671 -2.460 1.00 34.78 368 CYS A CA 1
ATOM 2828 C C . CYS A 1 368 ? -18.075 20.030 -2.603 1.00 34.78 368 CYS A C 1
ATOM 2830 O O . CYS A 1 368 ? -17.436 21.078 -2.525 1.00 34.78 368 CYS A O 1
ATOM 2832 N N . ILE A 1 369 ? -19.366 20.017 -2.943 1.00 34.00 369 ILE A N 1
ATOM 2833 C CA . ILE A 1 369 ? -20.215 21.188 -2.862 1.00 34.00 369 ILE A CA 1
ATOM 2834 C C . ILE A 1 369 ? -20.229 21.456 -1.370 1.00 34.00 369 ILE A C 1
ATOM 2836 O O . ILE A 1 369 ? -20.834 20.713 -0.599 1.00 34.00 369 ILE A O 1
ATOM 2840 N N . LYS A 1 370 ? -19.472 22.474 -0.950 1.00 36.50 370 LYS A N 1
ATOM 2841 C CA . LYS A 1 370 ? -19.691 23.106 0.341 1.00 36.50 370 LYS A CA 1
ATOM 2842 C C . LYS A 1 370 ? -21.169 23.474 0.345 1.00 36.50 370 LYS A C 1
ATOM 2844 O O . LYS A 1 370 ? -21.549 24.464 -0.272 1.00 36.50 370 LYS A O 1
ATOM 2849 N N . LEU A 1 371 ? -21.996 22.652 0.987 1.00 35.81 371 LEU A N 1
ATOM 2850 C CA . LEU A 1 371 ? -23.315 23.063 1.424 1.00 35.81 371 LEU A CA 1
ATOM 2851 C C . LEU A 1 371 ? -23.044 24.227 2.367 1.00 35.81 371 LEU A C 1
ATOM 2853 O O . LEU A 1 371 ? -22.627 24.045 3.513 1.00 35.81 371 LEU A O 1
ATOM 2857 N N . ALA A 1 372 ? -23.146 25.436 1.818 1.00 36.53 372 ALA A N 1
ATOM 2858 C CA . ALA A 1 372 ? -23.222 26.641 2.604 1.00 36.53 372 ALA A CA 1
ATOM 2859 C C . ALA A 1 372 ? -24.322 26.383 3.631 1.00 36.53 372 ALA A C 1
ATOM 2861 O O . ALA A 1 372 ? -25.441 26.023 3.267 1.00 36.53 372 ALA A O 1
ATOM 2862 N N . LYS A 1 373 ? -23.963 26.475 4.913 1.00 39.75 373 LYS A N 1
ATOM 2863 C CA . LYS A 1 373 ? -24.923 26.461 6.007 1.00 39.75 373 LYS A CA 1
ATOM 2864 C C . LYS A 1 373 ? -25.916 27.586 5.728 1.00 39.75 373 LYS A C 1
ATOM 2866 O O . LYS A 1 373 ? -25.605 28.745 5.987 1.00 39.75 373 LYS A O 1
ATOM 2871 N N . HIS A 1 374 ? -27.075 27.253 5.171 1.00 37.47 374 HIS A N 1
ATOM 2872 C CA . HIS A 1 374 ? -28.219 28.138 5.246 1.00 37.47 374 HIS A CA 1
ATOM 2873 C C . HIS A 1 374 ? -28.576 28.213 6.726 1.00 37.47 374 HIS A C 1
ATOM 2875 O O . HIS A 1 374 ? -28.942 27.212 7.341 1.00 37.47 374 HIS A O 1
ATOM 2881 N N . LYS A 1 375 ? -28.358 29.396 7.303 1.00 41.41 375 LYS A N 1
ATOM 2882 C CA . LYS A 1 375 ? -28.988 29.798 8.552 1.00 41.41 375 LYS A CA 1
ATOM 2883 C C . LYS A 1 375 ? -30.489 29.596 8.374 1.00 41.41 375 LYS A C 1
ATOM 2885 O O . LYS A 1 375 ? -31.081 30.212 7.492 1.00 41.41 375 LYS A O 1
ATOM 2890 N N . ALA A 1 376 ? -31.061 28.700 9.163 1.00 40.78 376 ALA A N 1
ATOM 2891 C CA . ALA A 1 376 ? -32.481 28.724 9.447 1.00 40.78 376 ALA A CA 1
ATOM 2892 C C . ALA A 1 376 ? -32.657 29.717 10.600 1.00 40.78 376 ALA A C 1
ATOM 2894 O O . ALA A 1 376 ? -32.596 29.329 11.762 1.00 40.78 376 ALA A O 1
ATOM 2895 N N . ASP A 1 377 ? -32.756 30.994 10.242 1.00 51.06 377 ASP A N 1
ATOM 2896 C CA . ASP A 1 377 ? -33.360 32.020 11.082 1.00 51.06 377 ASP A CA 1
ATOM 2897 C C . ASP A 1 377 ? -34.736 32.325 10.458 1.00 51.06 377 ASP A C 1
ATOM 2899 O O . ASP A 1 377 ? -34.825 32.492 9.242 1.00 51.06 377 ASP A O 1
ATOM 2903 N N . GLU A 1 378 ? -35.758 32.372 11.318 1.00 45.94 378 GLU A N 1
ATOM 2904 C CA . GLU A 1 378 ? -37.097 32.959 11.120 1.00 45.94 378 GLU A CA 1
ATOM 2905 C C . GLU A 1 378 ? -38.078 32.238 10.171 1.00 45.94 378 GLU A C 1
ATOM 2907 O O . GLU A 1 378 ? -38.019 32.382 8.954 1.00 45.94 378 GLU A O 1
ATOM 2912 N N . PHE A 1 379 ? -39.027 31.491 10.755 1.00 47.47 379 PHE A N 1
ATOM 2913 C CA . PHE A 1 379 ? -40.456 31.856 10.807 1.00 47.47 379 PHE A CA 1
ATOM 2914 C C . PHE A 1 379 ? -41.196 31.036 11.870 1.00 47.47 379 PHE A C 1
ATOM 2916 O O . PHE A 1 379 ? -40.958 29.807 11.940 1.00 47.47 379 PHE A O 1
#

Sequence (379 aa):
MPIRGPSSSAHSSLIGARISKAFGQTLYDGTIVSADKVVGKDGGAAIEESVLHVKYDDGDEEDLSIDEAKKLVKSFENKAKAKSPKPTKKKANKVTKSPKLKPKAKAKAKPKLPKPAATATTAKATAKATATTTLLASGHNWKPKVIAGQRRPGSHGCVKCRYRPSGCKGCIANDEAFWASNGGVQEKPAQPAALVCMPDRLVMKELTYEFVEEEEQYKWYQQLTKLRNIAEIVSDERQSHRGGYGLIAKKNLKAGSSFVDPTAILVQRPSDYAKAHLGEYDYIAFGASNFIQLRDEYIPHCAFTYRLNEANHTKDDGQVPCVKWSLNRKSGGRAQLGWEITRDVVKGEELLGSYNTADTPSQRSFVCIKLAKHKADEF

Foldseek 3Di:
DDDDDDDPDPLVVQAQFWFWDDDDPDIWIWGFHDKDWDFDADPNDTDTFIWTWIATPVGDIDIHGPVVSVVRSVVVVVVVVVPPDDDDDDDDDDDDDDDDDDDDDDDDDDDDDDDDDDDDDDDDDDDDDDDDDDDDPPDDPDDDPPPLPQWDVQAQADVVNLRARNHDPVSVVVNVVVCVVVVVPPPVVVCPVVPLCPQPPQPPDPPPPVPDDPVNVVVLVVLVVVVCCQWDKDQDPLDDDPRHIFIFGQAKDAAQDKGFFSQKDKDQAAVSNCVTRHDQLQWAGQAGGIIIGQQDVVSRHHTPCSRAAAFCPVVPPDRDAQWEWDFDDDDVDDTTIMTGGHHIDGGSHTHHYHGPDPPPPNPPPPPVPPPPPDPPDDD